Protein AF-A0A8J3H0A3-F1 (afdb_monomer_lite)

Secondary structure (DSSP, 8-state):
---PPPPP--HHHHHHHHHHHHHHHHHHHHHHHHHHHHHHHHHHTTHHHHGGG-SS---HHHHHHHHHHHHHHHHHHHHHTT---SEEEEEEETTS-EEEEEEESS----BTTB-EEESSS--GGGGGGGSPTT-EEE-TTS-EEEEEEEEEEEEEEETTEEEEEEEEEEESSSSPEEEEEHHHHHHTTTTGGGS-TT-TT--SSS--SEESS-------SSSPPP-SS--HHHHHHHHS-TT--------TTS-HHHHHHHHHHHHTS--TT-HHHHHHHHT----S-GGG---EEESSHHHHHHHHHHHHHTT----TTTEEEHHHHHHHIIIIIS--B--SS--SSBPP-TTS--S-HHHHHTHHHHHHHHHHHHHHHHHHHHHHHHHHHHT-S-HHHHHHHHHHHHHHHHSPPPPHHHHHHHHTSPPP---S----------SSTTS----

pLDDT: mean 77.2, std 18.73, range [24.86, 97.56]

Foldseek 3Di:
DDPDDFFDCPLVVVLVVLLVVLVVVQVQLLQQLVLLVVLVVVVVVVVVVVVVPPPDDPDPVVVVVVVVVVVVSNVQSVQCNAFVFFKKWWKAFPVRDIDIETEDAADDDDGPPHNYDYLLQLQQVSLRQQDAAQDWDQHPVRTIIGTFKMKGFGWDQDPNGIWTAQMWIDGPRHAIKTFGISVVSNVCRPVLSVDPLPDPPSDDPDDRRIHNDRDDDDPPDPADDDDRHDHNVLSVQLSPAPPDDDDDDDDPPNCPLVSVLSSLLNLLHQDVVSVRSNVCVVPPLLPDRSNLLAADADQDPVVLVRSCVSNVSSVRRDDDRRYYHPVVVVVCLCCPQVVQDADPVRNDHDHDDPPDDPDDPVCVVPVVVVVVVVFVVSQVVVVVLLVVVLVVLCPDPDVVSNVVSVVVVVVVVVRDGDGSSSSVSVVVDPPDPDDDDDDPSDDDPPPDPPPDPPD

InterPro domains:
  IPR027417 P-loop containing nucleoside triphosphate hydrolase [G3DSA:3.40.50.300] (227-392)
  IPR027417 P-loop containing nucleoside triphosphate hydrolase [SSF52540] (231-388)

Sequence (455 aa):
MNEHSPRTIDGDNIAPFIEALADECIDAMTKVADAANQQVGIRLAGQDVVMGQVNNWTDGAARRKLAQAQEEQREAARQLSREPLIARVRTRSENGSEKTYYFTRNFTILVPGITLTSYNSGAPVGRLASLDVGDEFELPNGQWTEVIEKGTYRPVLSGAQWDGVDNQIDTENFDVLFIESLRRAVEQRGRLGGYDLSDPFAVFDDQPVVTLTPKRKYLSGLGLRDQSVMNKVQDEIFRLPIDRQVMLEGPPGTGKTTTLIKRLSQKRIENSDREEDYRVIVNTPLGGDHRTSWIMFSPTELLEHYLREAFARDNVPASQQRIQTWSNFRNDLAARVLGLLRTGKRTQGFLRDDGARHLSDHALANQPDLHSAFDDFQFNVFYAELDRALQTLVDSEVPDLRSLSQSLRNRMGEVGRPTLLSIHSLEATPPMMSTGTGFHGNRCRRKFLNGGLKF

Organism: NCBI:txid1569283

Radius of gyration: 28.91 Å; chains: 1; bounding box: 63×62×79 Å

Structure (mmCIF, N/CA/C/O backbone):
data_AF-A0A8J3H0A3-F1
#
_entry.id   AF-A0A8J3H0A3-F1
#
loop_
_atom_site.group_PDB
_atom_site.id
_atom_site.type_symbol
_atom_site.label_atom_id
_atom_site.label_alt_id
_atom_site.label_comp_id
_atom_site.label_asym_id
_atom_site.label_entity_id
_atom_site.label_seq_id
_atom_site.pdbx_PDB_ins_code
_atom_site.Cartn_x
_atom_site.Cartn_y
_atom_site.Cartn_z
_atom_site.occupancy
_atom_site.B_iso_or_equiv
_atom_site.auth_seq_id
_atom_site.auth_comp_id
_atom_site.auth_asym_id
_atom_site.auth_atom_id
_atom_site.pdbx_PDB_model_num
ATOM 1 N N . MET A 1 1 ? 4.454 -19.739 17.977 1.00 29.86 1 MET A N 1
ATOM 2 C CA . MET A 1 1 ? 3.406 -19.929 18.998 1.00 29.86 1 MET A CA 1
ATOM 3 C C . MET A 1 1 ? 3.951 -19.311 20.266 1.00 29.86 1 MET A C 1
ATOM 5 O O . MET A 1 1 ? 4.745 -19.955 20.930 1.00 29.86 1 MET A O 1
ATOM 9 N N . ASN A 1 2 ? 3.638 -18.040 20.513 1.00 31.08 2 ASN A N 1
ATOM 10 C CA . ASN A 1 2 ? 3.863 -17.440 21.823 1.00 31.08 2 ASN A CA 1
ATOM 11 C C . ASN A 1 2 ? 2.582 -17.697 22.611 1.00 31.08 2 ASN A C 1
ATOM 13 O O . ASN A 1 2 ? 1.537 -17.165 22.244 1.00 31.08 2 ASN A O 1
ATOM 17 N N . GLU A 1 3 ? 2.647 -18.556 23.625 1.00 33.47 3 GLU A N 1
ATOM 18 C CA . GLU A 1 3 ? 1.599 -18.646 24.640 1.00 33.47 3 GLU A CA 1
ATOM 19 C C . GLU A 1 3 ? 1.585 -17.311 25.390 1.00 33.47 3 GLU A C 1
ATOM 21 O O . GLU A 1 3 ? 2.460 -17.029 26.204 1.00 33.47 3 GLU A O 1
ATOM 26 N N . HIS A 1 4 ? 0.643 -16.438 25.038 1.00 38.75 4 HIS A N 1
ATOM 27 C CA . HIS A 1 4 ? 0.247 -15.347 25.915 1.00 38.75 4 HIS A CA 1
ATOM 28 C C . HIS A 1 4 ? -0.666 -15.954 26.978 1.00 38.75 4 HIS A C 1
ATOM 30 O O . HIS A 1 4 ? -1.681 -16.563 26.638 1.00 38.75 4 HIS A O 1
ATOM 36 N N . SER A 1 5 ? -0.291 -15.822 28.253 1.00 38.97 5 SER A N 1
ATOM 37 C CA . SER A 1 5 ? -1.223 -16.033 29.362 1.00 38.97 5 SER A CA 1
ATOM 38 C C . SER A 1 5 ? -2.504 -15.230 29.090 1.00 38.97 5 SER A C 1
ATOM 40 O O . SER A 1 5 ? -2.379 -14.084 28.648 1.00 38.97 5 SER A O 1
ATOM 42 N N . PRO A 1 6 ? -3.705 -15.793 29.320 1.00 45.44 6 PRO A N 1
ATOM 43 C CA . PRO A 1 6 ? -4.957 -15.090 29.050 1.00 45.44 6 PRO A CA 1
ATOM 44 C C . PRO A 1 6 ? -4.978 -13.768 29.822 1.00 45.44 6 PRO A C 1
ATOM 46 O O . PRO A 1 6 ? -4.746 -13.757 31.038 1.00 45.44 6 PRO A O 1
ATOM 49 N N . ARG A 1 7 ? -5.183 -12.653 29.109 1.00 59.12 7 ARG A N 1
ATOM 50 C CA . ARG A 1 7 ? -5.272 -11.326 29.728 1.00 59.12 7 ARG A CA 1
ATOM 51 C C . ARG A 1 7 ? -6.585 -11.299 30.515 1.00 59.12 7 ARG A C 1
ATOM 53 O O . ARG A 1 7 ? -7.617 -11.751 30.028 1.00 59.12 7 ARG A O 1
ATOM 60 N N . THR A 1 8 ? -6.531 -10.864 31.772 1.00 48.09 8 THR A N 1
ATOM 61 C CA . THR A 1 8 ? -7.660 -10.889 32.718 1.00 48.09 8 THR A CA 1
ATOM 62 C C . THR A 1 8 ? -8.934 -10.316 32.093 1.00 48.09 8 THR A C 1
ATOM 64 O O . THR A 1 8 ? -8.956 -9.163 31.675 1.00 48.09 8 THR A O 1
ATOM 67 N N . ILE A 1 9 ? -10.006 -11.113 32.053 1.00 51.53 9 ILE A N 1
ATOM 68 C CA . ILE A 1 9 ? -11.320 -10.675 31.572 1.00 51.53 9 ILE A CA 1
ATOM 69 C C . ILE A 1 9 ? -11.970 -9.857 32.687 1.00 51.53 9 ILE A C 1
ATOM 71 O O . ILE A 1 9 ? -12.670 -10.399 33.539 1.00 51.53 9 ILE A O 1
ATOM 75 N N . ASP A 1 10 ? -11.729 -8.551 32.699 1.00 54.62 10 ASP A N 1
ATOM 76 C CA . ASP A 1 10 ? -12.534 -7.632 33.499 1.00 54.62 10 ASP A CA 1
ATOM 77 C C . ASP A 1 10 ? -13.775 -7.234 32.685 1.00 54.62 10 ASP A C 1
ATOM 79 O O . ASP A 1 10 ? -13.802 -6.213 31.992 1.00 54.62 10 ASP A O 1
ATOM 83 N N . GLY A 1 11 ? -14.772 -8.128 32.674 1.00 55.62 11 GLY A N 1
ATOM 84 C CA . GLY A 1 11 ? -15.971 -8.028 31.830 1.00 55.62 11 GLY A CA 1
ATOM 85 C C . GLY A 1 11 ? -16.750 -6.720 32.002 1.00 55.62 11 GLY A C 1
ATOM 86 O O . GLY A 1 11 ? -17.336 -6.230 31.034 1.00 55.62 11 GLY A O 1
ATOM 87 N N . ASP A 1 12 ? -16.668 -6.103 33.183 1.00 61.41 12 ASP A N 1
ATOM 88 C CA . ASP A 1 12 ? -17.330 -4.836 33.507 1.00 61.41 12 ASP A CA 1
ATOM 89 C C . ASP A 1 12 ? -16.767 -3.649 32.701 1.00 61.41 12 ASP A C 1
ATOM 91 O O . ASP A 1 12 ? -17.483 -2.683 32.426 1.00 61.41 12 ASP A O 1
ATOM 95 N N . ASN A 1 13 ? -15.511 -3.735 32.247 1.00 77.19 13 ASN A N 1
ATOM 96 C CA . ASN A 1 13 ? -14.833 -2.669 31.505 1.00 77.19 13 ASN A CA 1
ATOM 97 C C . ASN A 1 13 ? -14.885 -2.842 29.976 1.00 77.19 13 ASN A C 1
ATOM 99 O O . ASN A 1 13 ? -14.636 -1.883 29.241 1.00 77.19 13 ASN A O 1
ATOM 103 N N . ILE A 1 14 ? -15.257 -4.026 29.474 1.00 79.88 14 ILE A N 1
ATOM 104 C CA . ILE A 1 14 ? -15.297 -4.316 28.030 1.00 79.88 14 ILE A CA 1
ATOM 105 C C . ILE A 1 14 ? -16.426 -3.543 27.338 1.00 79.88 14 ILE A C 1
ATOM 107 O O . ILE A 1 14 ? -16.208 -2.934 26.290 1.00 79.88 14 ILE A O 1
ATOM 111 N N . ALA A 1 15 ? -17.635 -3.541 27.907 1.00 81.62 15 ALA A N 1
ATOM 112 C CA . ALA A 1 15 ? -18.785 -2.885 27.284 1.00 81.62 15 ALA A CA 1
ATOM 113 C C . ALA A 1 15 ? -18.597 -1.357 27.136 1.00 81.62 15 ALA A C 1
ATOM 115 O O . ALA A 1 15 ? -18.703 -0.871 26.005 1.00 81.62 15 ALA A O 1
ATOM 116 N N . PRO A 1 16 ? -18.231 -0.595 28.191 1.00 85.06 16 PRO A N 1
ATOM 117 C CA . PRO A 1 16 ? -17.944 0.836 28.059 1.00 85.06 16 PRO A CA 1
ATOM 118 C C . PRO A 1 16 ? -16.818 1.136 27.061 1.00 85.06 16 PRO A C 1
ATOM 120 O O . PRO A 1 16 ? -16.906 2.096 26.294 1.00 85.06 16 PRO A O 1
ATOM 123 N N . PHE A 1 17 ? -15.777 0.296 27.037 1.00 88.81 17 PHE A N 1
ATOM 124 C CA . PHE A 1 17 ? -14.671 0.420 26.090 1.00 88.81 17 PHE A CA 1
ATOM 125 C C . PHE A 1 17 ? -15.143 0.283 24.636 1.00 88.81 17 PHE A C 1
ATOM 127 O O . PHE A 1 17 ? -14.835 1.136 23.803 1.00 88.81 17 PHE A O 1
ATOM 134 N N . ILE A 1 18 ? -15.922 -0.758 24.329 1.00 88.69 18 ILE A N 1
ATOM 135 C CA . ILE A 1 18 ? -16.428 -1.015 22.974 1.00 88.69 18 ILE A CA 1
ATOM 136 C C . ILE A 1 18 ? -17.345 0.110 22.504 1.00 88.69 18 ILE A C 1
ATOM 138 O O . ILE A 1 18 ? -17.249 0.534 21.355 1.00 88.69 18 ILE A O 1
ATOM 142 N N . GLU A 1 19 ? -18.221 0.603 23.377 1.00 88.75 19 GLU A N 1
ATOM 143 C CA . GLU A 1 19 ? -19.132 1.694 23.041 1.00 88.75 19 GLU A CA 1
ATOM 144 C C . GLU A 1 19 ? -18.382 2.983 22.689 1.00 88.75 19 GLU A C 1
ATOM 146 O O . GLU A 1 19 ? -18.706 3.622 21.687 1.00 88.75 19 GLU A O 1
ATOM 151 N N . ALA A 1 20 ? -17.368 3.351 23.479 1.00 91.75 20 ALA A N 1
ATOM 152 C CA . ALA A 1 20 ? -16.535 4.519 23.204 1.00 91.75 20 ALA A CA 1
ATOM 153 C C . ALA A 1 20 ? -15.725 4.342 21.910 1.00 91.75 20 ALA A C 1
ATOM 155 O O . ALA A 1 20 ? -15.681 5.240 21.069 1.00 91.75 20 ALA A O 1
ATOM 156 N N . LEU A 1 21 ? -15.133 3.160 21.713 1.00 94.06 21 LEU A N 1
ATOM 157 C CA . LEU A 1 21 ? -14.375 2.824 20.510 1.00 94.06 21 LEU A CA 1
ATOM 158 C C . LEU A 1 21 ? -15.243 2.890 19.247 1.00 94.06 21 LEU A C 1
ATOM 160 O O . LEU A 1 21 ? -14.794 3.389 18.213 1.00 94.06 21 LEU A O 1
ATOM 164 N N . ALA A 1 22 ? -16.469 2.368 19.317 1.00 94.12 22 ALA A N 1
ATOM 165 C CA . ALA A 1 22 ? -17.399 2.367 18.199 1.00 94.12 22 ALA A CA 1
ATOM 166 C C . ALA A 1 22 ? -17.791 3.796 17.803 1.00 94.12 22 ALA A C 1
ATOM 168 O O . ALA A 1 22 ? -17.722 4.122 16.616 1.00 94.12 22 ALA A O 1
ATOM 169 N N . ASP A 1 23 ? -18.103 4.658 18.777 1.00 94.06 23 ASP A N 1
ATOM 170 C CA . ASP A 1 23 ? -18.386 6.077 18.535 1.00 94.06 23 ASP A CA 1
ATOM 171 C C . ASP A 1 23 ? -17.182 6.792 17.902 1.00 94.06 23 ASP A C 1
ATOM 173 O O . ASP A 1 23 ? -17.332 7.433 16.860 1.00 94.06 23 ASP A O 1
ATOM 177 N N . GLU A 1 24 ? -15.979 6.635 18.472 1.00 95.31 24 GLU A N 1
ATOM 178 C CA . GLU A 1 24 ? -14.740 7.218 17.933 1.00 95.31 24 GLU A CA 1
ATOM 179 C C . GLU A 1 24 ? -14.501 6.802 16.474 1.00 95.31 24 GLU A C 1
ATOM 181 O O . GLU A 1 24 ? -14.181 7.629 15.617 1.00 95.31 24 GLU A O 1
ATOM 186 N N . CYS A 1 25 ? -14.655 5.510 16.171 1.00 96.56 25 CYS A N 1
ATOM 187 C CA . CYS A 1 25 ? -14.378 4.976 14.842 1.00 96.56 25 CYS A CA 1
ATOM 188 C C . CYS A 1 25 ? -15.433 5.399 13.814 1.00 96.56 25 CYS A C 1
ATOM 190 O O . CYS A 1 25 ? -15.067 5.758 12.695 1.00 96.56 25 CYS A O 1
ATOM 192 N N . ILE A 1 26 ? -16.722 5.386 14.171 1.00 96.25 26 ILE A N 1
ATOM 193 C CA . ILE A 1 26 ? -17.805 5.832 13.281 1.00 96.25 26 ILE A CA 1
ATOM 194 C C . ILE A 1 26 ? -17.683 7.335 13.002 1.00 96.25 26 ILE A C 1
ATOM 196 O O . ILE A 1 26 ? -17.829 7.759 11.850 1.00 96.25 26 ILE A O 1
ATOM 200 N N . ASP A 1 27 ? -17.371 8.142 14.019 1.00 96.06 27 ASP A N 1
ATOM 201 C CA . ASP A 1 27 ? -17.113 9.576 13.862 1.00 96.06 27 ASP A CA 1
ATOM 202 C C . ASP A 1 27 ? -15.901 9.824 12.951 1.00 96.06 27 ASP A C 1
ATOM 204 O O . ASP A 1 27 ? -15.987 10.609 12.004 1.00 96.06 27 ASP A O 1
ATOM 208 N N . ALA A 1 28 ? -14.803 9.087 13.150 1.00 96.56 28 ALA A N 1
ATOM 209 C CA . ALA A 1 28 ? -13.626 9.184 12.292 1.00 96.56 28 ALA A CA 1
ATOM 210 C C . ALA A 1 28 ? -13.930 8.806 10.832 1.00 96.56 28 ALA A C 1
ATOM 212 O O . ALA A 1 28 ? -13.563 9.553 9.922 1.00 96.56 28 ALA A O 1
ATOM 213 N N . MET A 1 29 ? -14.639 7.695 10.593 1.00 97.00 29 MET A N 1
ATOM 214 C CA . MET A 1 29 ? -15.071 7.288 9.248 1.00 97.00 29 MET A CA 1
ATOM 215 C C . MET A 1 29 ? -15.907 8.380 8.574 1.00 97.00 29 MET A C 1
ATOM 217 O O . MET A 1 29 ? -15.670 8.714 7.412 1.00 97.00 29 MET A O 1
ATOM 221 N N . THR A 1 30 ? -16.846 8.967 9.319 1.00 96.06 30 THR A N 1
ATOM 222 C CA . THR A 1 30 ? -17.741 10.021 8.830 1.00 96.06 30 THR A CA 1
ATOM 223 C C . THR A 1 30 ? -16.963 11.286 8.482 1.00 96.06 30 THR A C 1
ATOM 225 O O . THR A 1 30 ? -17.020 11.742 7.343 1.00 96.06 30 THR A O 1
ATOM 228 N N . LYS A 1 31 ? -16.143 11.800 9.405 1.00 96.06 31 LYS A N 1
ATOM 229 C CA . LYS A 1 31 ? -15.332 13.009 9.192 1.00 96.06 31 LYS A CA 1
ATOM 230 C C . LYS A 1 31 ? -14.362 12.873 8.020 1.00 96.06 31 LYS A C 1
ATOM 232 O O . LYS A 1 31 ? -14.209 13.816 7.245 1.00 96.06 31 LYS A O 1
ATOM 237 N N . VAL A 1 32 ? -13.711 11.717 7.874 1.00 95.94 32 VAL A N 1
ATOM 238 C CA . VAL A 1 32 ? -12.791 11.460 6.755 1.00 95.94 32 VAL A CA 1
ATOM 239 C C . VAL A 1 32 ? -13.551 11.398 5.429 1.00 95.94 32 VAL A C 1
ATOM 241 O O . VAL A 1 32 ? -13.139 12.045 4.463 1.00 95.94 32 VAL A O 1
ATOM 244 N N . ALA A 1 33 ? -14.674 10.677 5.373 1.00 95.12 33 ALA A N 1
ATOM 245 C CA . ALA A 1 33 ? -15.491 10.592 4.165 1.00 95.12 33 ALA A CA 1
ATOM 246 C C . ALA A 1 33 ? -16.082 11.956 3.766 1.00 95.12 33 ALA A C 1
ATOM 248 O O . ALA A 1 33 ? -16.069 12.313 2.586 1.00 95.12 33 ALA A O 1
ATOM 249 N N . ASP A 1 34 ? -16.544 12.749 4.732 1.00 93.62 34 ASP A N 1
ATOM 250 C CA . ASP A 1 34 ? -17.100 14.082 4.496 1.00 93.62 34 ASP A CA 1
ATOM 251 C C . ASP A 1 34 ? -16.037 15.061 4.003 1.00 93.62 34 ASP A C 1
ATOM 253 O O . ASP A 1 34 ? -16.260 15.764 3.015 1.00 93.62 34 ASP A O 1
ATOM 257 N N . ALA A 1 35 ? -14.851 15.070 4.620 1.00 92.75 35 ALA A N 1
ATOM 258 C CA . ALA A 1 35 ? -13.729 15.883 4.157 1.00 92.75 35 ALA A CA 1
ATOM 259 C C . ALA A 1 35 ? -13.317 15.512 2.719 1.00 92.75 35 ALA A C 1
ATOM 261 O O . ALA A 1 35 ? -13.060 16.395 1.893 1.00 92.75 35 ALA A O 1
ATOM 262 N N . ALA A 1 36 ? -13.321 14.216 2.387 1.00 91.69 36 ALA A N 1
ATOM 263 C CA . ALA A 1 36 ? -13.072 13.738 1.030 1.00 91.69 36 ALA A CA 1
ATOM 264 C C . ALA A 1 36 ? -14.155 14.221 0.046 1.00 91.69 36 ALA A C 1
ATOM 266 O O . ALA A 1 36 ? -13.837 14.756 -1.018 1.00 91.69 36 ALA A O 1
ATOM 267 N N . ASN A 1 37 ? -15.435 14.107 0.409 1.00 89.50 37 ASN A N 1
ATOM 268 C CA . ASN A 1 37 ? -16.554 14.558 -0.423 1.00 89.50 37 ASN A CA 1
ATOM 269 C C . ASN A 1 37 ? -16.556 16.083 -0.635 1.00 89.50 37 ASN A C 1
ATOM 271 O O . ASN A 1 37 ? -16.827 16.556 -1.742 1.00 89.50 37 ASN A O 1
ATOM 275 N N . GLN A 1 38 ? -16.193 16.868 0.383 1.00 86.38 38 GLN A N 1
ATOM 276 C CA . GLN A 1 38 ? -16.079 18.326 0.277 1.00 86.38 38 GLN A CA 1
ATOM 277 C C . GLN A 1 38 ? -14.971 18.752 -0.694 1.00 86.38 38 GLN A C 1
ATOM 279 O O . GLN A 1 38 ? -15.179 19.677 -1.481 1.00 86.38 38 GLN A O 1
ATOM 284 N N . GLN A 1 39 ? -13.826 18.057 -0.718 1.00 78.50 39 GLN A N 1
ATOM 285 C CA . GLN A 1 39 ? -12.771 18.324 -1.706 1.00 78.50 39 GLN A CA 1
ATOM 286 C C . GLN A 1 39 ? -13.249 18.126 -3.153 1.00 78.50 39 GLN A C 1
ATOM 288 O O . GLN A 1 39 ? -12.811 18.857 -4.047 1.00 78.50 39 GLN A O 1
ATOM 293 N N . VAL A 1 40 ? -14.170 17.185 -3.392 1.00 69.69 40 VAL A N 1
ATOM 294 C CA . VAL A 1 40 ? -14.814 17.006 -4.705 1.00 69.69 40 VAL A CA 1
ATOM 295 C C . VAL A 1 40 ? -15.777 18.161 -5.004 1.00 69.69 40 VAL A C 1
ATOM 297 O O . VAL A 1 40 ? -15.752 18.709 -6.108 1.00 69.69 40 VAL A O 1
ATOM 300 N N . GLY A 1 41 ? -16.591 18.565 -4.021 1.00 58.59 41 GLY A N 1
ATOM 301 C CA . GLY A 1 41 ? -17.628 19.596 -4.168 1.00 58.59 41 GLY A CA 1
ATOM 302 C C . GLY A 1 41 ? -17.099 21.020 -4.390 1.00 58.59 41 GLY A C 1
ATOM 303 O O . GLY A 1 41 ? -17.577 21.714 -5.287 1.00 58.59 41 GLY A O 1
ATOM 304 N N . ILE A 1 42 ? -16.071 21.446 -3.642 1.00 57.38 42 ILE A N 1
ATOM 305 C CA . ILE A 1 42 ? -15.487 22.804 -3.715 1.00 57.38 42 ILE A CA 1
ATOM 306 C C . ILE A 1 42 ? -14.965 23.136 -5.126 1.00 57.38 42 ILE A C 1
ATOM 308 O O . ILE A 1 42 ? -14.950 24.295 -5.539 1.00 57.38 42 ILE A O 1
ATOM 312 N N . ARG A 1 43 ? -14.553 22.130 -5.907 1.00 50.84 43 ARG A N 1
ATOM 313 C CA . ARG A 1 43 ? -13.954 22.347 -7.232 1.00 50.84 43 ARG A CA 1
ATOM 314 C C . ARG A 1 43 ? -14.924 22.323 -8.400 1.00 50.84 43 ARG A C 1
ATOM 316 O O . ARG A 1 43 ? -14.610 22.965 -9.397 1.00 50.84 43 ARG A O 1
ATOM 323 N N . LEU A 1 44 ? -16.084 21.676 -8.291 1.00 47.78 44 LEU A N 1
ATOM 324 C CA . LEU A 1 44 ? -17.129 21.806 -9.317 1.00 47.78 44 LEU A CA 1
ATOM 325 C C . LEU A 1 44 ? -17.557 23.277 -9.476 1.00 47.78 44 LEU A C 1
ATOM 327 O O . LEU A 1 44 ? -17.760 23.729 -10.594 1.00 47.78 44 LEU A O 1
ATOM 331 N N . ALA A 1 45 ? -17.566 24.051 -8.385 1.00 47.38 45 ALA A N 1
ATOM 332 C CA . ALA A 1 45 ? -17.820 25.494 -8.414 1.00 47.38 45 ALA A CA 1
ATOM 333 C C . ALA A 1 45 ? -16.628 26.339 -8.927 1.00 47.38 45 ALA A C 1
ATOM 335 O O . ALA A 1 45 ? -16.820 27.442 -9.430 1.00 47.38 45 ALA A O 1
ATOM 336 N N . GLY A 1 46 ? -15.388 25.844 -8.804 1.00 43.03 46 GLY A N 1
ATOM 337 C CA . GLY A 1 46 ? -14.165 26.556 -9.210 1.00 43.03 46 GLY A CA 1
ATOM 338 C C . GLY A 1 46 ? -13.680 26.268 -10.639 1.00 43.03 46 GLY A C 1
ATOM 339 O O . GLY A 1 46 ? -12.819 26.989 -11.146 1.00 43.03 46 GLY A O 1
ATOM 340 N N . GLN A 1 47 ? -14.209 25.232 -11.301 1.00 44.53 47 GLN A N 1
ATOM 341 C CA . GLN A 1 47 ? -13.839 24.867 -12.676 1.00 44.53 47 GLN A CA 1
ATOM 342 C C . GLN A 1 47 ? -14.212 25.945 -13.706 1.00 44.53 47 GLN A C 1
ATOM 344 O O . GLN A 1 47 ? -13.451 26.145 -14.655 1.00 44.53 47 GLN A O 1
ATOM 349 N N . ASP A 1 48 ? -15.294 26.692 -13.475 1.00 45.00 48 ASP A N 1
ATOM 350 C CA . ASP A 1 48 ? -15.721 27.787 -14.358 1.00 45.00 48 ASP A CA 1
ATOM 351 C C . ASP A 1 48 ? -14.816 29.027 -14.256 1.00 45.00 48 ASP A C 1
ATOM 353 O O . ASP A 1 48 ? -14.655 29.769 -15.223 1.00 45.00 48 ASP A O 1
ATOM 357 N N . VAL A 1 49 ? -14.155 29.236 -13.111 1.00 45.91 49 VAL A N 1
ATOM 358 C CA . VAL A 1 49 ? -13.324 30.429 -12.868 1.00 45.91 49 VAL A CA 1
ATOM 359 C C . VAL A 1 49 ? -11.883 30.229 -13.354 1.00 45.91 49 VAL A C 1
ATOM 361 O O . VAL A 1 49 ? -11.267 31.152 -13.885 1.00 45.91 49 VAL A O 1
ATOM 364 N N . VAL A 1 50 ? -11.337 29.014 -13.229 1.00 45.84 50 VAL A N 1
ATOM 365 C CA . VAL A 1 50 ? -9.928 28.734 -13.573 1.00 45.84 50 VAL A CA 1
ATOM 366 C C . VAL A 1 50 ? -9.707 28.609 -15.085 1.00 45.84 50 VAL A C 1
ATOM 368 O O . VAL A 1 50 ? -8.635 28.969 -15.567 1.00 45.84 50 VAL A O 1
ATOM 371 N N . MET A 1 51 ? -10.714 28.190 -15.862 1.00 44.44 51 MET A N 1
ATOM 372 C CA . MET A 1 51 ? -10.613 28.145 -17.331 1.00 44.44 51 MET A CA 1
ATOM 373 C C . MET A 1 51 ? -10.545 29.542 -17.979 1.00 44.44 51 MET A C 1
ATOM 375 O O . MET A 1 51 ? -10.036 29.670 -19.090 1.00 44.44 51 MET A O 1
ATOM 379 N N . GLY A 1 52 ? -10.989 30.596 -17.281 1.00 46.75 52 GLY A N 1
ATOM 380 C CA . GLY A 1 52 ? -10.959 31.981 -17.767 1.00 46.75 52 GLY A CA 1
ATOM 381 C C . GLY A 1 52 ? -9.607 32.700 -17.637 1.00 46.75 52 GLY A C 1
ATOM 382 O O . GLY A 1 52 ? -9.429 33.757 -18.236 1.00 46.75 52 GLY A O 1
ATOM 383 N N . GLN A 1 53 ? -8.639 32.149 -16.890 1.00 44.41 53 GLN A N 1
ATOM 384 C CA . GLN A 1 53 ? -7.338 32.795 -16.619 1.00 44.41 53 GLN A CA 1
ATOM 385 C C . GLN A 1 53 ? -6.121 32.052 -17.213 1.00 44.41 53 GLN A C 1
ATOM 387 O O . GLN A 1 53 ? -4.978 32.316 -16.845 1.00 44.41 53 GLN A O 1
ATOM 392 N N . VAL A 1 54 ? -6.330 31.148 -18.178 1.00 48.34 54 VAL A N 1
ATOM 393 C CA . VAL A 1 54 ? -5.281 30.278 -18.767 1.00 48.34 54 VAL A CA 1
ATOM 394 C C . VAL A 1 54 ? -4.538 30.932 -19.951 1.00 48.34 54 VAL A C 1
ATOM 396 O O . VAL A 1 54 ? -3.999 30.243 -20.810 1.00 48.34 54 VAL A O 1
ATOM 399 N N . ASN A 1 55 ? -4.474 32.264 -20.030 1.00 44.69 55 ASN A N 1
ATOM 400 C CA . ASN A 1 55 ? -3.899 32.944 -21.203 1.00 44.69 55 ASN A CA 1
ATOM 401 C C . ASN A 1 55 ? -2.384 33.217 -21.146 1.00 44.69 55 ASN A C 1
ATOM 403 O O . ASN A 1 55 ? -1.863 33.752 -22.114 1.00 44.69 55 ASN A O 1
ATOM 407 N N . ASN A 1 56 ? -1.651 32.835 -20.087 1.00 48.78 56 ASN A N 1
ATOM 408 C CA . ASN A 1 56 ? -0.229 33.215 -19.960 1.00 48.78 56 ASN A CA 1
ATOM 409 C C . ASN A 1 56 ? 0.754 32.124 -19.482 1.00 48.78 56 ASN A C 1
ATOM 411 O O . ASN A 1 56 ? 1.863 32.451 -19.069 1.00 48.78 56 ASN A O 1
ATOM 415 N N . TRP A 1 57 ? 0.405 30.832 -19.530 1.00 47.44 57 TRP A N 1
ATOM 416 C CA . TRP A 1 57 ? 1.334 29.745 -19.162 1.00 47.44 57 TRP A CA 1
ATOM 417 C C . TRP A 1 57 ? 1.762 28.933 -20.393 1.00 47.44 57 TRP A C 1
ATOM 419 O O . TRP A 1 57 ? 1.018 28.086 -20.888 1.00 47.44 57 TRP A O 1
ATOM 429 N N . THR A 1 58 ? 2.977 29.188 -20.882 1.00 51.69 58 THR A N 1
ATOM 430 C CA . THR A 1 58 ? 3.584 28.549 -22.066 1.00 51.69 58 THR A CA 1
ATOM 431 C C . THR A 1 58 ? 4.308 27.226 -21.778 1.00 51.69 58 THR A C 1
ATOM 433 O O . THR A 1 58 ? 4.761 26.578 -22.718 1.00 51.69 58 THR A O 1
ATOM 436 N N . ASP A 1 59 ? 4.397 26.773 -20.522 1.00 58.72 59 ASP A N 1
ATOM 437 C CA . ASP A 1 59 ? 5.136 25.551 -20.179 1.00 58.72 59 ASP A CA 1
ATOM 438 C C . ASP A 1 59 ? 4.237 24.297 -20.099 1.00 58.72 59 ASP A C 1
ATOM 440 O O . ASP A 1 59 ? 3.398 24.126 -19.205 1.00 58.72 59 ASP A O 1
ATOM 444 N N . GLY A 1 60 ? 4.429 23.376 -21.047 1.00 62.03 60 GLY A N 1
ATOM 445 C CA . GLY A 1 60 ? 3.718 22.097 -21.118 1.00 62.03 60 GLY A CA 1
ATOM 446 C C . GLY A 1 60 ? 4.075 21.113 -19.995 1.00 62.03 60 GLY A C 1
ATOM 447 O O . GLY A 1 60 ? 3.322 20.167 -19.752 1.00 62.03 60 GLY A O 1
ATOM 448 N N . ALA A 1 61 ? 5.195 21.294 -19.287 1.00 60.94 61 ALA A N 1
ATOM 449 C CA . ALA A 1 61 ? 5.537 20.477 -18.119 1.00 60.94 61 ALA A CA 1
ATOM 450 C C . ALA A 1 61 ? 4.709 20.873 -16.884 1.00 60.94 61 ALA A C 1
ATOM 452 O O . ALA A 1 61 ? 4.146 20.002 -16.216 1.00 60.94 61 ALA A O 1
ATOM 453 N N . ALA A 1 62 ? 4.552 22.175 -16.629 1.00 61.94 62 ALA A N 1
ATOM 454 C CA . ALA A 1 62 ? 3.743 22.696 -15.527 1.00 61.94 62 ALA A CA 1
ATOM 455 C C . ALA A 1 62 ? 2.260 22.301 -15.652 1.00 61.94 62 ALA A C 1
ATOM 457 O O . ALA A 1 62 ? 1.652 21.846 -14.682 1.00 61.94 62 ALA A O 1
ATOM 458 N N . ARG A 1 63 ? 1.691 22.377 -16.866 1.00 67.38 63 ARG A N 1
ATOM 459 C CA . ARG A 1 63 ? 0.306 21.936 -17.134 1.00 67.38 63 ARG A CA 1
ATOM 460 C C . ARG A 1 63 ? 0.104 20.443 -16.858 1.00 67.38 63 ARG A C 1
ATOM 462 O O . ARG A 1 63 ? -0.926 20.067 -16.305 1.00 67.38 63 ARG A O 1
ATOM 469 N N . ARG A 1 64 ? 1.085 19.599 -17.203 1.00 66.69 64 ARG A N 1
ATOM 470 C CA . ARG A 1 64 ? 1.043 18.150 -16.933 1.00 66.69 64 ARG A CA 1
ATOM 471 C C . ARG A 1 64 ? 1.120 17.840 -15.441 1.00 66.69 64 ARG A C 1
ATOM 473 O O . ARG A 1 64 ? 0.295 17.073 -14.960 1.00 66.69 64 ARG A O 1
ATOM 480 N N . LYS A 1 65 ? 2.038 18.480 -14.707 1.00 67.62 65 LYS A N 1
ATOM 481 C CA . LYS A 1 65 ? 2.139 18.325 -13.245 1.00 67.62 65 LYS A CA 1
ATOM 482 C C . LYS A 1 65 ? 0.851 18.745 -12.539 1.00 67.62 65 LYS A C 1
ATOM 484 O O . LYS A 1 65 ? 0.391 18.041 -11.648 1.00 67.62 65 LYS A O 1
ATOM 489 N N . LEU A 1 66 ? 0.236 19.849 -12.972 1.00 72.69 66 LEU A N 1
ATOM 490 C CA . LEU A 1 66 ? -1.045 20.296 -12.426 1.00 72.69 66 LEU A CA 1
ATOM 491 C C . LEU A 1 66 ? -2.168 19.290 -12.708 1.00 72.69 66 LEU A C 1
ATOM 493 O O . LEU A 1 66 ? -2.906 18.939 -11.793 1.00 72.69 66 LEU A O 1
ATOM 497 N N . ALA A 1 67 ? -2.289 18.810 -13.949 1.00 70.69 67 ALA A N 1
ATOM 498 C CA . ALA A 1 67 ? -3.297 17.815 -14.311 1.00 70.69 67 ALA A CA 1
ATOM 499 C C . ALA A 1 67 ? -3.115 16.500 -13.531 1.00 70.69 67 ALA A C 1
ATOM 501 O O . ALA A 1 67 ? -4.091 15.937 -13.043 1.00 70.69 67 ALA A O 1
ATOM 502 N N . GLN A 1 68 ? -1.871 16.047 -13.356 1.00 71.00 68 GLN A N 1
ATOM 503 C CA . GLN A 1 68 ? -1.544 14.853 -12.578 1.00 71.00 68 GLN A CA 1
ATOM 504 C C . GLN A 1 68 ? -1.899 15.022 -11.096 1.00 71.00 68 GLN A C 1
ATOM 506 O O . GLN A 1 68 ? -2.589 14.174 -10.539 1.00 71.00 68 GLN A O 1
ATOM 511 N N . ALA A 1 69 ? -1.512 16.142 -10.478 1.00 73.44 69 ALA A N 1
ATOM 512 C CA . ALA A 1 69 ? -1.860 16.439 -9.089 1.00 73.44 69 ALA A CA 1
ATOM 513 C C . ALA A 1 69 ? -3.383 16.543 -8.883 1.00 73.44 69 ALA A C 1
ATOM 515 O O . ALA A 1 69 ? -3.911 16.142 -7.846 1.00 73.44 69 ALA A O 1
ATOM 516 N N . GLN A 1 70 ? -4.110 17.071 -9.873 1.00 76.31 70 GLN A N 1
ATOM 517 C CA . GLN A 1 70 ? -5.570 17.124 -9.836 1.00 76.31 70 GLN A CA 1
ATOM 518 C C . GLN A 1 70 ? -6.206 15.736 -9.912 1.00 76.31 70 GLN A C 1
ATOM 520 O O . GLN A 1 70 ? -7.179 15.489 -9.200 1.00 76.31 70 GLN A O 1
ATOM 525 N N . GLU A 1 71 ? -5.683 14.848 -10.756 1.00 79.44 71 GLU A N 1
ATOM 526 C CA . GLU A 1 71 ? -6.209 13.489 -10.867 1.00 79.44 71 GLU A CA 1
ATOM 527 C C . GLU A 1 71 ? -5.925 12.674 -9.601 1.00 79.44 71 GLU A C 1
ATOM 529 O O . GLU A 1 71 ? -6.850 12.077 -9.059 1.00 79.44 71 GLU A O 1
ATOM 534 N N . GLU A 1 72 ? -4.715 12.759 -9.039 1.00 78.56 72 GLU A N 1
ATOM 535 C CA . GLU A 1 72 ? -4.377 12.103 -7.765 1.00 78.56 72 GLU A CA 1
ATOM 536 C C . GLU A 1 72 ? -5.290 12.561 -6.621 1.00 78.56 72 GLU A C 1
ATOM 538 O O . GLU A 1 72 ? -5.751 11.749 -5.822 1.00 78.56 72 GLU A O 1
ATOM 543 N N . GLN A 1 73 ? -5.623 13.853 -6.562 1.00 80.75 73 GLN A N 1
ATOM 544 C CA . GLN A 1 73 ? -6.565 14.367 -5.565 1.00 80.75 73 GLN A CA 1
ATOM 545 C C . GLN A 1 73 ? -7.993 13.845 -5.772 1.00 80.75 73 GLN A C 1
ATOM 547 O O . GLN A 1 73 ? -8.695 13.574 -4.798 1.00 80.75 73 GLN A O 1
ATOM 552 N N . ARG A 1 74 ? -8.444 13.676 -7.022 1.00 82.44 74 ARG A N 1
ATOM 553 C CA . ARG A 1 74 ? -9.760 13.080 -7.312 1.00 82.44 74 ARG A CA 1
ATOM 554 C C . ARG A 1 74 ? -9.802 11.603 -6.951 1.00 82.44 74 ARG A C 1
ATOM 556 O O . ARG A 1 74 ? -10.804 11.147 -6.406 1.00 82.44 74 ARG A O 1
ATOM 563 N N . GLU A 1 75 ? -8.744 10.866 -7.264 1.00 84.50 75 GLU A N 1
ATOM 564 C CA . GLU A 1 75 ? -8.598 9.462 -6.884 1.00 84.50 75 GLU A CA 1
ATOM 565 C C . GLU A 1 75 ? -8.606 9.309 -5.362 1.00 84.50 75 GLU A C 1
ATOM 567 O O . GLU A 1 75 ? -9.398 8.521 -4.841 1.00 84.50 75 GLU A O 1
ATOM 572 N N . ALA A 1 76 ? -7.828 10.131 -4.651 1.00 86.19 76 ALA A N 1
ATOM 573 C CA . ALA A 1 76 ? -7.808 10.165 -3.193 1.00 86.19 76 ALA A CA 1
ATOM 574 C C . ALA A 1 76 ? -9.206 10.397 -2.613 1.00 86.19 76 ALA A C 1
ATOM 576 O O . ALA A 1 76 ? -9.677 9.607 -1.795 1.00 86.19 76 ALA A O 1
ATOM 577 N N . ALA A 1 77 ? -9.910 11.428 -3.084 1.00 88.75 77 ALA A N 1
ATOM 578 C CA . ALA A 1 77 ? -11.246 11.741 -2.597 1.00 88.75 77 ALA A CA 1
ATOM 579 C C . ALA A 1 77 ? -12.266 10.625 -2.896 1.00 88.75 77 ALA A C 1
ATOM 581 O O . ALA A 1 77 ? -13.079 10.281 -2.040 1.00 88.75 77 ALA A O 1
ATOM 582 N N . ARG A 1 78 ? -12.209 10.013 -4.088 1.00 88.94 78 ARG A N 1
ATOM 583 C CA . ARG A 1 78 ? -13.071 8.874 -4.459 1.00 88.94 78 ARG A CA 1
ATOM 584 C C . ARG A 1 78 ? -12.803 7.629 -3.620 1.00 88.94 78 ARG A C 1
ATOM 586 O O . ARG A 1 78 ? -13.738 6.881 -3.347 1.00 88.94 78 ARG A O 1
ATOM 593 N N . GLN A 1 79 ? -11.545 7.364 -3.272 1.00 89.50 79 GLN A N 1
ATOM 594 C CA . GLN A 1 79 ? -11.204 6.204 -2.457 1.00 89.50 79 GLN A CA 1
ATOM 595 C C . GLN A 1 79 ? -11.615 6.431 -1.001 1.00 89.50 79 GLN A C 1
ATOM 597 O O . GLN A 1 79 ? -12.278 5.578 -0.418 1.00 89.50 79 GLN A O 1
ATOM 602 N N . LEU A 1 80 ? -11.289 7.594 -0.437 1.00 93.19 80 LEU A N 1
ATOM 603 C CA . LEU A 1 80 ? -11.583 7.923 0.959 1.00 93.19 80 LEU A CA 1
ATOM 604 C C . LEU A 1 80 ? -13.079 8.088 1.240 1.00 93.19 80 LEU A C 1
ATOM 606 O O . LEU A 1 80 ? -13.517 7.793 2.345 1.00 93.19 80 LEU A O 1
ATOM 610 N N . SER A 1 81 ? -13.887 8.475 0.248 1.00 92.19 81 SER A N 1
ATOM 611 C CA . SER A 1 81 ? -15.349 8.494 0.395 1.00 92.19 81 SER A CA 1
ATOM 612 C C . SER A 1 81 ? -15.992 7.104 0.414 1.00 92.19 81 SER A C 1
ATOM 614 O O . SER A 1 81 ? -17.166 6.984 0.756 1.00 92.19 81 SER A O 1
ATOM 616 N N . ARG A 1 82 ? -15.252 6.049 0.045 1.00 91.88 82 ARG A N 1
ATOM 617 C CA . ARG A 1 82 ? -15.727 4.654 0.021 1.00 91.88 82 ARG A CA 1
ATOM 618 C C . ARG A 1 82 ? -15.074 3.778 1.088 1.00 91.88 82 ARG A C 1
ATOM 620 O O . ARG A 1 82 ? -15.725 2.880 1.605 1.00 91.88 82 ARG A O 1
ATOM 627 N N . GLU A 1 83 ? -13.806 4.027 1.397 1.00 93.38 83 GLU A N 1
ATOM 628 C CA . GLU A 1 83 ? -13.015 3.306 2.397 1.00 93.38 83 GLU A CA 1
ATOM 629 C C . GLU A 1 83 ? -12.245 4.320 3.272 1.00 93.38 83 GLU A C 1
ATOM 631 O O . GLU A 1 83 ? -11.037 4.505 3.098 1.00 93.38 83 GLU A O 1
ATOM 636 N N . PRO A 1 84 ? -12.937 5.032 4.184 1.00 95.31 84 PRO A N 1
ATOM 637 C CA . PRO A 1 84 ? -12.341 6.118 4.967 1.00 95.31 84 PRO A CA 1
ATOM 638 C C . PRO A 1 84 ? -11.377 5.647 6.064 1.00 95.31 84 PRO A C 1
ATOM 640 O O . PRO A 1 84 ? -10.537 6.424 6.509 1.00 95.31 84 PRO A O 1
ATOM 643 N N . LEU A 1 85 ? -11.487 4.396 6.522 1.00 96.06 85 LEU A N 1
ATOM 644 C CA . LEU A 1 85 ? -10.692 3.868 7.630 1.00 96.06 85 LEU A CA 1
ATOM 645 C C . LEU A 1 85 ? -10.469 2.366 7.470 1.00 96.06 85 LEU A C 1
ATOM 647 O O . LEU A 1 85 ? -11.430 1.629 7.287 1.00 96.06 85 LEU A O 1
ATOM 651 N N . ILE A 1 86 ? -9.222 1.909 7.588 1.00 95.81 86 ILE A N 1
ATOM 652 C CA . ILE A 1 86 ? -8.877 0.477 7.572 1.00 95.81 86 ILE A CA 1
ATOM 653 C C . ILE A 1 86 ? -8.275 -0.013 8.889 1.00 95.81 86 ILE A C 1
ATOM 655 O O . ILE A 1 86 ? -8.367 -1.201 9.200 1.00 95.81 86 ILE A O 1
ATOM 659 N N . ALA A 1 87 ? -7.656 0.881 9.662 1.00 96.94 87 ALA A N 1
ATOM 660 C CA . ALA A 1 87 ? -7.094 0.560 10.965 1.00 96.94 87 ALA A CA 1
ATOM 661 C C . ALA A 1 87 ? -7.010 1.790 11.870 1.00 96.94 87 ALA A C 1
ATOM 663 O O . ALA A 1 87 ? -6.952 2.926 11.397 1.00 96.94 87 ALA A O 1
ATOM 664 N N . ARG A 1 88 ? -6.958 1.541 13.175 1.00 96.94 88 ARG A N 1
ATOM 665 C CA . ARG A 1 88 ? -6.741 2.530 14.234 1.00 96.94 88 ARG A CA 1
ATOM 666 C C . ARG A 1 88 ? -5.688 1.968 15.174 1.00 96.94 88 ARG A C 1
ATOM 668 O O . ARG A 1 88 ? -5.783 0.807 15.557 1.00 96.94 88 ARG A O 1
ATOM 675 N N . VAL A 1 89 ? -4.705 2.777 15.540 1.00 97.56 89 VAL A N 1
ATOM 676 C CA . VAL A 1 89 ? -3.657 2.384 16.486 1.00 97.56 89 VAL A CA 1
ATOM 677 C C . VAL A 1 89 ? -3.530 3.462 17.543 1.00 97.56 89 VAL A C 1
ATOM 679 O O . VAL A 1 89 ? -3.362 4.636 17.207 1.00 97.56 89 VAL A O 1
ATOM 682 N N . ARG A 1 90 ? -3.604 3.070 18.811 1.00 97.25 90 ARG A N 1
ATOM 683 C CA . ARG A 1 90 ? -3.298 3.941 19.942 1.00 97.25 90 ARG A CA 1
ATOM 684 C C . ARG A 1 90 ? -1.917 3.578 20.460 1.00 97.25 90 ARG A C 1
ATOM 686 O O . ARG A 1 90 ? -1.610 2.401 20.652 1.00 97.25 90 ARG A O 1
ATOM 693 N N . THR A 1 91 ? -1.085 4.591 20.646 1.00 97.19 91 THR A N 1
ATOM 694 C CA . THR A 1 91 ? 0.277 4.422 21.136 1.00 97.19 91 THR A CA 1
ATOM 695 C C . THR A 1 91 ? 0.491 5.240 22.397 1.00 97.19 91 THR A C 1
ATOM 697 O O . THR A 1 91 ? -0.107 6.307 22.556 1.00 97.19 91 THR A O 1
ATOM 700 N N . ARG A 1 92 ? 1.351 4.746 23.283 1.00 97.44 92 ARG A N 1
ATOM 701 C CA . ARG A 1 92 ? 1.799 5.428 24.498 1.00 97.44 92 ARG A CA 1
ATOM 702 C C . ARG A 1 92 ? 3.262 5.799 24.327 1.00 97.44 92 ARG A C 1
ATOM 704 O O . ARG A 1 92 ? 4.060 4.985 23.876 1.00 97.44 92 ARG A O 1
ATOM 711 N N . SER A 1 93 ? 3.613 7.048 24.583 1.00 94.94 93 SER A N 1
ATOM 712 C CA . SER A 1 93 ? 5.012 7.498 24.549 1.00 94.94 93 SER A CA 1
ATOM 713 C C . SER A 1 93 ? 5.668 7.348 25.921 1.00 94.94 93 SER A C 1
ATOM 715 O O . SER A 1 93 ? 4.977 7.158 26.921 1.00 94.94 93 SER A O 1
ATOM 717 N N . GLU A 1 94 ? 6.995 7.473 25.989 1.00 90.50 94 GLU A N 1
ATOM 718 C CA . GLU A 1 94 ? 7.761 7.319 27.241 1.00 90.50 94 GLU A CA 1
ATOM 719 C C . GLU A 1 94 ? 7.304 8.253 28.373 1.00 90.50 94 GLU A C 1
ATOM 721 O O . GLU A 1 94 ? 7.410 7.919 29.549 1.00 90.50 94 GLU A O 1
ATOM 726 N N . ASN A 1 95 ? 6.769 9.429 28.036 1.00 89.88 95 ASN A N 1
ATOM 727 C CA . ASN A 1 95 ? 6.251 10.384 29.019 1.00 89.88 95 ASN A CA 1
ATOM 728 C C . ASN A 1 95 ? 4.822 10.051 29.505 1.00 89.88 95 ASN A C 1
ATOM 730 O O . ASN A 1 95 ? 4.222 10.849 30.226 1.00 89.88 95 ASN A O 1
ATOM 734 N N . GLY A 1 96 ? 4.262 8.914 29.083 1.00 90.00 96 GLY A N 1
ATOM 735 C CA . GLY A 1 96 ? 2.901 8.475 29.385 1.00 90.00 96 GLY A CA 1
ATOM 736 C C . GLY A 1 96 ? 1.813 9.117 28.521 1.00 90.00 96 GLY A C 1
ATOM 737 O O . GLY A 1 96 ? 0.641 8.804 28.709 1.00 90.00 96 GLY A O 1
ATOM 738 N N . SER A 1 97 ? 2.151 10.004 27.575 1.00 94.06 97 SER A N 1
ATOM 739 C CA . SER A 1 97 ? 1.149 10.621 26.701 1.00 94.06 97 SER A CA 1
ATOM 740 C C . SER A 1 97 ? 0.690 9.644 25.625 1.00 94.06 97 SER A C 1
ATOM 742 O O . SER A 1 97 ? 1.506 9.027 24.929 1.00 94.06 97 SER A O 1
ATOM 744 N N . GLU A 1 98 ? -0.627 9.514 25.495 1.00 95.38 98 GLU A N 1
ATOM 745 C CA . GLU A 1 98 ? -1.258 8.634 24.524 1.00 95.38 98 GLU A CA 1
ATOM 746 C C . GLU A 1 98 ? -1.672 9.404 23.272 1.00 95.38 98 GLU A C 1
ATOM 748 O O . GLU A 1 98 ? -2.143 10.545 23.330 1.00 95.38 98 GLU A O 1
ATOM 753 N N . LYS A 1 99 ? -1.515 8.769 22.113 1.00 95.38 99 LYS A N 1
ATOM 754 C CA . LYS A 1 99 ? -1.897 9.341 20.826 1.00 95.38 99 LYS A CA 1
ATOM 755 C C . LYS A 1 99 ? -2.556 8.289 19.952 1.00 95.38 99 LYS A C 1
ATOM 757 O O . LYS A 1 99 ? -2.108 7.152 19.876 1.00 95.38 99 LYS A O 1
ATOM 762 N N . THR A 1 100 ? -3.621 8.688 19.262 1.00 96.81 100 THR A N 1
ATOM 763 C CA . THR A 1 100 ? -4.362 7.805 18.354 1.00 96.81 100 THR A CA 1
ATOM 764 C C . THR A 1 100 ? -4.077 8.176 16.902 1.00 96.81 100 THR A C 1
ATOM 766 O O . THR A 1 100 ? -4.204 9.338 16.509 1.00 96.81 100 THR A O 1
ATOM 769 N N . TYR A 1 101 ? -3.708 7.175 16.109 1.00 96.69 101 TYR A N 1
ATOM 770 C CA . TYR A 1 101 ? -3.464 7.252 14.676 1.00 96.69 101 TYR A CA 1
ATOM 771 C C . TYR A 1 101 ? -4.549 6.485 13.922 1.00 96.69 101 TYR A C 1
ATOM 773 O O . TYR A 1 101 ? -4.869 5.343 14.253 1.00 96.69 101 TYR A O 1
ATOM 781 N N . TYR A 1 102 ? -5.084 7.106 12.876 1.00 97.31 102 TYR A N 1
ATOM 782 C CA . TYR A 1 102 ? -6.065 6.509 11.977 1.00 97.31 102 TYR A CA 1
ATOM 783 C C . TYR A 1 102 ? -5.405 6.236 10.631 1.00 97.31 102 TYR A C 1
ATOM 785 O O . TYR A 1 102 ? -4.648 7.065 10.122 1.00 97.31 102 TYR A O 1
ATOM 793 N N . PHE A 1 103 ? -5.689 5.074 10.054 1.00 96.81 103 PHE A N 1
ATOM 794 C CA . PHE A 1 103 ? -5.028 4.598 8.847 1.00 96.81 103 PHE A CA 1
ATOM 795 C C . PHE A 1 103 ? -6.031 4.417 7.725 1.00 96.81 103 PHE A C 1
ATOM 797 O O . PHE A 1 103 ? -7.026 3.702 7.857 1.00 96.81 103 PHE A O 1
ATOM 804 N N . THR A 1 104 ? -5.714 5.019 6.592 1.00 95.00 104 THR A N 1
ATOM 805 C CA . THR A 1 104 ? -6.342 4.759 5.300 1.00 95.00 104 THR A CA 1
ATOM 806 C C . THR A 1 104 ? -5.463 3.809 4.491 1.00 95.00 104 THR A C 1
ATOM 808 O O . THR A 1 104 ? -4.302 3.556 4.830 1.00 95.00 104 THR A O 1
ATOM 811 N N . ARG A 1 105 ? -5.988 3.286 3.380 1.00 91.19 105 ARG A N 1
ATOM 812 C CA . ARG A 1 105 ? -5.221 2.371 2.530 1.00 91.19 105 ARG A CA 1
ATOM 813 C C . ARG A 1 105 ? -4.068 3.071 1.802 1.00 91.19 105 ARG A C 1
ATOM 815 O O . ARG A 1 105 ? -2.917 2.711 2.027 1.00 91.19 105 ARG A O 1
ATOM 822 N N . ASN A 1 106 ? -4.368 4.061 0.957 1.00 87.12 106 ASN A N 1
ATOM 823 C CA . ASN A 1 106 ? -3.393 4.636 0.011 1.00 87.12 106 ASN A CA 1
ATOM 824 C C . ASN A 1 106 ? -3.148 6.142 0.161 1.00 87.12 106 ASN A C 1
ATOM 826 O O . ASN A 1 106 ? -2.066 6.619 -0.171 1.00 87.12 106 ASN A O 1
ATOM 830 N N . PHE A 1 107 ? -4.149 6.895 0.615 1.00 88.12 107 PHE A N 1
ATOM 831 C CA . PHE A 1 107 ? -4.152 8.355 0.532 1.00 88.12 107 PHE A CA 1
ATOM 832 C C . PHE A 1 107 ? -4.472 8.988 1.871 1.00 88.12 107 PHE A C 1
ATOM 834 O O . PHE A 1 107 ? -5.289 8.466 2.617 1.00 88.12 107 PHE A O 1
ATOM 841 N N . THR A 1 108 ? -3.895 10.147 2.152 1.00 89.31 108 THR A N 1
ATOM 842 C CA . THR A 1 108 ? -4.254 10.941 3.328 1.00 89.31 108 THR A CA 1
ATOM 843 C C . THR A 1 108 ? -4.819 12.290 2.899 1.00 89.31 108 THR A C 1
ATOM 845 O O . THR A 1 108 ? -4.466 12.817 1.843 1.00 89.31 108 THR A O 1
ATOM 848 N N . ILE A 1 109 ? -5.702 12.837 3.725 1.00 90.12 109 ILE A N 1
ATOM 849 C CA . ILE A 1 109 ? -6.216 14.200 3.633 1.00 90.12 109 ILE A CA 1
ATOM 850 C C . ILE A 1 109 ? -6.159 14.819 5.027 1.00 90.12 109 ILE A C 1
ATOM 852 O O . ILE A 1 109 ? -6.203 14.116 6.036 1.00 90.12 109 ILE A O 1
ATOM 856 N N . LEU A 1 110 ? -6.072 16.144 5.088 1.00 90.38 110 LEU A N 1
ATOM 857 C CA . LEU A 1 110 ? -6.129 16.845 6.361 1.00 90.38 110 LEU A CA 1
ATOM 858 C C . LEU A 1 110 ? -7.564 16.818 6.895 1.00 90.38 110 LEU A C 1
ATOM 860 O O . LEU A 1 110 ? -8.464 17.373 6.266 1.00 90.38 110 LEU A O 1
ATOM 864 N N . VAL A 1 111 ? -7.752 16.219 8.069 1.00 92.12 111 VAL A N 1
ATOM 865 C CA . VAL A 1 111 ? -9.032 16.211 8.782 1.00 92.12 111 VAL A CA 1
ATOM 866 C C . VAL A 1 111 ? -8.803 16.773 10.186 1.00 92.12 111 VAL A C 1
ATOM 868 O O . VAL A 1 111 ? -8.045 16.183 10.958 1.00 92.12 111 VAL A O 1
ATOM 871 N N . PRO A 1 112 ? -9.401 17.927 10.535 1.00 89.31 112 PRO A N 1
ATOM 872 C CA . PRO A 1 112 ? -9.218 18.531 11.849 1.00 89.31 112 PRO A CA 1
ATOM 873 C C . PRO A 1 112 ? -9.546 17.556 12.987 1.00 89.31 112 PRO A C 1
ATOM 875 O O . PRO A 1 112 ? -10.592 16.912 12.984 1.00 89.31 112 PRO A O 1
ATOM 878 N N . GLY A 1 113 ? -8.643 17.455 13.965 1.00 89.50 113 GLY A N 1
ATOM 879 C CA . GLY A 1 113 ? -8.803 16.577 15.129 1.00 89.50 113 GLY A CA 1
ATOM 880 C C . GLY A 1 113 ? -8.513 15.092 14.880 1.00 89.50 113 GLY A C 1
ATOM 881 O O . GLY A 1 113 ? -8.556 14.316 15.829 1.00 89.50 113 GLY A O 1
ATOM 882 N N . ILE A 1 114 ? -8.178 14.685 13.651 1.00 93.00 114 ILE A N 1
ATOM 883 C CA . ILE A 1 114 ? -7.851 13.295 13.314 1.00 93.00 114 ILE A CA 1
ATOM 884 C C . ILE A 1 114 ? -6.409 13.222 12.815 1.00 93.00 114 ILE A C 1
ATOM 886 O O . ILE A 1 114 ? -6.048 13.822 11.803 1.00 93.00 114 ILE A O 1
ATOM 890 N N . THR A 1 115 ? -5.577 12.437 13.503 1.00 94.62 115 THR A N 1
ATOM 891 C CA . THR A 1 115 ? -4.223 12.130 13.020 1.00 94.62 115 THR A CA 1
ATOM 892 C C . THR A 1 115 ? -4.311 11.020 11.973 1.00 94.62 115 THR A C 1
ATOM 894 O O . THR A 1 115 ? -4.214 9.837 12.300 1.00 94.62 115 THR A O 1
ATOM 897 N N . LEU A 1 116 ? -4.542 11.407 10.717 1.00 93.81 116 LEU A N 1
ATOM 898 C CA . LEU A 1 116 ? -4.720 10.488 9.595 1.00 93.81 116 LEU A CA 1
ATOM 899 C C . LEU A 1 116 ? -3.399 10.226 8.863 1.00 93.81 116 LEU A C 1
ATOM 901 O O . LEU A 1 116 ? -2.705 11.151 8.438 1.00 93.81 116 LEU A O 1
ATOM 905 N N . THR A 1 117 ? -3.078 8.958 8.649 1.00 93.12 117 THR A N 1
ATOM 906 C CA . THR A 1 117 ? -1.958 8.524 7.811 1.00 93.12 117 THR A CA 1
ATOM 907 C C . THR A 1 117 ? -2.419 7.442 6.844 1.00 93.12 117 THR A C 1
ATOM 909 O O . THR A 1 117 ? -3.519 6.908 6.974 1.00 93.12 117 THR A O 1
ATOM 912 N N . SER A 1 118 ? -1.587 7.112 5.862 1.00 91.56 118 SER A N 1
ATOM 913 C CA . SER A 1 118 ? -1.872 6.007 4.955 1.00 91.56 118 SER A CA 1
ATOM 914 C C . SER A 1 118 ? -0.916 4.845 5.198 1.00 91.56 118 SER A C 1
ATOM 916 O O . SER A 1 118 ? 0.274 5.035 5.462 1.00 91.56 118 SER A O 1
ATOM 918 N N . TYR A 1 119 ? -1.441 3.633 5.072 1.00 92.56 119 TYR A N 1
ATOM 919 C CA . TYR A 1 119 ? -0.673 2.412 5.248 1.00 92.56 119 TYR A CA 1
ATOM 920 C C . TYR A 1 119 ? 0.323 2.179 4.098 1.00 92.56 119 TYR A C 1
ATOM 922 O O . TYR A 1 119 ? 1.494 1.861 4.337 1.00 92.56 119 TYR A O 1
ATOM 930 N N . ASN A 1 120 ? -0.119 2.395 2.851 1.00 87.94 120 ASN A N 1
ATOM 931 C CA . ASN A 1 120 ? 0.655 2.092 1.646 1.00 87.94 120 ASN A CA 1
ATOM 932 C C . ASN A 1 120 ? 1.544 3.256 1.142 1.00 87.94 120 ASN A C 1
ATOM 934 O O . ASN A 1 120 ? 2.439 2.991 0.341 1.00 87.94 120 ASN A O 1
ATOM 938 N N . SER A 1 121 ? 1.371 4.513 1.591 1.00 77.50 121 SER A N 1
ATOM 939 C CA . SER A 1 121 ? 2.108 5.701 1.067 1.00 77.50 121 SER A CA 1
ATOM 940 C C . SER A 1 121 ? 3.620 5.697 1.305 1.00 77.50 121 SER A C 1
ATOM 942 O O . SER A 1 121 ? 4.327 6.610 0.883 1.00 77.50 121 SER A O 1
ATOM 944 N N . GLY A 1 122 ? 4.140 4.700 2.020 1.00 73.25 122 GLY A N 1
ATOM 945 C CA . GLY A 1 122 ? 5.564 4.600 2.324 1.00 73.25 122 GLY A CA 1
ATOM 946 C C . GLY A 1 122 ? 6.026 5.469 3.490 1.00 73.25 122 GLY A C 1
ATOM 947 O O . GLY A 1 122 ? 7.187 5.343 3.865 1.00 73.25 122 GLY A O 1
ATOM 948 N N . ALA A 1 123 ? 5.143 6.270 4.099 1.00 82.94 123 ALA A N 1
ATOM 949 C CA . ALA A 1 123 ? 5.452 7.017 5.315 1.00 82.94 123 ALA A CA 1
ATOM 950 C C . ALA A 1 123 ? 5.855 6.056 6.458 1.00 82.94 123 ALA A C 1
ATOM 952 O O . ALA A 1 123 ? 5.172 5.038 6.647 1.00 82.94 123 ALA A O 1
ATOM 953 N N . PRO A 1 124 ? 6.904 6.359 7.252 1.00 85.94 124 PRO A N 1
ATOM 954 C CA . PRO A 1 124 ? 7.364 5.461 8.317 1.00 85.94 124 PRO A CA 1
ATOM 955 C C . PRO A 1 124 ? 6.276 5.150 9.351 1.00 85.94 124 PRO A C 1
ATOM 957 O O . PRO A 1 124 ? 6.088 3.993 9.719 1.00 85.94 124 PRO A O 1
ATOM 960 N N . VAL A 1 125 ? 5.476 6.159 9.722 1.00 91.38 125 VAL A N 1
ATOM 961 C CA . VAL A 1 125 ? 4.341 6.032 10.659 1.00 91.38 125 VAL A CA 1
ATOM 962 C C . VAL A 1 125 ? 3.301 5.017 10.167 1.00 91.38 125 VAL A C 1
ATOM 964 O O . VAL A 1 125 ? 2.619 4.400 10.976 1.00 91.38 125 VAL A O 1
ATOM 967 N N . GLY A 1 126 ? 3.214 4.770 8.854 1.00 91.81 126 GLY A N 1
ATOM 968 C CA . GLY A 1 126 ? 2.353 3.734 8.281 1.00 91.81 126 GLY A CA 1
ATOM 969 C C . GLY A 1 126 ? 2.643 2.325 8.820 1.00 91.81 126 GLY A C 1
ATOM 970 O O . GLY A 1 126 ? 1.743 1.491 8.824 1.00 91.81 126 GLY A O 1
ATOM 971 N N . ARG A 1 127 ? 3.869 2.052 9.302 1.00 92.88 127 ARG A N 1
ATOM 972 C CA . ARG A 1 127 ? 4.259 0.748 9.871 1.00 92.88 127 ARG A CA 1
ATOM 973 C C . ARG A 1 127 ? 3.487 0.400 11.141 1.00 92.88 127 ARG A C 1
ATOM 975 O O . ARG A 1 127 ? 3.195 -0.779 11.337 1.00 92.88 127 ARG A O 1
ATOM 982 N N . LEU A 1 128 ? 3.099 1.399 11.938 1.00 95.06 128 LEU A N 1
ATOM 983 C CA . LEU A 1 128 ? 2.355 1.213 13.189 1.00 95.06 128 LEU A CA 1
ATOM 984 C C . LEU A 1 128 ? 1.113 0.327 13.017 1.00 95.06 128 LEU A C 1
ATOM 986 O O . LEU A 1 128 ? 0.838 -0.495 13.879 1.00 95.06 128 LEU A O 1
ATOM 990 N N . ALA A 1 129 ? 0.401 0.423 11.887 1.00 95.00 129 ALA A N 1
ATOM 991 C CA . ALA A 1 129 ? -0.779 -0.408 11.626 1.00 95.00 129 ALA A CA 1
ATOM 992 C C . ALA A 1 129 ? -0.487 -1.920 11.622 1.00 95.00 129 ALA A C 1
ATOM 994 O O . ALA A 1 129 ? -1.374 -2.716 11.917 1.00 95.00 129 ALA A O 1
ATOM 995 N N . SER A 1 130 ? 0.737 -2.325 11.275 1.00 94.31 130 SER A N 1
ATOM 996 C CA . SER A 1 130 ? 1.128 -3.738 11.186 1.00 94.31 130 SER A CA 1
ATOM 997 C C . SER A 1 130 ? 1.675 -4.316 12.490 1.00 94.31 130 SER A C 1
ATOM 999 O O . SER A 1 130 ? 1.647 -5.536 12.643 1.00 94.31 130 SER A O 1
ATOM 1001 N N . LEU A 1 131 ? 2.138 -3.460 13.408 1.00 95.38 131 LEU A N 1
ATOM 1002 C CA . LEU A 1 131 ? 2.743 -3.857 14.681 1.00 95.38 131 LEU A CA 1
ATOM 1003 C C . LEU A 1 131 ? 1.704 -4.467 15.619 1.00 95.38 131 LEU A C 1
ATOM 1005 O O . LEU A 1 131 ? 0.517 -4.168 15.493 1.00 95.38 131 LEU A O 1
ATOM 1009 N N . ASP A 1 132 ? 2.136 -5.337 16.521 1.00 95.00 132 ASP A N 1
ATOM 1010 C CA . ASP A 1 132 ? 1.253 -5.972 17.501 1.00 95.00 132 ASP A CA 1
ATOM 1011 C C . ASP A 1 132 ? 1.229 -5.167 18.811 1.00 95.00 132 ASP A C 1
ATOM 1013 O O . ASP A 1 132 ? 2.093 -4.323 19.045 1.00 95.00 132 ASP A O 1
ATOM 1017 N N . VAL A 1 133 ? 0.215 -5.374 19.655 1.00 95.12 133 VAL A N 1
ATOM 1018 C CA . VAL A 1 133 ? 0.153 -4.699 20.964 1.00 95.12 133 VAL A CA 1
ATOM 1019 C C . VAL A 1 133 ? 1.349 -5.128 21.820 1.00 95.12 133 VAL A C 1
ATOM 1021 O O . VAL A 1 133 ? 1.635 -6.321 21.930 1.00 95.12 133 VAL A O 1
ATOM 1024 N N . GLY A 1 134 ? 2.036 -4.152 22.414 1.00 95.12 134 GLY A N 1
ATOM 1025 C CA . GLY A 1 134 ? 3.304 -4.303 23.132 1.00 95.12 134 GLY A CA 1
ATOM 1026 C C . GLY A 1 134 ? 4.553 -4.081 22.270 1.00 95.12 134 GLY A C 1
ATOM 1027 O O . GLY A 1 134 ? 5.661 -4.066 22.797 1.00 95.12 134 GLY A O 1
ATOM 1028 N N . ASP A 1 135 ? 4.420 -3.908 20.949 1.00 96.06 135 ASP A N 1
ATOM 1029 C CA . ASP A 1 135 ? 5.562 -3.543 20.107 1.00 96.06 135 ASP A CA 1
ATOM 1030 C C . ASP A 1 135 ? 5.942 -2.066 20.297 1.00 96.06 135 ASP A C 1
ATOM 1032 O O . ASP A 1 135 ? 5.094 -1.169 20.256 1.00 96.06 135 ASP A O 1
ATOM 1036 N N . GLU A 1 136 ? 7.244 -1.809 20.393 1.00 95.88 136 GLU A N 1
ATOM 1037 C CA . GLU A 1 136 ? 7.817 -0.465 20.383 1.00 95.88 136 GLU A CA 1
ATOM 1038 C C . GLU A 1 136 ? 8.152 0.005 18.958 1.00 95.88 136 GLU A C 1
ATOM 1040 O O . GLU A 1 136 ? 8.522 -0.774 18.071 1.00 95.88 136 GLU A O 1
ATOM 1045 N N . PHE A 1 137 ? 8.049 1.314 18.733 1.00 94.81 137 PHE A N 1
ATOM 1046 C CA . PHE A 1 137 ? 8.352 1.960 17.465 1.00 94.81 137 PHE A CA 1
ATOM 1047 C C . PHE A 1 137 ? 8.970 3.342 17.672 1.00 94.81 137 PHE A C 1
ATOM 1049 O O . PHE A 1 137 ? 8.431 4.179 18.396 1.00 94.81 137 PHE A O 1
ATOM 1056 N N . GLU A 1 138 ? 10.064 3.608 16.963 1.00 94.38 138 GLU A N 1
ATOM 1057 C CA . GLU A 1 138 ? 10.660 4.938 16.882 1.00 94.38 138 GLU A CA 1
ATOM 1058 C C . GLU A 1 138 ? 9.931 5.771 15.817 1.00 94.38 138 GLU A C 1
ATOM 1060 O O . GLU A 1 138 ? 9.938 5.464 14.620 1.00 94.38 138 GLU A O 1
ATOM 1065 N N . LEU A 1 139 ? 9.267 6.838 16.255 1.00 91.94 139 LEU A N 1
ATOM 1066 C CA . LEU A 1 139 ? 8.617 7.796 15.370 1.00 91.94 139 LEU A CA 1
ATOM 1067 C C . LEU A 1 139 ? 9.664 8.599 14.571 1.00 91.94 139 LEU A C 1
ATOM 1069 O O . LEU A 1 139 ? 10.787 8.784 15.031 1.00 91.94 139 LEU A O 1
ATOM 1073 N N . PRO A 1 140 ? 9.301 9.192 13.414 1.00 87.62 140 PRO A N 1
ATOM 1074 C CA . PRO A 1 140 ? 10.229 10.002 12.611 1.00 87.62 140 PRO A CA 1
ATOM 1075 C C . PRO A 1 140 ? 10.869 11.195 13.337 1.00 87.62 140 PRO A C 1
ATOM 1077 O O . PRO A 1 140 ? 11.841 11.762 12.852 1.00 87.62 140 PRO A O 1
ATOM 1080 N N . ASN A 1 141 ? 10.306 11.612 14.471 1.00 88.12 141 ASN A N 1
ATOM 1081 C CA . ASN A 1 141 ? 10.849 12.667 15.323 1.00 88.12 141 ASN A CA 1
ATOM 1082 C C . ASN A 1 141 ? 11.865 12.147 16.366 1.00 88.12 141 ASN A C 1
ATOM 1084 O O . ASN A 1 141 ? 12.272 12.922 17.227 1.00 88.12 141 ASN A O 1
ATOM 1088 N N . GLY A 1 142 ? 12.238 10.863 16.312 1.00 90.06 142 GLY A N 1
ATOM 1089 C CA . GLY A 1 142 ? 13.165 10.20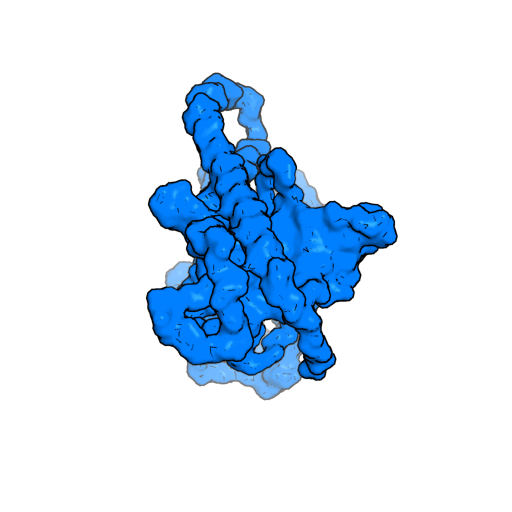0 17.235 1.00 90.06 142 GLY A CA 1
ATOM 1090 C C . GLY A 1 142 ? 12.548 9.792 18.577 1.00 90.06 142 GLY A C 1
ATOM 1091 O O . GLY A 1 142 ? 13.268 9.369 19.475 1.00 90.06 142 GLY A O 1
ATOM 1092 N N . GLN A 1 143 ? 11.233 9.954 18.760 1.00 92.12 143 GLN A N 1
ATOM 1093 C CA . GLN A 1 143 ? 10.557 9.563 19.999 1.00 92.12 143 GLN A CA 1
ATOM 1094 C C . GLN A 1 143 ? 10.078 8.116 19.931 1.00 92.12 143 GLN A C 1
ATOM 1096 O O . GLN A 1 143 ? 9.434 7.718 18.958 1.00 92.12 143 GLN A O 1
ATOM 1101 N N . TRP A 1 144 ? 10.316 7.361 21.000 1.00 95.25 144 TRP A N 1
ATOM 1102 C CA . TRP A 1 144 ? 9.804 6.004 21.145 1.00 95.25 144 TRP A CA 1
ATOM 1103 C C . TRP A 1 144 ? 8.354 5.994 21.620 1.00 95.25 144 TRP A C 1
ATOM 1105 O O . TRP A 1 144 ? 7.918 6.819 22.432 1.00 95.25 144 TRP A O 1
ATOM 1115 N N . THR A 1 145 ? 7.590 5.052 21.079 1.00 96.56 145 THR A N 1
ATOM 1116 C CA . THR A 1 145 ? 6.211 4.803 21.479 1.00 96.56 145 THR A CA 1
ATOM 1117 C C . THR A 1 145 ? 5.902 3.312 21.441 1.00 96.56 145 THR A C 1
ATOM 1119 O O . THR A 1 145 ? 6.382 2.602 20.565 1.00 96.56 145 THR A O 1
ATOM 1122 N N . GLU A 1 146 ? 5.078 2.852 22.371 1.00 97.31 146 GLU A N 1
ATOM 1123 C CA . GLU A 1 146 ? 4.572 1.485 22.453 1.00 97.31 146 GLU A CA 1
ATOM 1124 C C . GLU A 1 146 ? 3.140 1.421 21.911 1.00 97.31 146 GLU A C 1
ATOM 1126 O O . GLU A 1 146 ? 2.331 2.323 22.154 1.00 97.31 146 GLU A O 1
ATOM 1131 N N . VAL A 1 147 ? 2.809 0.365 21.170 1.00 97.44 147 VAL A N 1
ATOM 1132 C CA . VAL A 1 147 ? 1.441 0.098 20.710 1.00 97.44 147 VAL A CA 1
ATOM 1133 C C . VAL A 1 147 ? 0.623 -0.499 21.852 1.00 97.44 147 VAL A C 1
ATOM 1135 O O . VAL A 1 147 ? 0.877 -1.622 22.266 1.00 97.44 147 VAL A O 1
ATOM 1138 N N . ILE A 1 148 ? -0.406 0.211 22.314 1.00 96.75 148 ILE A N 1
ATOM 1139 C CA . ILE A 1 148 ? -1.265 -0.243 23.428 1.00 96.75 148 ILE A CA 1
ATOM 1140 C C . ILE A 1 148 ? -2.642 -0.732 22.962 1.00 96.75 148 ILE A C 1
ATOM 1142 O O . ILE A 1 148 ? -3.322 -1.483 23.661 1.00 96.75 148 ILE A O 1
ATOM 1146 N N . GLU A 1 149 ? -3.063 -0.315 21.766 1.00 96.25 149 GLU A N 1
ATOM 1147 C CA . GLU A 1 149 ? -4.354 -0.676 21.187 1.00 96.25 149 GLU A CA 1
ATOM 1148 C C . GLU A 1 149 ? -4.266 -0.711 19.659 1.00 96.25 149 GLU A C 1
ATOM 1150 O O . GLU A 1 149 ? -3.716 0.205 19.038 1.00 96.25 149 GLU A O 1
ATOM 1155 N N . LYS A 1 150 ? -4.864 -1.726 19.038 1.00 96.12 150 LYS A N 1
ATOM 1156 C CA . LYS A 1 150 ? -4.920 -1.892 17.585 1.00 96.12 150 LYS A CA 1
ATOM 1157 C C . LYS A 1 150 ? -6.283 -2.403 17.154 1.00 96.12 150 LYS A C 1
ATOM 1159 O O . LYS A 1 150 ? -6.733 -3.454 17.586 1.00 96.12 150 LYS A O 1
ATOM 1164 N N . GLY A 1 151 ? -6.905 -1.690 16.225 1.00 95.31 151 GLY A N 1
ATOM 1165 C CA . GLY A 1 151 ? -8.140 -2.095 15.571 1.00 95.31 151 GLY A CA 1
ATOM 1166 C C . GLY A 1 151 ? -7.963 -2.208 14.064 1.00 95.31 151 GLY A C 1
ATOM 1167 O O . GLY A 1 151 ? -7.328 -1.352 13.445 1.00 95.31 151 GLY A O 1
ATOM 1168 N N . THR A 1 152 ? -8.558 -3.236 13.463 1.00 95.12 152 THR A N 1
ATOM 1169 C CA . THR A 1 152 ? -8.723 -3.354 12.006 1.00 95.12 152 THR A CA 1
ATOM 1170 C C . THR A 1 152 ? -10.202 -3.345 11.652 1.00 95.12 152 THR A C 1
ATOM 1172 O O . THR A 1 152 ? -11.005 -3.992 12.325 1.00 95.12 152 THR A O 1
ATOM 1175 N N . TYR A 1 153 ? -10.555 -2.597 10.607 1.00 93.81 153 TYR A N 1
ATOM 1176 C CA . TYR A 1 153 ? -11.942 -2.277 10.278 1.00 93.81 153 TYR A CA 1
ATOM 1177 C C . TYR A 1 153 ? -12.208 -2.477 8.790 1.00 93.81 153 TYR A C 1
ATOM 1179 O O . TYR A 1 153 ? -11.340 -2.227 7.947 1.00 93.81 153 TYR A O 1
ATOM 1187 N N . ARG A 1 154 ? -13.436 -2.883 8.460 1.00 93.06 154 ARG A N 1
ATOM 1188 C CA . ARG A 1 154 ? -13.966 -2.826 7.096 1.00 93.06 154 ARG A CA 1
ATOM 1189 C C . ARG A 1 154 ? -15.138 -1.844 7.069 1.00 93.06 154 ARG A C 1
ATOM 1191 O O . ARG A 1 154 ? -16.216 -2.194 7.543 1.00 93.06 154 ARG A O 1
ATOM 1198 N N . PRO A 1 155 ? -14.956 -0.637 6.520 1.00 94.44 155 PRO A N 1
ATOM 1199 C CA . PRO A 1 155 ? -16.012 0.357 6.486 1.00 94.44 155 PRO A CA 1
ATOM 1200 C C . PRO A 1 155 ? -17.050 -0.013 5.419 1.00 94.44 155 PRO A C 1
ATOM 1202 O O . PRO A 1 155 ? -16.707 -0.397 4.299 1.00 94.44 155 PRO A O 1
ATOM 1205 N N . VAL A 1 156 ? -18.326 0.116 5.764 1.00 94.31 156 VAL A N 1
ATOM 1206 C CA . VAL A 1 156 ? -19.471 -0.070 4.871 1.00 94.31 156 VAL A CA 1
ATOM 1207 C C . VAL A 1 156 ? -20.435 1.086 5.088 1.00 94.31 156 VAL A C 1
ATOM 1209 O O . VAL A 1 156 ? -20.809 1.393 6.216 1.00 94.31 156 VAL A O 1
ATOM 1212 N N . LEU A 1 157 ? -20.851 1.733 4.001 1.00 93.50 157 LEU A N 1
ATOM 1213 C CA . LEU A 1 157 ? -21.868 2.778 4.043 1.00 93.50 157 LEU A CA 1
ATOM 1214 C C . LEU A 1 157 ? -23.241 2.156 3.765 1.00 93.50 157 LEU A C 1
ATOM 1216 O O . LEU A 1 157 ? -23.470 1.637 2.671 1.00 93.50 157 LEU A O 1
ATOM 1220 N N . SER A 1 158 ? -24.159 2.230 4.729 1.00 89.38 158 SER A N 1
ATOM 1221 C CA . SER A 1 158 ? -25.544 1.767 4.588 1.00 89.38 158 SER A CA 1
ATOM 1222 C C . SER A 1 158 ? -26.505 2.853 5.055 1.00 89.38 158 SER A C 1
ATOM 1224 O O . SER A 1 158 ? -26.318 3.432 6.119 1.00 89.38 158 SER A O 1
ATOM 1226 N N . GLY A 1 159 ? -27.517 3.183 4.247 1.00 83.12 159 GLY A N 1
ATOM 1227 C CA . GLY A 1 159 ? -28.523 4.184 4.629 1.00 83.12 159 GLY A CA 1
ATOM 1228 C C . GLY A 1 159 ? -27.945 5.560 4.995 1.00 83.12 159 GLY A C 1
ATOM 1229 O O . GLY A 1 159 ? -28.467 6.212 5.890 1.00 83.12 159 GLY A O 1
ATOM 1230 N N . ALA A 1 160 ? -26.861 5.982 4.327 1.00 86.19 160 ALA A N 1
ATOM 1231 C CA . ALA A 1 160 ? -26.090 7.202 4.620 1.00 86.19 160 ALA A CA 1
ATOM 1232 C C . ALA A 1 160 ? -25.351 7.216 5.973 1.00 86.19 160 ALA A C 1
ATOM 1234 O O . ALA A 1 160 ? -24.878 8.264 6.404 1.00 86.19 160 ALA A O 1
ATOM 1235 N N . GLN A 1 161 ? -25.205 6.063 6.623 1.00 92.38 161 GLN A N 1
ATOM 1236 C CA . GLN A 1 161 ? -24.472 5.934 7.873 1.00 92.38 161 GLN A CA 1
ATOM 1237 C C . GLN A 1 161 ? -23.332 4.918 7.743 1.00 92.38 161 GLN A C 1
ATOM 1239 O O . GLN A 1 161 ? -23.490 3.856 7.136 1.00 92.38 161 GLN A O 1
ATOM 1244 N N . TRP A 1 162 ? -22.169 5.249 8.303 1.00 95.81 162 TRP A N 1
ATOM 1245 C CA . TRP A 1 162 ? -21.001 4.368 8.283 1.00 95.81 162 TRP A CA 1
ATOM 1246 C C . TRP A 1 162 ? -21.098 3.271 9.332 1.00 95.81 162 TRP A C 1
ATOM 1248 O O . TRP A 1 162 ? -21.454 3.528 10.476 1.00 95.81 162 TRP A O 1
ATOM 1258 N N . ASP A 1 163 ? -20.733 2.055 8.966 1.00 95.19 163 ASP A N 1
ATOM 1259 C CA . ASP A 1 163 ? -20.520 0.959 9.899 1.00 95.19 163 ASP A CA 1
ATOM 1260 C C . ASP A 1 163 ? -19.139 0.344 9.665 1.00 95.19 163 ASP A C 1
ATOM 1262 O O . ASP A 1 163 ? -18.675 0.253 8.528 1.00 95.19 163 ASP A O 1
ATOM 1266 N N . GLY A 1 164 ? -18.480 -0.073 10.740 1.00 93.00 164 GLY A N 1
ATOM 1267 C CA . GLY A 1 164 ? -17.319 -0.948 10.663 1.00 93.00 164 GLY A CA 1
ATOM 1268 C C . GLY A 1 164 ? -17.802 -2.374 10.845 1.00 93.00 164 GLY A C 1
ATOM 1269 O O . GLY A 1 164 ? -18.363 -2.685 11.895 1.00 93.00 164 GLY A O 1
ATOM 1270 N N . VAL A 1 165 ? -17.590 -3.235 9.854 1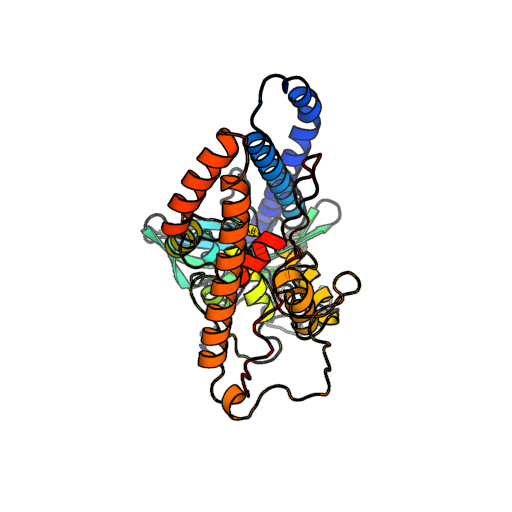.00 90.88 165 VAL A N 1
ATOM 1271 C CA . VAL A 1 165 ? -17.981 -4.647 9.929 1.00 90.88 165 VAL A CA 1
ATOM 1272 C C . VAL A 1 165 ? -16.771 -5.566 10.037 1.00 90.88 165 VAL A C 1
ATOM 1274 O O . VAL A 1 165 ? -15.689 -5.241 9.548 1.00 90.88 165 VAL A O 1
ATOM 1277 N N . ASP A 1 166 ? -16.967 -6.746 10.627 1.00 87.38 166 ASP A N 1
ATOM 1278 C CA . ASP A 1 166 ? -15.925 -7.771 10.791 1.00 87.38 166 ASP A CA 1
ATOM 1279 C C . ASP A 1 166 ? -14.629 -7.237 11.437 1.00 87.38 166 ASP A C 1
ATOM 1281 O O . ASP A 1 166 ? -13.522 -7.487 10.943 1.00 87.38 166 ASP A O 1
ATOM 1285 N N . ASN A 1 167 ? -14.765 -6.466 12.511 1.00 91.81 167 ASN A N 1
ATOM 1286 C CA . ASN A 1 167 ? -13.648 -5.769 13.133 1.00 91.81 167 ASN A CA 1
ATOM 1287 C C . ASN A 1 167 ? -12.895 -6.692 14.092 1.00 91.81 167 ASN A C 1
ATOM 1289 O O . ASN A 1 167 ? -13.495 -7.539 14.758 1.00 91.81 167 ASN A O 1
ATOM 1293 N N . GLN A 1 168 ? -11.587 -6.481 14.200 1.00 93.00 168 GLN A N 1
ATOM 1294 C CA . GLN A 1 168 ? -10.730 -7.149 15.179 1.00 93.00 168 GLN A CA 1
ATOM 1295 C C . GLN A 1 168 ? -9.992 -6.089 15.988 1.00 93.00 168 GLN A C 1
ATOM 1297 O O . GLN A 1 168 ? -9.298 -5.259 15.394 1.00 93.00 168 GLN A O 1
ATOM 1302 N N . ILE A 1 169 ? -10.137 -6.144 17.311 1.00 93.75 169 ILE A N 1
ATOM 1303 C CA . ILE A 1 169 ? -9.564 -5.201 18.270 1.00 93.75 169 ILE A CA 1
ATOM 1304 C C . ILE A 1 169 ? -8.654 -5.958 19.239 1.00 93.75 169 ILE A C 1
ATOM 1306 O O . ILE A 1 169 ? -9.074 -6.928 19.861 1.00 93.75 169 ILE A O 1
ATOM 1310 N N . ASP A 1 170 ? -7.415 -5.507 19.359 1.00 93.69 170 ASP A N 1
ATOM 1311 C CA . ASP A 1 170 ? -6.406 -5.996 20.296 1.00 93.69 170 ASP A CA 1
ATOM 1312 C C . ASP A 1 170 ? -6.022 -4.847 21.235 1.00 93.69 170 ASP A C 1
ATOM 1314 O O . ASP A 1 170 ? -5.855 -3.707 20.791 1.00 93.69 170 ASP A O 1
ATOM 1318 N N . THR A 1 171 ? -5.931 -5.127 22.532 1.00 92.12 171 THR A N 1
ATOM 1319 C CA . THR A 1 171 ? -5.666 -4.133 23.580 1.00 92.12 171 THR A CA 1
ATOM 1320 C C . THR A 1 171 ? -4.785 -4.740 24.665 1.00 92.12 171 THR A C 1
ATOM 1322 O O . THR A 1 171 ? -4.796 -5.951 24.871 1.00 92.12 171 THR A O 1
ATOM 1325 N N . GLU A 1 172 ? -4.058 -3.913 25.416 1.00 89.06 172 GLU A N 1
ATOM 1326 C CA . GLU A 1 172 ? -3.267 -4.385 26.566 1.00 89.06 172 GLU A CA 1
ATOM 1327 C C . GLU A 1 172 ? -4.127 -5.003 27.690 1.00 89.06 172 GLU A C 1
ATOM 1329 O O . GLU A 1 172 ? -3.634 -5.819 28.468 1.00 89.06 172 GLU A O 1
ATOM 1334 N N . ASN A 1 173 ? -5.415 -4.650 27.751 1.00 85.44 173 ASN A N 1
ATOM 1335 C CA . ASN A 1 173 ? -6.293 -4.947 28.884 1.00 85.44 173 ASN A CA 1
ATOM 1336 C C . ASN A 1 173 ? -7.118 -6.227 28.714 1.00 85.44 173 ASN A C 1
ATOM 1338 O O . ASN A 1 173 ? -7.485 -6.844 29.709 1.00 85.44 173 ASN A O 1
ATOM 1342 N N . PHE A 1 174 ? -7.427 -6.618 27.476 1.00 83.56 174 PHE A N 1
ATOM 1343 C CA . PHE A 1 174 ? -8.357 -7.711 27.185 1.00 83.56 174 PHE A CA 1
ATOM 1344 C C . PHE A 1 174 ? -7.783 -8.670 26.142 1.00 83.56 174 PHE A C 1
ATOM 1346 O O . PHE A 1 174 ? -6.865 -8.329 25.393 1.00 83.56 174 PHE A O 1
ATOM 1353 N N . ASP A 1 175 ? -8.363 -9.867 26.063 1.00 85.12 175 ASP A N 1
ATOM 1354 C CA . ASP A 1 175 ? -8.160 -10.748 24.915 1.00 85.12 175 ASP A CA 1
ATOM 1355 C C . ASP A 1 175 ? -8.736 -10.117 23.634 1.00 85.12 175 ASP A C 1
ATOM 1357 O O . ASP A 1 175 ? -9.576 -9.214 23.673 1.00 85.12 175 ASP A O 1
ATOM 1361 N N . VAL A 1 176 ? -8.288 -10.611 22.477 1.00 87.38 176 VAL A N 1
ATOM 1362 C CA . VAL A 1 176 ? -8.690 -10.081 21.168 1.00 87.38 176 VAL A CA 1
ATOM 1363 C C . VAL A 1 176 ? -10.210 -10.137 21.003 1.00 87.38 176 VAL A C 1
ATOM 1365 O O . VAL A 1 176 ? -10.824 -11.205 21.022 1.00 87.38 176 VAL A O 1
ATOM 1368 N N . LEU A 1 177 ? -10.807 -8.972 20.768 1.00 89.31 177 LEU A N 1
ATOM 1369 C CA . LEU A 1 177 ? -12.240 -8.804 20.587 1.00 89.31 177 LEU A CA 1
ATOM 1370 C C . LEU A 1 177 ? -12.575 -8.798 19.095 1.00 89.31 177 LEU A C 1
ATOM 1372 O O . LEU A 1 177 ? -12.009 -8.031 18.312 1.00 89.31 177 LEU A O 1
ATOM 1376 N N . PHE A 1 178 ? -13.549 -9.610 18.698 1.00 89.31 178 PHE A N 1
ATOM 1377 C CA . PHE A 1 178 ? -14.134 -9.577 17.362 1.00 89.31 178 PHE A CA 1
ATOM 1378 C C . PHE A 1 178 ? -15.506 -8.919 17.433 1.00 89.31 178 PHE A C 1
ATOM 1380 O O . PHE A 1 178 ? -16.393 -9.418 18.124 1.00 89.31 178 PHE A O 1
ATOM 1387 N N . ILE A 1 179 ? -15.679 -7.808 16.717 1.00 89.12 179 ILE A N 1
ATOM 1388 C CA . ILE A 1 179 ? -16.913 -7.015 16.722 1.00 89.12 179 ILE A CA 1
ATOM 1389 C C . ILE A 1 179 ? -17.540 -7.086 15.335 1.00 89.12 179 ILE A C 1
ATOM 1391 O O . ILE A 1 179 ? -16.947 -6.628 14.358 1.00 89.12 179 ILE A O 1
ATOM 1395 N N . GLU A 1 180 ? -18.745 -7.642 15.237 1.00 87.75 180 GLU A N 1
ATOM 1396 C CA . GLU A 1 180 ? -19.408 -7.861 13.946 1.00 87.75 180 GLU A CA 1
ATOM 1397 C C . GLU A 1 180 ? -19.822 -6.553 13.264 1.00 87.75 180 GLU A C 1
ATOM 1399 O O . GLU A 1 180 ? -19.627 -6.415 12.059 1.00 87.75 180 GLU A O 1
ATOM 1404 N N . SER A 1 181 ? -20.362 -5.608 14.036 1.00 90.62 181 SER A N 1
ATOM 1405 C CA . SER A 1 181 ? -20.841 -4.300 13.580 1.00 90.62 181 SER A CA 1
ATOM 1406 C C . SER A 1 181 ? -20.635 -3.272 14.690 1.00 90.62 181 SER A C 1
ATOM 1408 O O . SER A 1 181 ? -21.133 -3.449 15.805 1.00 90.62 181 SER A O 1
ATOM 1410 N N . LEU A 1 182 ? -19.905 -2.194 14.390 1.00 93.19 182 LEU A N 1
ATOM 1411 C CA . LEU A 1 182 ? -19.731 -1.075 15.319 1.00 93.19 182 LEU A CA 1
ATOM 1412 C C . LEU A 1 182 ? -21.060 -0.356 15.552 1.00 93.19 182 LEU A C 1
ATOM 1414 O O . LEU A 1 182 ? -21.369 0.034 16.674 1.00 93.19 182 LEU A O 1
ATOM 1418 N N . ARG A 1 183 ? -21.881 -0.221 14.509 1.00 90.56 183 ARG A N 1
ATOM 1419 C CA . ARG A 1 183 ? -23.203 0.399 14.605 1.00 90.56 183 ARG A CA 1
ATOM 1420 C C . ARG A 1 183 ? -24.122 -0.388 15.529 1.00 90.56 183 ARG A C 1
ATOM 1422 O O . ARG A 1 183 ? -24.724 0.208 16.417 1.00 90.56 183 ARG A O 1
ATOM 1429 N N . ARG A 1 184 ? -24.163 -1.719 15.391 1.00 88.25 184 ARG A N 1
ATOM 1430 C CA . ARG A 1 184 ? -24.946 -2.571 16.298 1.00 88.25 184 ARG A CA 1
ATOM 1431 C C . ARG A 1 184 ? -24.431 -2.486 17.736 1.00 88.25 184 ARG A C 1
ATOM 1433 O O . ARG A 1 184 ? -25.236 -2.533 18.659 1.00 88.25 184 ARG A O 1
ATOM 1440 N N . ALA A 1 185 ? -23.121 -2.312 17.938 1.00 87.19 185 ALA A N 1
ATOM 1441 C CA . ALA A 1 185 ? -22.555 -2.077 19.268 1.00 87.19 185 ALA A CA 1
ATOM 1442 C C . ALA A 1 185 ? -23.078 -0.777 19.900 1.00 87.19 185 ALA A C 1
ATOM 1444 O O . ALA A 1 185 ? -23.479 -0.787 21.060 1.00 87.19 185 ALA A O 1
ATOM 1445 N N . VAL A 1 186 ? -23.155 0.312 19.128 1.00 87.44 186 VAL A N 1
ATOM 1446 C CA . VAL A 1 186 ? -23.736 1.585 19.592 1.00 87.44 186 VAL A CA 1
ATOM 1447 C C . VAL A 1 186 ? -25.243 1.457 19.851 1.00 87.44 186 VAL A C 1
ATOM 1449 O O . VAL A 1 186 ? -25.739 1.952 20.860 1.00 87.44 186 VAL A O 1
ATOM 1452 N N . GLU A 1 187 ? -25.985 0.768 18.981 1.00 85.69 187 GLU A N 1
ATOM 1453 C CA . GLU A 1 187 ? -27.435 0.553 19.134 1.00 85.69 187 GLU A CA 1
ATOM 1454 C C . GLU A 1 187 ? -27.789 -0.304 20.359 1.00 85.69 187 GLU A C 1
ATOM 1456 O O . GLU A 1 187 ? -28.835 -0.105 20.978 1.00 85.69 187 GLU A O 1
ATOM 1461 N N . GLN A 1 188 ? -26.915 -1.243 20.729 1.00 80.25 188 GLN A N 1
ATOM 1462 C CA . GLN A 1 188 ? -27.068 -2.110 21.899 1.00 80.25 188 GLN A CA 1
ATOM 1463 C C . GLN A 1 188 ? -26.407 -1.545 23.168 1.00 80.25 188 GLN A C 1
ATOM 1465 O O . GLN A 1 188 ? -26.236 -2.279 24.148 1.00 80.25 188 GLN A O 1
ATOM 1470 N N . ARG A 1 189 ? -26.059 -0.251 23.181 1.00 79.06 189 ARG A N 1
ATOM 1471 C CA . ARG A 1 189 ? -25.470 0.440 24.335 1.00 79.06 189 ARG A CA 1
ATOM 1472 C C . ARG A 1 189 ? -26.232 0.148 25.634 1.00 79.06 189 ARG A C 1
ATOM 1474 O O . ARG A 1 189 ? -27.463 0.177 25.677 1.00 79.06 189 ARG A O 1
ATOM 1481 N N . GLY A 1 190 ? -25.493 -0.169 26.696 1.00 70.62 190 GLY A N 1
ATOM 1482 C CA . GLY A 1 190 ? -26.040 -0.555 28.002 1.00 70.62 190 GLY A CA 1
ATOM 1483 C C . GLY A 1 190 ? -26.627 -1.973 28.081 1.00 70.62 190 GLY A C 1
ATOM 1484 O O . GLY A 1 190 ? -27.019 -2.398 29.164 1.00 70.62 190 GLY A O 1
ATOM 1485 N N . ARG A 1 191 ? -26.674 -2.727 26.971 1.00 66.81 191 ARG A N 1
ATOM 1486 C CA . ARG A 1 191 ? -27.069 -4.152 26.936 1.00 66.81 191 ARG A CA 1
ATOM 1487 C C . ARG A 1 191 ? -25.891 -5.096 26.693 1.00 66.81 191 ARG A C 1
ATOM 1489 O O . ARG A 1 191 ? -26.034 -6.297 26.883 1.00 66.81 191 ARG A O 1
ATOM 1496 N N . LEU A 1 192 ? -24.729 -4.564 26.309 1.00 63.12 192 LEU A N 1
ATOM 1497 C CA . LEU A 1 192 ? -23.525 -5.344 25.999 1.00 63.12 192 LEU A CA 1
ATOM 1498 C C . LEU A 1 192 ? -22.967 -6.121 27.209 1.00 63.12 192 LEU A C 1
ATOM 1500 O O . LEU A 1 192 ? -22.399 -7.189 27.017 1.00 63.12 192 LEU A O 1
ATOM 1504 N N . GLY A 1 193 ? -23.163 -5.630 28.439 1.00 54.44 193 GLY A N 1
ATOM 1505 C CA . GLY A 1 193 ? -22.672 -6.264 29.676 1.00 54.44 193 GLY A CA 1
ATOM 1506 C C . GLY A 1 193 ? -23.532 -7.414 30.222 1.00 54.44 193 GLY A C 1
ATOM 1507 O O . GLY A 1 193 ? -23.199 -7.976 31.258 1.00 54.44 193 GLY A O 1
ATOM 1508 N N . GLY A 1 194 ? -24.647 -7.758 29.564 1.00 51.56 194 GLY A N 1
ATOM 1509 C CA . GLY A 1 194 ? -25.533 -8.851 29.990 1.00 51.56 194 GLY A CA 1
ATOM 1510 C C . GLY A 1 194 ? -25.163 -10.231 29.437 1.00 51.56 194 GLY A C 1
ATOM 1511 O O . GLY A 1 194 ? -25.833 -11.208 29.763 1.00 51.56 194 GLY A O 1
ATOM 1512 N N . TYR A 1 195 ? -24.140 -10.315 28.583 1.00 54.12 195 TYR A N 1
ATOM 1513 C CA . TYR A 1 195 ? -23.764 -11.540 27.884 1.00 54.12 195 TYR A CA 1
ATOM 1514 C C . TYR A 1 195 ? -22.502 -12.142 28.498 1.00 54.12 195 TYR A C 1
ATOM 1516 O O . TYR A 1 195 ? -21.471 -11.477 28.583 1.00 54.12 195 TYR A O 1
ATOM 1524 N N . ASP A 1 196 ? -22.564 -13.419 28.873 1.00 57.41 196 ASP A N 1
ATOM 1525 C CA . ASP A 1 196 ? -21.359 -14.195 29.151 1.00 57.41 196 ASP A CA 1
ATOM 1526 C C . ASP A 1 196 ? -20.597 -14.402 27.831 1.00 57.41 196 ASP A C 1
ATOM 1528 O O . ASP A 1 196 ? -20.938 -15.260 27.018 1.00 57.41 196 ASP A O 1
ATOM 1532 N N . LEU A 1 197 ? -19.572 -13.575 27.595 1.00 56.97 197 LEU A N 1
ATOM 1533 C CA . LEU A 1 197 ? -18.724 -13.619 26.396 1.00 56.97 197 LEU A CA 1
ATOM 1534 C C . LEU A 1 197 ? -17.935 -14.937 26.268 1.00 56.97 197 LEU A C 1
ATOM 1536 O O . LEU A 1 197 ? -17.355 -15.192 25.207 1.00 56.97 197 LEU A O 1
ATOM 1540 N N . SER A 1 198 ? -17.894 -15.749 27.332 1.00 53.44 198 SER A N 1
ATOM 1541 C CA . SER A 1 198 ? -17.220 -17.046 27.370 1.00 53.44 198 SER A CA 1
ATOM 1542 C C . SER A 1 198 ? -18.139 -18.234 27.064 1.00 53.44 198 SER A C 1
ATOM 1544 O O . SER A 1 198 ? -17.619 -19.299 26.7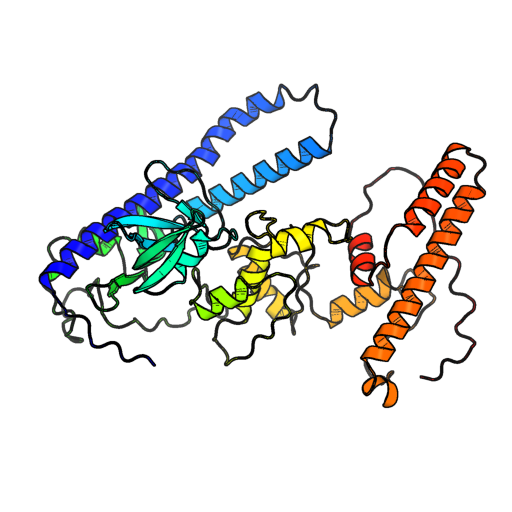26 1.00 53.44 198 SER A O 1
ATOM 1546 N N . ASP A 1 199 ? -19.469 -18.064 27.106 1.00 52.53 199 ASP A N 1
ATOM 1547 C CA . ASP A 1 199 ? -20.444 -19.127 26.832 1.00 52.53 199 ASP A CA 1
ATOM 1548 C C . ASP A 1 199 ? -20.762 -19.233 25.321 1.00 52.53 199 ASP A C 1
ATOM 1550 O O . ASP A 1 199 ? -21.455 -18.379 24.757 1.00 52.53 199 ASP A O 1
ATOM 1554 N N . PRO A 1 200 ? -20.326 -20.308 24.629 1.00 48.88 200 PRO A N 1
ATOM 1555 C CA . PRO A 1 200 ? -20.626 -20.528 23.214 1.00 48.88 200 PRO A CA 1
ATOM 1556 C C . PRO A 1 200 ? -22.116 -20.794 22.932 1.00 48.88 200 PRO A C 1
ATOM 1558 O O . PRO A 1 200 ? -22.508 -20.834 21.763 1.00 48.88 200 PRO A O 1
ATOM 1561 N N . PHE A 1 201 ? -22.929 -21.023 23.972 1.00 46.88 201 PHE A N 1
ATOM 1562 C CA . PHE A 1 201 ? -24.332 -21.430 23.898 1.00 46.88 201 PHE A CA 1
ATOM 1563 C C . PHE A 1 201 ? -25.327 -20.369 24.391 1.00 46.88 201 PHE A C 1
ATOM 1565 O O . PHE A 1 201 ? -26.530 -20.624 24.327 1.00 46.88 201 PHE A O 1
ATOM 1572 N N . ALA A 1 202 ? -24.882 -19.162 24.766 1.00 54.50 202 ALA A N 1
ATOM 1573 C CA . ALA A 1 202 ? -25.740 -18.045 25.198 1.00 54.50 202 ALA A CA 1
ATOM 1574 C C . ALA A 1 202 ? -26.690 -17.489 24.100 1.00 54.50 202 ALA A C 1
ATOM 1576 O O . ALA A 1 202 ? -27.304 -16.434 24.252 1.00 54.50 202 ALA A O 1
ATOM 1577 N N . VAL A 1 203 ? -26.830 -18.190 22.972 1.00 47.47 203 VAL A N 1
ATOM 1578 C CA . VAL A 1 203 ? -27.584 -17.774 21.787 1.00 47.47 203 VAL A CA 1
ATOM 1579 C C . VAL A 1 203 ? -29.003 -18.339 21.829 1.00 47.47 203 VAL A C 1
ATOM 1581 O O . VAL A 1 203 ? -29.318 -19.301 21.135 1.00 47.47 203 VAL A O 1
ATOM 1584 N N . PHE A 1 204 ? -29.876 -17.706 22.608 1.00 41.69 204 PHE A N 1
ATOM 1585 C CA . PHE A 1 204 ? -31.328 -17.816 22.433 1.00 41.69 204 PHE A CA 1
ATOM 1586 C C . PHE A 1 204 ? -32.006 -16.460 22.698 1.00 41.69 204 PHE A C 1
ATOM 1588 O O . PHE A 1 204 ? -32.772 -16.334 23.642 1.00 41.69 204 PHE A O 1
ATOM 1595 N N . ASP A 1 205 ? -31.648 -15.431 21.914 1.00 44.22 205 ASP A N 1
ATOM 1596 C CA . ASP A 1 205 ? -32.621 -14.544 21.227 1.00 44.22 205 ASP A CA 1
ATOM 1597 C C . ASP A 1 205 ? -31.961 -13.410 20.411 1.00 44.22 205 ASP A C 1
ATOM 1599 O O . ASP A 1 205 ? -32.563 -12.921 19.463 1.00 44.22 205 ASP A O 1
ATOM 1603 N N . ASP A 1 206 ? -30.695 -13.062 20.663 1.00 55.34 206 ASP A N 1
ATOM 1604 C CA . ASP A 1 206 ? -29.938 -12.079 19.872 1.00 55.34 206 ASP A CA 1
ATOM 1605 C C . ASP A 1 206 ? -28.522 -12.612 19.596 1.00 55.34 206 ASP A C 1
ATOM 1607 O O . ASP A 1 206 ? -27.869 -13.158 20.485 1.00 55.34 206 ASP A O 1
ATOM 1611 N N . GLN A 1 207 ? -28.009 -12.496 18.362 1.00 58.41 207 GLN A N 1
ATOM 1612 C CA . GLN A 1 207 ? -26.602 -12.846 18.119 1.00 58.41 207 GLN A CA 1
ATOM 1613 C C . GLN A 1 207 ? -25.693 -11.906 18.935 1.00 58.41 207 GLN A C 1
ATOM 1615 O O . GLN A 1 207 ? -25.951 -10.698 18.965 1.00 58.41 207 GLN A O 1
ATOM 1620 N N . PRO A 1 208 ? -24.601 -12.398 19.546 1.00 62.06 208 PRO A N 1
ATOM 1621 C CA . PRO A 1 208 ? -23.677 -11.536 20.273 1.00 62.06 208 PRO A CA 1
ATOM 1622 C C . PRO A 1 208 ? -22.983 -10.569 19.303 1.00 62.06 208 PRO A C 1
ATOM 1624 O O . PRO A 1 208 ? -22.548 -10.962 18.218 1.00 62.06 208 PRO A O 1
ATOM 1627 N N . VAL A 1 209 ? -22.927 -9.279 19.657 1.00 74.12 209 VAL A N 1
ATOM 1628 C CA . VAL A 1 209 ? -22.206 -8.240 18.880 1.00 74.12 209 VAL A CA 1
ATOM 1629 C C . VAL A 1 209 ? -20.695 -8.452 18.934 1.00 74.12 209 VAL A C 1
ATOM 1631 O O . VAL A 1 209 ? -19.984 -8.118 17.984 1.00 74.12 209 VAL A O 1
ATOM 1634 N N . VAL A 1 210 ? -20.229 -9.007 20.052 1.00 75.31 210 VAL A N 1
ATOM 1635 C CA . VAL A 1 210 ? -18.825 -9.147 20.425 1.00 75.31 210 VAL A CA 1
ATOM 1636 C C . VAL A 1 210 ? -18.552 -10.615 20.711 1.00 75.31 210 VAL A C 1
ATOM 1638 O O . VAL A 1 210 ? -19.321 -11.265 21.413 1.00 75.31 210 VAL A O 1
ATOM 1641 N N . THR A 1 211 ? -17.457 -11.143 20.180 1.00 76.31 211 THR A N 1
ATOM 1642 C CA . THR A 1 211 ? -17.024 -12.524 20.419 1.00 76.31 211 THR A CA 1
ATOM 1643 C C . THR A 1 211 ? -15.518 -12.575 20.647 1.00 76.31 211 THR A C 1
ATOM 1645 O O . THR A 1 211 ? -14.788 -11.821 20.011 1.00 76.31 211 THR A O 1
ATOM 1648 N N . LEU A 1 212 ? -15.045 -13.496 21.490 1.00 75.19 212 LEU A N 1
ATOM 1649 C CA . LEU A 1 212 ? -13.608 -13.729 21.724 1.00 75.19 212 LEU A CA 1
ATOM 1650 C C . LEU A 1 212 ? -12.976 -14.680 20.695 1.00 75.19 212 LEU A C 1
ATOM 1652 O O . LEU A 1 212 ? -11.761 -14.763 20.551 1.00 75.19 212 LEU A O 1
ATOM 1656 N N . THR A 1 213 ? -13.804 -15.421 19.955 1.00 70.75 213 THR A N 1
ATOM 1657 C CA . THR A 1 213 ? -13.341 -16.378 18.944 1.00 70.75 213 THR A CA 1
ATOM 1658 C C . THR A 1 213 ? -13.548 -15.815 17.539 1.00 70.75 213 THR A C 1
ATOM 1660 O O . THR A 1 213 ? -14.640 -15.326 17.238 1.00 70.75 213 THR A O 1
ATOM 1663 N N . PRO A 1 214 ? -12.563 -15.934 16.629 1.00 66.25 214 PRO A N 1
ATOM 1664 C CA . PRO A 1 214 ? -12.745 -15.501 15.252 1.00 66.25 214 PRO A CA 1
ATOM 1665 C C . PRO A 1 214 ? -13.854 -16.308 14.562 1.00 66.25 214 PRO A C 1
ATOM 1667 O O . PRO A 1 214 ? -13.761 -17.534 14.434 1.00 66.25 214 PRO A O 1
ATOM 1670 N N . LYS A 1 215 ? -14.874 -15.628 14.020 1.00 64.44 215 LYS A N 1
ATOM 1671 C CA . LYS A 1 215 ? -15.824 -16.258 13.086 1.00 64.44 215 LYS A CA 1
ATOM 1672 C C . LYS A 1 215 ? -15.052 -16.738 11.847 1.00 64.44 215 LYS A C 1
ATOM 1674 O O . LYS A 1 215 ? -14.398 -15.952 11.155 1.00 64.44 215 LYS A O 1
ATOM 1679 N N . ARG A 1 216 ? -15.127 -18.040 11.530 1.00 55.72 216 ARG A N 1
ATOM 1680 C CA . ARG A 1 216 ? -14.571 -18.581 10.276 1.00 55.72 216 ARG A CA 1
ATOM 1681 C C . ARG A 1 216 ? -15.306 -17.951 9.095 1.00 55.72 216 ARG A C 1
ATOM 1683 O O . ARG A 1 216 ? -16.461 -18.272 8.834 1.00 55.72 216 ARG A O 1
ATOM 1690 N N . LYS A 1 217 ? -14.623 -17.078 8.354 1.00 55.09 217 LYS A N 1
ATOM 1691 C CA . LYS A 1 217 ? -15.138 -16.556 7.085 1.00 55.09 217 LYS A CA 1
ATOM 1692 C C . LYS A 1 217 ? -15.127 -17.664 6.036 1.00 55.09 217 LYS A C 1
ATOM 1694 O O . LYS A 1 217 ? -14.068 -18.190 5.694 1.00 55.09 217 LYS A O 1
ATOM 1699 N N . TYR A 1 218 ? -16.301 -17.990 5.506 1.00 51.47 218 TYR A N 1
ATOM 1700 C CA . TYR A 1 218 ? -16.415 -18.784 4.289 1.00 51.47 218 TYR A CA 1
ATOM 1701 C C . TYR A 1 218 ? -15.903 -17.951 3.107 1.00 51.47 218 TYR A C 1
ATOM 1703 O O . TYR A 1 218 ? -16.230 -16.771 2.979 1.00 51.47 218 TYR A O 1
ATOM 1711 N N . LEU A 1 219 ? -15.063 -18.551 2.262 1.00 50.75 219 LEU A N 1
ATOM 1712 C CA . LEU A 1 219 ? -14.559 -17.926 1.038 1.00 50.75 219 LEU A CA 1
ATOM 1713 C C . LEU A 1 219 ? -15.724 -17.719 0.060 1.00 50.75 219 LEU A C 1
ATOM 1715 O O . LEU A 1 219 ? -16.105 -18.635 -0.663 1.00 50.75 219 LEU A O 1
ATOM 1719 N N . SER A 1 220 ? -16.298 -16.517 0.031 1.00 43.66 220 SER A N 1
ATOM 1720 C CA . SER A 1 220 ? -17.288 -16.120 -0.971 1.00 43.66 220 SER A CA 1
ATOM 1721 C C . SER A 1 220 ? -16.588 -15.578 -2.223 1.00 43.66 220 SER A C 1
ATOM 1723 O O . SER A 1 220 ? -16.548 -14.378 -2.477 1.00 43.66 220 SER A O 1
ATOM 1725 N N . GLY A 1 221 ? -15.991 -16.474 -3.014 1.00 53.56 221 GLY A N 1
ATOM 1726 C CA . GLY A 1 221 ? -15.509 -16.154 -4.364 1.00 53.56 221 GLY A CA 1
ATOM 1727 C C . GLY A 1 221 ? -14.140 -16.729 -4.734 1.00 53.56 221 GLY A C 1
ATOM 1728 O O . GLY A 1 221 ? -13.360 -17.145 -3.884 1.00 53.56 221 GLY A O 1
ATOM 1729 N N . LEU A 1 222 ? -13.853 -16.720 -6.041 1.00 56.75 222 LEU A N 1
ATOM 1730 C CA . LEU A 1 222 ? -12.603 -17.196 -6.661 1.00 56.75 222 LEU A CA 1
ATOM 1731 C C . LEU A 1 222 ? -11.476 -16.135 -6.682 1.00 56.75 222 LEU A C 1
ATOM 1733 O O . LEU A 1 222 ? -10.453 -16.339 -7.328 1.00 56.75 222 LEU A O 1
ATOM 1737 N N . GLY A 1 223 ? -11.666 -14.982 -6.031 1.00 59.88 223 GLY A N 1
ATOM 1738 C CA . GLY A 1 223 ? -10.725 -13.856 -6.062 1.00 59.88 223 GLY A CA 1
ATOM 1739 C C . GLY A 1 223 ? -9.634 -13.910 -4.984 1.00 59.88 223 GLY A C 1
ATOM 1740 O O . GLY A 1 223 ? -9.758 -14.609 -3.979 1.00 59.88 223 GLY A O 1
ATOM 1741 N N . LEU A 1 224 ? -8.572 -13.114 -5.169 1.00 67.12 224 LEU A N 1
ATOM 1742 C CA . LEU A 1 224 ? -7.568 -12.875 -4.125 1.00 67.12 224 LEU A CA 1
ATOM 1743 C C . LEU A 1 224 ? -8.224 -12.252 -2.883 1.00 67.12 224 LEU A C 1
ATOM 1745 O O . LEU A 1 224 ? -9.023 -11.316 -2.991 1.00 67.12 224 LEU A O 1
ATOM 1749 N N . ARG A 1 225 ? -7.851 -12.761 -1.702 1.00 70.88 225 ARG A N 1
ATOM 1750 C CA . ARG A 1 225 ? -8.301 -12.229 -0.411 1.00 70.88 225 ARG A CA 1
ATOM 1751 C C . ARG A 1 225 ? -7.842 -10.779 -0.274 1.00 70.88 225 ARG A C 1
ATOM 1753 O O . ARG A 1 225 ? -6.650 -10.499 -0.372 1.00 70.88 225 ARG A O 1
ATOM 1760 N N . ASP A 1 226 ? -8.789 -9.883 -0.012 1.00 72.25 226 ASP A N 1
ATOM 1761 C CA . ASP A 1 226 ? -8.469 -8.507 0.354 1.00 72.25 226 ASP A CA 1
ATOM 1762 C C . ASP A 1 226 ? -8.003 -8.462 1.812 1.00 72.25 226 ASP A C 1
ATOM 1764 O O . ASP A 1 226 ? -8.730 -8.864 2.726 1.00 72.25 226 ASP A O 1
ATOM 1768 N N . GLN A 1 227 ? -6.768 -8.010 2.001 1.00 76.94 227 GLN A N 1
ATOM 1769 C CA . GLN A 1 227 ? -6.137 -7.800 3.293 1.00 76.94 227 GLN A CA 1
ATOM 1770 C C . GLN A 1 227 ? -5.633 -6.354 3.317 1.00 76.94 227 GLN A C 1
ATOM 1772 O O . GLN A 1 227 ? -4.662 -6.008 2.643 1.00 76.94 227 GLN A O 1
ATOM 1777 N N . SER A 1 228 ? -6.345 -5.495 4.051 1.00 82.00 228 SER A N 1
ATOM 1778 C CA . SER A 1 228 ? -6.065 -4.058 4.108 1.00 82.00 228 SER A CA 1
ATOM 1779 C C . SER A 1 228 ? -4.727 -3.772 4.791 1.00 82.00 228 SER A C 1
ATOM 1781 O O . SER A 1 228 ? -3.925 -3.012 4.244 1.00 82.00 228 SER A O 1
ATOM 1783 N N . VAL A 1 229 ? -4.475 -4.451 5.915 1.00 89.00 229 VAL A N 1
ATOM 1784 C CA . VAL A 1 229 ? -3.253 -4.381 6.724 1.00 89.00 229 VAL A CA 1
ATOM 1785 C C . VAL A 1 229 ? -2.596 -5.761 6.814 1.00 89.00 229 VAL A C 1
ATOM 1787 O O . VAL A 1 229 ? -3.253 -6.763 7.112 1.00 89.00 229 VAL A O 1
ATOM 1790 N N . MET A 1 230 ? -1.295 -5.821 6.528 1.00 88.94 230 MET A N 1
ATOM 1791 C CA . MET A 1 230 ? -0.510 -7.057 6.575 1.00 88.94 230 MET A CA 1
ATOM 1792 C C . MET A 1 230 ? -0.010 -7.329 7.998 1.00 88.94 230 MET A C 1
ATOM 1794 O O . MET A 1 230 ? 0.045 -6.424 8.829 1.00 88.94 230 MET A O 1
ATOM 1798 N N . ASN A 1 231 ? 0.380 -8.575 8.279 1.00 89.38 231 ASN A N 1
ATOM 1799 C CA . ASN A 1 231 ? 1.078 -8.865 9.534 1.00 89.38 231 ASN A CA 1
ATOM 1800 C C . ASN A 1 231 ? 2.499 -8.273 9.527 1.00 89.38 231 ASN A C 1
ATOM 1802 O O . ASN A 1 231 ? 3.040 -7.971 8.462 1.00 89.38 231 ASN A O 1
ATOM 1806 N N . LYS A 1 232 ? 3.111 -8.168 10.710 1.00 91.38 232 LYS A N 1
ATOM 1807 C CA . LYS A 1 232 ? 4.452 -7.603 10.917 1.00 91.38 232 LYS A CA 1
ATOM 1808 C C . LYS A 1 232 ? 5.522 -8.162 9.970 1.00 91.38 232 LYS A C 1
ATOM 1810 O O . LYS A 1 232 ? 6.248 -7.395 9.348 1.00 91.38 232 LYS A O 1
ATOM 1815 N N . VAL A 1 233 ? 5.579 -9.484 9.786 1.00 90.56 233 VAL A N 1
ATOM 1816 C CA . VAL A 1 233 ? 6.588 -10.136 8.923 1.00 90.56 233 VAL A CA 1
ATOM 1817 C C . VAL A 1 233 ? 6.387 -9.770 7.452 1.00 90.56 233 VAL A C 1
ATOM 1819 O O . VAL A 1 233 ? 7.328 -9.417 6.745 1.00 90.56 233 VAL A O 1
ATOM 1822 N N . GLN A 1 234 ? 5.150 -9.847 6.965 1.00 90.81 234 GLN A N 1
ATOM 1823 C CA . GLN A 1 234 ? 4.824 -9.448 5.598 1.00 90.81 234 GLN A CA 1
ATOM 1824 C C . GLN A 1 234 ? 5.073 -7.949 5.381 1.00 90.81 234 GLN A C 1
ATOM 1826 O O . GLN A 1 234 ? 5.495 -7.562 4.290 1.00 90.81 234 GLN A O 1
ATOM 1831 N N . ASP A 1 235 ? 4.815 -7.131 6.403 1.00 92.25 235 ASP A N 1
ATOM 1832 C CA . ASP A 1 235 ? 5.043 -5.690 6.395 1.00 92.25 235 ASP A CA 1
ATOM 1833 C C . ASP A 1 235 ? 6.525 -5.336 6.261 1.00 92.25 235 ASP A C 1
ATOM 1835 O O . ASP A 1 235 ? 6.907 -4.597 5.351 1.00 92.25 235 ASP A O 1
ATOM 1839 N N . GLU A 1 236 ? 7.379 -5.979 7.053 1.00 91.56 236 GLU A N 1
ATOM 1840 C CA . GLU A 1 236 ? 8.833 -5.858 6.944 1.00 91.56 236 GLU A CA 1
ATOM 1841 C C . GLU A 1 236 ? 9.329 -6.200 5.539 1.00 91.56 236 GLU A C 1
ATOM 1843 O O . GLU A 1 236 ? 10.060 -5.420 4.922 1.00 91.56 236 GLU A O 1
ATOM 1848 N N . ILE A 1 237 ? 8.861 -7.324 4.991 1.00 91.44 237 ILE A N 1
ATOM 1849 C CA . ILE A 1 237 ? 9.216 -7.776 3.645 1.00 91.44 237 ILE A CA 1
ATOM 1850 C C . ILE A 1 237 ? 8.839 -6.736 2.589 1.00 91.44 237 ILE A C 1
ATOM 1852 O O . ILE A 1 237 ? 9.648 -6.428 1.706 1.00 91.44 237 ILE A O 1
ATOM 1856 N N . PHE A 1 238 ? 7.618 -6.192 2.615 1.00 90.31 238 PHE A N 1
ATOM 1857 C CA . PHE A 1 238 ? 7.236 -5.232 1.580 1.00 90.31 238 PHE A CA 1
ATOM 1858 C C . PHE A 1 238 ? 7.911 -3.869 1.771 1.00 90.31 238 PHE A C 1
ATOM 1860 O O . PHE A 1 238 ? 8.121 -3.174 0.777 1.00 90.31 238 PHE A O 1
ATOM 1867 N N . ARG A 1 239 ? 8.329 -3.516 2.996 1.00 90.50 239 ARG A N 1
ATOM 1868 C CA . ARG A 1 239 ? 9.068 -2.277 3.276 1.00 90.50 239 ARG A CA 1
ATOM 1869 C C . ARG A 1 239 ? 10.550 -2.332 2.932 1.00 90.50 239 ARG A C 1
ATOM 1871 O O . ARG A 1 239 ? 11.117 -1.250 2.754 1.00 90.50 239 ARG A O 1
ATOM 1878 N N . LEU A 1 240 ? 11.150 -3.521 2.766 1.00 92.31 240 LEU A N 1
ATOM 1879 C CA . LEU A 1 240 ? 12.562 -3.669 2.375 1.00 92.31 240 LEU A CA 1
ATOM 1880 C C . LEU A 1 240 ? 12.921 -2.742 1.198 1.00 92.31 240 LEU A C 1
ATOM 1882 O O . LEU A 1 240 ? 12.087 -2.584 0.301 1.00 92.31 240 LEU A O 1
ATOM 1886 N N . PRO A 1 241 ? 14.131 -2.170 1.145 1.00 91.00 241 PRO A N 1
ATOM 1887 C CA . PRO A 1 241 ? 14.587 -1.292 0.061 1.00 91.00 241 PRO A CA 1
ATOM 1888 C C . PRO A 1 241 ? 14.394 -1.889 -1.345 1.00 91.00 241 PRO A C 1
ATOM 1890 O O . PRO A 1 241 ? 14.308 -3.107 -1.505 1.00 91.00 241 PRO A O 1
ATOM 1893 N N . ILE A 1 242 ? 14.225 -1.041 -2.361 1.00 89.44 242 ILE A N 1
ATOM 1894 C CA . ILE A 1 242 ? 13.855 -1.421 -3.735 1.00 89.44 242 ILE A CA 1
ATOM 1895 C C . ILE A 1 242 ? 14.977 -2.179 -4.450 1.00 89.44 242 ILE A C 1
ATOM 1897 O O . ILE A 1 242 ? 14.697 -3.024 -5.295 1.00 89.44 242 ILE A O 1
ATOM 1901 N N . ASP A 1 243 ? 16.225 -1.929 -4.066 1.00 88.62 243 ASP A N 1
ATOM 1902 C CA . ASP A 1 243 ? 17.425 -2.611 -4.553 1.00 88.62 243 ASP A CA 1
ATOM 1903 C C . ASP A 1 243 ? 17.616 -4.018 -3.954 1.00 88.62 243 ASP A C 1
ATOM 1905 O O . ASP A 1 243 ? 18.499 -4.766 -4.375 1.00 88.62 243 ASP A O 1
ATOM 1909 N N . ARG A 1 244 ? 16.763 -4.429 -3.005 1.00 91.06 244 ARG A N 1
ATOM 1910 C CA . ARG A 1 244 ? 16.771 -5.786 -2.452 1.00 91.06 244 ARG A CA 1
ATOM 1911 C C . ARG A 1 244 ? 16.015 -6.759 -3.348 1.00 91.06 244 ARG A C 1
ATOM 1913 O O . ARG A 1 244 ? 14.816 -6.606 -3.596 1.00 91.06 244 ARG A O 1
ATOM 1920 N N . GLN A 1 245 ? 16.704 -7.830 -3.732 1.00 90.94 245 GLN A N 1
ATOM 1921 C CA . GLN A 1 245 ? 16.091 -9.021 -4.313 1.00 90.94 245 GLN A CA 1
ATOM 1922 C C . GLN A 1 245 ? 15.400 -9.833 -3.212 1.00 90.94 245 GLN A C 1
ATOM 1924 O O . GLN A 1 245 ? 15.992 -10.109 -2.170 1.00 90.94 245 GLN A O 1
ATOM 1929 N N . VAL A 1 246 ? 14.137 -10.200 -3.437 1.00 90.81 246 VAL A N 1
ATOM 1930 C CA . VAL A 1 246 ? 13.302 -10.891 -2.446 1.00 90.81 246 VAL A CA 1
ATOM 1931 C C . VAL A 1 246 ? 12.676 -12.126 -3.080 1.00 90.81 246 VAL A C 1
ATOM 1933 O O . VAL A 1 246 ? 12.004 -12.024 -4.106 1.00 90.81 246 VAL A O 1
ATOM 1936 N N . MET A 1 247 ? 12.854 -13.279 -2.436 1.00 92.00 247 MET A N 1
ATOM 1937 C CA . MET A 1 247 ? 12.176 -14.527 -2.778 1.00 92.00 247 MET A CA 1
ATOM 1938 C C . MET A 1 247 ? 11.134 -14.845 -1.702 1.00 92.00 247 MET A C 1
ATOM 1940 O O . MET A 1 247 ? 11.460 -14.907 -0.520 1.00 92.00 247 MET A O 1
ATOM 1944 N N . LEU A 1 248 ? 9.873 -15.022 -2.109 1.00 90.56 248 LEU A N 1
ATOM 1945 C CA . LEU A 1 248 ? 8.766 -15.323 -1.198 1.00 90.56 248 LEU A CA 1
ATOM 1946 C C . LEU A 1 248 ? 8.363 -16.786 -1.324 1.00 90.56 248 LEU A C 1
ATOM 1948 O O . LEU A 1 248 ? 7.562 -17.151 -2.186 1.00 90.56 248 LEU A O 1
ATOM 1952 N N . GLU A 1 249 ? 8.889 -17.610 -0.428 1.00 90.50 249 GLU A N 1
ATOM 1953 C CA . GLU A 1 249 ? 8.488 -19.004 -0.288 1.00 90.50 249 GLU A CA 1
ATOM 1954 C C . GLU A 1 249 ? 7.448 -19.159 0.819 1.00 90.50 249 GLU A C 1
ATOM 1956 O O . GLU A 1 249 ? 7.485 -18.492 1.851 1.00 90.50 249 GLU A O 1
ATOM 1961 N N . GLY A 1 250 ? 6.474 -20.038 0.600 1.00 86.69 250 GLY A N 1
ATOM 1962 C CA . GLY A 1 250 ? 5.517 -20.380 1.642 1.00 86.69 250 GLY A CA 1
ATOM 1963 C C . GLY A 1 250 ? 4.298 -21.135 1.121 1.00 86.69 250 GLY A C 1
ATOM 1964 O O . GLY A 1 250 ? 4.022 -21.100 -0.086 1.00 86.69 250 GLY A O 1
ATOM 1965 N N . PRO A 1 251 ? 3.530 -21.775 2.020 1.00 86.25 251 PRO A N 1
ATOM 1966 C CA . PRO A 1 251 ? 2.321 -22.514 1.670 1.00 86.25 251 PRO A CA 1
ATOM 1967 C C . PRO A 1 251 ? 1.298 -21.701 0.853 1.00 86.25 251 PRO A C 1
ATOM 1969 O O . PRO A 1 251 ? 1.302 -20.462 0.870 1.00 86.25 251 PRO A O 1
ATOM 1972 N N . PRO A 1 252 ? 0.391 -22.358 0.112 1.00 80.62 252 PRO A N 1
ATOM 1973 C CA . PRO A 1 252 ? -0.762 -21.691 -0.484 1.00 80.62 252 PRO A CA 1
ATOM 1974 C C . PRO A 1 252 ? -1.547 -20.889 0.567 1.00 80.62 252 PRO A C 1
ATOM 1976 O O . PRO A 1 252 ? -1.709 -21.328 1.700 1.00 80.62 252 PRO A O 1
ATOM 1979 N N . GLY A 1 253 ? -2.018 -19.696 0.199 1.00 76.69 253 GLY A N 1
ATOM 1980 C CA . GLY A 1 253 ? -2.827 -18.855 1.091 1.00 76.69 253 GLY A CA 1
ATOM 1981 C C . GLY A 1 253 ? -2.058 -17.957 2.070 1.00 76.69 253 GLY A C 1
ATOM 1982 O O . GLY A 1 253 ? -2.688 -17.125 2.712 1.00 76.69 253 GLY A O 1
ATOM 1983 N N . THR A 1 254 ? -0.721 -18.010 2.137 1.00 81.50 254 THR A N 1
ATOM 1984 C CA . THR A 1 254 ? 0.091 -17.131 3.018 1.00 81.50 254 THR A CA 1
ATOM 1985 C C . THR A 1 254 ? 0.234 -15.677 2.542 1.00 81.50 254 THR A C 1
ATOM 1987 O O . THR A 1 254 ? 1.091 -14.943 3.023 1.00 81.50 254 THR A O 1
ATOM 1990 N N . GLY A 1 255 ? -0.566 -15.243 1.563 1.00 85.06 255 GLY A N 1
ATOM 1991 C CA . GLY A 1 255 ? -0.583 -13.849 1.108 1.00 85.06 255 GLY A CA 1
ATOM 1992 C C . GLY A 1 255 ? 0.620 -13.398 0.271 1.00 85.06 255 GLY A C 1
ATOM 1993 O O . GLY A 1 255 ? 0.778 -12.202 0.084 1.00 85.06 255 GLY A O 1
ATOM 1994 N N . LYS A 1 256 ? 1.440 -14.306 -0.283 1.00 89.94 256 LYS A N 1
ATOM 1995 C CA . LYS A 1 256 ? 2.625 -13.963 -1.111 1.00 89.94 256 LYS A CA 1
ATOM 1996 C C . LYS A 1 256 ? 2.334 -12.927 -2.202 1.00 89.94 256 LYS A C 1
ATOM 1998 O O . LYS A 1 256 ? 3.017 -11.913 -2.308 1.00 89.94 256 LYS A O 1
ATOM 2003 N N . THR A 1 257 ? 1.302 -13.183 -3.007 1.00 87.25 257 THR A N 1
ATOM 2004 C CA . THR A 1 257 ? 0.878 -12.281 -4.084 1.00 87.25 257 THR A CA 1
ATOM 2005 C C . THR A 1 257 ? 0.421 -10.936 -3.528 1.00 87.25 257 THR A C 1
ATOM 2007 O O . THR A 1 257 ? 0.782 -9.902 -4.075 1.00 87.25 257 THR A O 1
ATOM 2010 N N . THR A 1 258 ? -0.304 -10.937 -2.408 1.00 86.44 258 THR A N 1
ATOM 2011 C CA . THR A 1 258 ? -0.728 -9.714 -1.717 1.00 86.44 258 THR A CA 1
ATOM 2012 C C . THR A 1 258 ? 0.478 -8.906 -1.232 1.00 86.44 258 THR A C 1
ATOM 2014 O O . THR A 1 258 ? 0.543 -7.710 -1.494 1.00 86.44 258 THR A O 1
ATOM 2017 N N . THR A 1 259 ? 1.485 -9.545 -0.623 1.00 90.69 259 THR A N 1
ATOM 2018 C CA . THR A 1 259 ? 2.741 -8.891 -0.216 1.00 90.69 259 THR A CA 1
ATOM 2019 C C . THR A 1 259 ? 3.463 -8.262 -1.405 1.00 90.69 259 THR A C 1
ATOM 2021 O O . THR A 1 259 ? 3.930 -7.130 -1.305 1.00 90.69 259 THR A O 1
ATOM 2024 N N . LEU A 1 260 ? 3.525 -8.956 -2.546 1.00 90.31 260 LEU A N 1
ATOM 2025 C CA . LEU A 1 260 ? 4.140 -8.431 -3.767 1.00 90.31 260 LEU A CA 1
ATOM 2026 C C . LEU A 1 260 ? 3.391 -7.200 -4.306 1.00 90.31 260 LEU A C 1
ATOM 2028 O O . LEU A 1 260 ? 4.025 -6.208 -4.658 1.00 90.31 260 LEU A O 1
ATOM 2032 N N . ILE A 1 261 ? 2.056 -7.245 -4.344 1.00 88.06 261 ILE A N 1
ATOM 2033 C CA . ILE A 1 261 ? 1.220 -6.124 -4.801 1.00 88.06 261 ILE A CA 1
ATOM 2034 C C . ILE A 1 261 ? 1.407 -4.912 -3.883 1.00 88.06 261 ILE A C 1
ATOM 2036 O O . ILE A 1 261 ? 1.664 -3.814 -4.375 1.00 88.06 261 ILE A O 1
ATOM 2040 N N . LYS A 1 262 ? 1.368 -5.114 -2.560 1.00 89.12 262 LYS A N 1
ATOM 2041 C CA . LYS A 1 262 ? 1.613 -4.063 -1.558 1.00 89.12 262 LYS A CA 1
ATOM 2042 C C . LYS A 1 262 ? 3.008 -3.457 -1.696 1.00 89.12 262 LYS A C 1
ATOM 2044 O O . LYS A 1 262 ? 3.146 -2.234 -1.722 1.00 89.12 262 LYS A O 1
ATOM 2049 N N . ARG A 1 263 ? 4.032 -4.304 -1.866 1.00 90.94 263 ARG A N 1
ATOM 2050 C CA . ARG A 1 263 ? 5.412 -3.873 -2.130 1.00 90.94 263 ARG A CA 1
ATOM 2051 C C . ARG A 1 263 ? 5.455 -2.985 -3.362 1.00 90.94 263 ARG A C 1
ATOM 2053 O O . ARG A 1 263 ? 5.922 -1.857 -3.283 1.00 90.94 263 ARG A O 1
ATOM 2060 N N . LEU A 1 264 ? 4.919 -3.452 -4.485 1.00 89.94 264 LEU A N 1
ATOM 2061 C CA . LEU A 1 264 ? 4.926 -2.690 -5.728 1.00 89.94 264 LEU A CA 1
ATOM 2062 C C . LEU A 1 264 ? 4.150 -1.370 -5.602 1.00 89.94 264 LEU A C 1
ATOM 2064 O O . LEU A 1 264 ? 4.648 -0.335 -6.034 1.00 89.94 264 LEU A O 1
ATOM 2068 N N . SER A 1 265 ? 2.975 -1.381 -4.969 1.00 87.31 265 SER A N 1
ATOM 2069 C CA . SER A 1 265 ? 2.191 -0.172 -4.694 1.00 87.31 265 SER A CA 1
ATOM 2070 C C . SER A 1 265 ? 3.021 0.887 -3.976 1.00 87.31 265 SER A C 1
ATOM 2072 O O . SER A 1 265 ? 3.036 2.041 -4.396 1.00 87.31 265 SER A O 1
ATOM 2074 N N . GLN A 1 266 ? 3.740 0.488 -2.927 1.00 87.88 266 GLN A N 1
ATOM 2075 C CA . GLN A 1 266 ? 4.592 1.385 -2.158 1.00 87.88 266 GLN A CA 1
ATOM 2076 C C . GLN A 1 266 ? 5.808 1.858 -2.967 1.00 87.88 266 GLN A C 1
ATOM 2078 O O . GLN A 1 266 ? 6.128 3.042 -2.965 1.00 87.88 266 GLN A O 1
ATOM 2083 N N . LYS A 1 267 ? 6.483 0.947 -3.679 1.00 89.38 267 LYS A N 1
ATOM 2084 C CA . LYS A 1 267 ? 7.731 1.245 -4.401 1.00 89.38 267 LYS A CA 1
ATOM 2085 C C . LYS A 1 267 ? 7.555 2.126 -5.625 1.00 89.38 267 LYS A C 1
ATOM 2087 O O . LYS A 1 267 ? 8.528 2.718 -6.073 1.00 89.38 267 LYS A O 1
ATOM 2092 N N . ARG A 1 268 ? 6.339 2.239 -6.154 1.00 86.06 268 ARG A N 1
ATOM 2093 C CA . ARG A 1 268 ? 6.022 3.148 -7.263 1.00 86.06 268 ARG A CA 1
ATOM 2094 C C . ARG A 1 268 ? 5.985 4.618 -6.855 1.00 86.06 268 ARG A C 1
ATOM 2096 O O . ARG A 1 268 ? 6.008 5.475 -7.733 1.00 86.06 268 ARG A O 1
ATOM 2103 N N . ILE A 1 269 ? 5.857 4.909 -5.563 1.00 80.38 269 ILE A N 1
ATOM 2104 C CA . ILE A 1 269 ? 5.756 6.273 -5.053 1.00 80.38 269 ILE A CA 1
ATOM 2105 C C . ILE A 1 269 ? 7.159 6.751 -4.691 1.00 80.38 269 ILE A C 1
ATOM 2107 O O . ILE A 1 269 ? 7.853 6.127 -3.891 1.00 80.38 269 ILE A O 1
ATOM 2111 N N . GLU A 1 270 ? 7.567 7.868 -5.283 1.00 79.25 270 GLU A N 1
ATOM 2112 C CA . GLU A 1 270 ? 8.783 8.572 -4.887 1.00 79.25 270 GLU A CA 1
ATOM 2113 C C . GLU A 1 270 ? 8.565 9.181 -3.502 1.00 79.25 270 GLU A C 1
ATOM 2115 O O . GLU A 1 270 ? 7.623 9.946 -3.293 1.00 79.25 270 GLU A O 1
ATOM 2120 N N . ASN A 1 271 ? 9.412 8.815 -2.544 1.00 79.75 271 ASN A N 1
ATOM 2121 C CA . ASN A 1 271 ? 9.307 9.303 -1.178 1.00 79.75 271 ASN A CA 1
ATOM 2122 C C . ASN A 1 271 ? 10.707 9.574 -0.618 1.00 79.75 271 ASN A C 1
ATOM 2124 O O . ASN A 1 271 ? 11.481 8.640 -0.408 1.00 79.75 271 ASN A O 1
ATOM 2128 N N . SER A 1 272 ? 11.012 10.850 -0.376 1.00 76.81 272 SER A N 1
ATOM 2129 C CA . SER A 1 272 ? 12.298 11.309 0.162 1.00 76.81 272 SER A CA 1
ATOM 2130 C C . SER A 1 272 ? 12.569 10.822 1.582 1.00 76.81 272 SER A C 1
ATOM 2132 O O . SER A 1 272 ? 13.725 10.670 1.952 1.00 76.81 272 SER A O 1
ATOM 2134 N N . ASP A 1 273 ? 11.533 10.506 2.364 1.00 76.75 273 ASP A N 1
ATOM 2135 C CA . ASP A 1 273 ? 11.701 9.963 3.719 1.00 76.75 273 ASP A CA 1
ATOM 2136 C C . ASP A 1 273 ? 12.327 8.554 3.690 1.00 76.75 273 ASP A C 1
ATOM 2138 O O . ASP A 1 273 ? 12.773 8.030 4.709 1.00 76.75 273 ASP A O 1
ATOM 2142 N N . ARG A 1 274 ? 12.367 7.918 2.509 1.00 81.19 274 ARG A N 1
ATOM 2143 C CA . ARG A 1 274 ? 12.970 6.607 2.259 1.00 81.19 274 ARG A CA 1
ATOM 2144 C C . ARG A 1 274 ? 14.282 6.780 1.505 1.00 81.19 274 ARG A C 1
ATOM 2146 O O . ARG A 1 274 ? 14.394 6.397 0.343 1.00 81.19 274 ARG A O 1
ATOM 2153 N N . GLU A 1 275 ? 15.275 7.336 2.186 1.00 83.56 275 GLU A N 1
ATOM 2154 C CA . GLU A 1 275 ? 16.554 7.760 1.603 1.00 83.56 275 GLU A CA 1
ATOM 2155 C C . GLU A 1 275 ? 17.261 6.674 0.766 1.00 83.56 275 GLU A C 1
ATOM 2157 O O . GLU A 1 275 ? 17.883 6.972 -0.249 1.00 83.56 275 GLU A O 1
ATOM 2162 N N . GLU A 1 276 ? 17.176 5.395 1.146 1.00 85.56 276 GLU A N 1
ATOM 2163 C CA . GLU A 1 276 ? 17.735 4.290 0.346 1.00 85.56 276 GLU A CA 1
ATOM 2164 C C . GLU A 1 276 ? 17.003 4.102 -0.991 1.00 85.56 276 GLU A C 1
ATOM 2166 O O . GLU A 1 276 ? 17.646 4.019 -2.036 1.00 85.56 276 GLU A O 1
ATOM 2171 N N . ASP A 1 277 ? 15.666 4.108 -0.985 1.00 87.56 277 ASP A N 1
ATOM 2172 C CA . ASP A 1 277 ? 14.880 3.999 -2.218 1.00 87.56 277 ASP A CA 1
ATOM 2173 C C . ASP A 1 277 ? 15.043 5.247 -3.083 1.00 87.56 277 ASP A C 1
ATOM 2175 O O . ASP A 1 277 ? 15.254 5.142 -4.289 1.00 87.56 277 ASP A O 1
ATOM 2179 N N . TYR A 1 278 ? 14.963 6.427 -2.467 1.00 86.38 278 TYR A N 1
ATOM 2180 C CA . TYR A 1 278 ? 15.052 7.703 -3.165 1.00 86.38 278 TYR A CA 1
ATOM 2181 C C . TYR A 1 278 ? 16.393 7.850 -3.890 1.00 86.38 278 TYR A C 1
ATOM 2183 O O . TYR A 1 278 ? 16.414 8.198 -5.071 1.00 86.38 278 TYR A O 1
ATOM 2191 N N . ARG A 1 279 ? 17.507 7.483 -3.239 1.00 86.12 279 ARG A N 1
ATOM 2192 C CA . ARG A 1 279 ? 18.831 7.457 -3.879 1.00 86.12 279 ARG A CA 1
ATOM 2193 C C . ARG A 1 279 ? 18.876 6.527 -5.082 1.00 86.12 279 ARG A C 1
ATOM 2195 O O . ARG A 1 279 ? 19.429 6.910 -6.109 1.00 86.12 279 ARG A O 1
ATOM 2202 N N . VAL A 1 280 ? 18.302 5.328 -4.987 1.00 85.12 280 VAL A N 1
ATOM 2203 C CA . VAL A 1 280 ? 18.260 4.389 -6.119 1.00 85.12 280 VAL A CA 1
ATOM 2204 C C . VAL A 1 280 ? 17.440 4.970 -7.269 1.00 85.12 280 VAL A C 1
ATOM 2206 O O . VAL A 1 280 ? 17.890 4.930 -8.411 1.00 85.12 280 VAL A O 1
ATOM 2209 N N . ILE A 1 281 ? 16.278 5.559 -6.982 1.00 84.00 281 ILE A N 1
ATOM 2210 C CA . ILE A 1 281 ? 15.384 6.132 -7.996 1.00 84.00 281 ILE A CA 1
ATOM 2211 C C . ILE A 1 281 ? 16.046 7.317 -8.709 1.00 84.00 281 ILE A C 1
ATOM 2213 O O . ILE A 1 281 ? 16.106 7.332 -9.935 1.00 84.00 281 ILE A O 1
ATOM 2217 N N . VAL A 1 282 ? 16.597 8.280 -7.963 1.00 81.38 282 VAL A N 1
ATOM 2218 C CA . VAL A 1 282 ? 17.219 9.490 -8.533 1.00 81.38 282 VAL A CA 1
ATOM 2219 C C . VAL A 1 282 ? 18.488 9.168 -9.322 1.00 81.38 282 VAL A C 1
ATOM 2221 O O . VAL A 1 282 ? 18.743 9.786 -10.353 1.00 81.38 282 VAL A O 1
ATOM 2224 N N . ASN A 1 283 ? 19.274 8.187 -8.872 1.00 77.06 283 ASN A N 1
ATOM 2225 C CA . ASN A 1 283 ? 20.503 7.783 -9.557 1.00 77.06 283 ASN A CA 1
ATOM 2226 C C . ASN A 1 283 ? 20.258 6.798 -10.707 1.00 77.06 283 ASN A C 1
ATOM 2228 O O . ASN A 1 283 ? 21.207 6.410 -11.391 1.00 77.06 283 ASN A O 1
ATOM 2232 N N . THR A 1 284 ? 19.016 6.359 -10.925 1.00 70.94 284 THR A N 1
ATOM 2233 C CA . THR A 1 284 ? 18.704 5.403 -11.983 1.00 70.94 284 THR A CA 1
ATOM 2234 C C . THR A 1 284 ? 18.800 6.094 -13.353 1.00 70.94 284 THR A C 1
ATOM 2236 O O . THR A 1 284 ? 18.050 7.028 -13.628 1.00 70.94 284 THR A O 1
ATOM 2239 N N . PRO A 1 285 ? 19.663 5.613 -14.271 1.00 55.19 285 PRO A N 1
ATOM 2240 C CA . PRO A 1 285 ? 19.846 6.223 -15.592 1.00 55.19 285 PRO A CA 1
ATOM 2241 C C . PRO A 1 285 ? 18.679 5.955 -16.563 1.00 55.19 285 PRO A C 1
ATOM 2243 O O . PRO A 1 285 ? 18.694 6.429 -17.700 1.00 55.19 285 PRO A O 1
ATOM 2246 N N . LEU A 1 286 ? 17.659 5.192 -16.144 1.00 57.19 286 LEU A N 1
ATOM 2247 C CA . LEU A 1 286 ? 16.419 5.005 -16.896 1.00 57.19 286 LEU A CA 1
ATOM 2248 C C . LEU A 1 286 ? 15.647 6.332 -16.900 1.00 57.19 286 LEU A C 1
ATOM 2250 O O . LEU A 1 286 ? 14.932 6.631 -15.954 1.00 57.19 286 LEU A O 1
ATOM 2254 N N . GLY A 1 287 ? 15.743 7.113 -17.977 1.00 53.53 287 GLY A N 1
ATOM 2255 C CA . GLY A 1 287 ? 15.006 8.377 -18.152 1.00 53.53 287 GLY A CA 1
ATOM 2256 C C . GLY A 1 287 ? 13.478 8.242 -18.310 1.00 53.53 287 GLY A C 1
ATOM 2257 O O . GLY A 1 287 ? 12.861 9.080 -18.966 1.00 53.53 287 GLY A O 1
ATOM 2258 N N . GLY A 1 288 ? 12.872 7.173 -17.784 1.00 62.94 288 GLY A N 1
ATOM 2259 C CA . GLY A 1 288 ? 11.430 6.919 -17.802 1.00 62.94 288 GLY A CA 1
ATOM 2260 C C . GLY A 1 288 ? 10.746 7.310 -16.488 1.00 62.94 288 GLY A C 1
ATOM 2261 O O . GLY A 1 288 ? 11.395 7.478 -15.463 1.00 62.94 288 GLY A O 1
ATOM 2262 N N . ASP A 1 289 ? 9.417 7.428 -16.507 1.00 74.25 289 ASP A N 1
ATOM 2263 C CA . ASP A 1 289 ? 8.619 7.684 -15.299 1.00 74.25 289 ASP A CA 1
ATOM 2264 C C . ASP A 1 289 ? 8.701 6.490 -14.328 1.00 74.25 289 ASP A C 1
ATOM 2266 O O . ASP A 1 289 ? 8.169 5.410 -14.626 1.00 74.25 289 ASP A O 1
ATOM 2270 N N . HIS A 1 290 ? 9.329 6.696 -13.161 1.00 81.25 290 HIS A N 1
ATOM 2271 C CA . HIS A 1 290 ? 9.507 5.697 -12.097 1.00 81.25 290 HIS A CA 1
ATOM 2272 C C . HIS A 1 290 ? 8.192 5.023 -11.700 1.00 81.25 290 HIS A C 1
ATOM 2274 O O . HIS A 1 290 ? 8.124 3.800 -11.561 1.00 81.25 290 HIS A O 1
ATOM 2280 N N . ARG A 1 291 ? 7.092 5.787 -11.648 1.00 79.44 291 ARG A N 1
ATOM 2281 C CA . ARG A 1 291 ? 5.756 5.272 -11.296 1.00 79.44 291 ARG A CA 1
ATOM 2282 C C . ARG A 1 291 ? 5.273 4.188 -12.249 1.00 79.44 291 ARG A C 1
ATOM 2284 O O . ARG A 1 291 ? 4.375 3.406 -11.912 1.00 79.44 291 ARG A O 1
ATOM 2291 N N . THR A 1 292 ? 5.825 4.160 -13.456 1.00 77.88 292 THR A N 1
ATOM 2292 C CA . THR A 1 292 ? 5.524 3.164 -14.477 1.00 77.88 292 THR A CA 1
ATOM 2293 C C . THR A 1 292 ? 6.671 2.187 -14.695 1.00 77.88 292 THR A C 1
ATOM 2295 O O . THR A 1 292 ? 6.461 1.206 -15.386 1.00 77.88 292 THR A O 1
ATOM 2298 N N . SER A 1 293 ? 7.847 2.367 -14.093 1.00 80.19 293 SER A N 1
ATOM 2299 C CA . SER A 1 293 ? 9.040 1.545 -14.337 1.00 80.19 293 SER A CA 1
ATOM 2300 C C . SER A 1 293 ? 8.992 0.183 -13.627 1.00 80.19 293 SER A C 1
ATOM 2302 O O . SER A 1 293 ? 9.784 -0.125 -12.742 1.00 80.19 293 SER A O 1
ATOM 2304 N N . TRP A 1 294 ? 8.020 -0.654 -13.990 1.00 85.69 294 TRP A N 1
ATOM 2305 C CA . TRP A 1 294 ? 7.858 -1.997 -13.436 1.00 85.69 294 TRP A CA 1
ATOM 2306 C C . TRP A 1 294 ? 7.231 -2.962 -14.446 1.00 85.69 294 TRP A C 1
ATOM 2308 O O . TRP A 1 294 ? 6.605 -2.550 -15.429 1.00 85.69 294 TRP A O 1
ATOM 2318 N N . ILE A 1 295 ? 7.403 -4.258 -14.197 1.00 87.25 295 ILE A N 1
ATOM 2319 C CA . ILE A 1 295 ? 6.729 -5.346 -14.907 1.00 87.25 295 ILE A CA 1
ATOM 2320 C C . ILE A 1 295 ? 6.498 -6.508 -13.941 1.00 87.25 295 ILE A C 1
ATOM 2322 O O . ILE A 1 295 ? 7.313 -6.760 -13.054 1.00 87.25 295 ILE A O 1
ATOM 2326 N N . MET A 1 296 ? 5.382 -7.208 -14.104 1.00 89.06 296 MET A N 1
ATOM 2327 C CA . MET A 1 296 ? 5.064 -8.428 -13.381 1.00 89.06 296 MET A CA 1
ATOM 2328 C C . MET A 1 296 ? 4.754 -9.541 -14.374 1.00 89.06 296 MET A C 1
ATOM 2330 O O . MET A 1 296 ? 3.910 -9.381 -15.258 1.00 89.06 296 MET A O 1
ATOM 2334 N N . PHE A 1 297 ? 5.401 -10.689 -14.177 1.00 91.38 297 PHE A N 1
ATOM 2335 C CA . PHE A 1 297 ? 5.101 -11.890 -14.939 1.00 91.38 297 PHE A CA 1
ATOM 2336 C C . PHE A 1 297 ? 4.121 -12.788 -14.195 1.00 91.38 297 PHE A C 1
ATOM 2338 O O . PHE A 1 297 ? 4.353 -13.163 -13.046 1.00 91.38 297 PHE A O 1
ATOM 2345 N N . SER A 1 298 ? 3.032 -13.140 -14.872 1.00 89.38 298 SER A N 1
ATOM 2346 C CA . SER A 1 298 ? 2.081 -14.151 -14.417 1.00 89.38 298 SER A CA 1
ATOM 2347 C C . SER A 1 298 ? 2.342 -15.480 -15.139 1.00 89.38 298 SER A C 1
ATOM 2349 O O . SER A 1 298 ? 2.661 -15.468 -16.331 1.00 89.38 298 SER A O 1
ATOM 2351 N N . PRO A 1 299 ? 2.187 -16.639 -14.475 1.00 88.06 299 PRO A N 1
ATOM 2352 C CA . PRO A 1 299 ? 2.268 -17.943 -15.133 1.00 88.06 299 PRO A CA 1
ATOM 2353 C C . PRO A 1 299 ? 1.170 -18.165 -16.184 1.00 88.06 299 PRO A C 1
ATOM 2355 O O . PRO A 1 299 ? 1.395 -18.896 -17.144 1.00 88.06 299 PRO A O 1
ATOM 2358 N N . THR A 1 300 ? -0.013 -17.561 -16.015 1.00 88.06 300 THR A N 1
ATOM 2359 C CA . THR A 1 300 ? -1.157 -17.738 -16.925 1.00 88.06 300 THR A CA 1
ATOM 2360 C C . THR A 1 300 ? -1.880 -16.422 -17.194 1.00 88.06 300 THR A C 1
ATOM 2362 O O . THR A 1 300 ? -1.894 -15.529 -16.342 1.00 88.06 300 THR A O 1
ATOM 2365 N N . GLU A 1 301 ? -2.532 -16.332 -18.357 1.00 84.44 301 GLU A N 1
ATOM 2366 C CA . GLU A 1 301 ? -3.348 -15.174 -18.753 1.00 84.44 301 GLU A CA 1
ATOM 2367 C C . GLU A 1 301 ? -4.576 -15.000 -17.847 1.00 84.44 301 GLU A C 1
ATOM 2369 O O . GLU A 1 301 ? -4.927 -13.883 -17.479 1.00 84.44 301 GLU A O 1
ATOM 2374 N N . LEU A 1 302 ? -5.189 -16.101 -17.396 1.00 82.25 302 LEU A N 1
ATOM 2375 C CA . LEU A 1 302 ? -6.314 -16.052 -16.458 1.00 82.25 302 LEU A CA 1
ATOM 2376 C C . LEU A 1 302 ? -5.928 -15.347 -15.148 1.00 82.25 302 LEU A C 1
ATOM 2378 O O . LEU A 1 302 ? -6.675 -14.510 -14.644 1.00 82.25 302 LEU A O 1
ATOM 2382 N N . LEU A 1 303 ? -4.743 -15.650 -14.611 1.00 82.31 303 LEU A N 1
ATOM 2383 C CA . LEU A 1 303 ? -4.254 -15.012 -13.391 1.00 82.31 303 LEU A CA 1
ATOM 2384 C C . LEU A 1 303 ? -3.921 -13.526 -13.605 1.00 82.31 303 LEU A C 1
ATOM 2386 O O . LEU A 1 303 ? -4.023 -12.754 -12.655 1.00 82.31 303 LEU A O 1
ATOM 2390 N N . GLU A 1 304 ? -3.628 -13.082 -14.833 1.00 83.38 304 GLU A N 1
ATOM 2391 C CA . GLU A 1 304 ? -3.470 -11.648 -15.114 1.00 83.38 304 GLU A CA 1
ATOM 2392 C C . GLU A 1 304 ? -4.744 -10.864 -14.794 1.00 83.38 304 GLU A C 1
ATOM 2394 O O . GLU A 1 304 ? -4.660 -9.775 -14.229 1.00 83.38 304 GLU A O 1
ATOM 2399 N N . HIS A 1 305 ? -5.922 -11.408 -15.117 1.00 78.81 305 HIS A N 1
ATOM 2400 C CA . HIS A 1 305 ? -7.198 -10.743 -14.841 1.00 78.81 305 HIS A CA 1
ATOM 2401 C C . HIS A 1 305 ? -7.424 -10.558 -13.337 1.00 78.81 305 HIS A C 1
ATOM 2403 O O . HIS A 1 305 ? -7.720 -9.448 -12.895 1.00 78.81 305 HIS A O 1
ATOM 2409 N N . TYR A 1 306 ? -7.195 -11.609 -12.545 1.00 77.44 306 TYR A N 1
ATOM 2410 C CA . TYR A 1 306 ? -7.302 -11.540 -11.084 1.00 77.44 306 TYR A CA 1
ATOM 2411 C C . TYR A 1 306 ? -6.293 -10.570 -10.467 1.00 77.44 306 TYR A C 1
ATOM 2413 O O . TYR A 1 306 ? -6.619 -9.840 -9.530 1.00 77.44 306 TYR A O 1
ATOM 2421 N N . LEU A 1 307 ? -5.068 -10.539 -10.998 1.00 82.88 307 LEU A N 1
ATOM 2422 C CA . LEU A 1 307 ? -4.048 -9.605 -10.544 1.00 82.88 307 LEU A CA 1
ATOM 2423 C C . LEU A 1 307 ? -4.475 -8.162 -10.812 1.00 82.88 307 LEU A C 1
ATOM 2425 O O . LEU A 1 307 ? -4.377 -7.341 -9.906 1.00 82.88 307 LEU A O 1
ATOM 2429 N N . ARG A 1 308 ? -5.001 -7.845 -12.002 1.00 82.19 308 ARG A N 1
ATOM 2430 C CA . ARG A 1 308 ? -5.433 -6.477 -12.346 1.00 82.19 308 ARG A CA 1
ATOM 2431 C C . ARG A 1 308 ? -6.461 -5.926 -11.359 1.00 82.19 308 ARG A C 1
ATOM 2433 O O . ARG A 1 308 ? -6.332 -4.778 -10.946 1.00 82.19 308 ARG A O 1
ATOM 2440 N N . GLU A 1 309 ? -7.435 -6.735 -10.942 1.00 79.25 309 GLU A N 1
ATOM 2441 C CA . GLU A 1 309 ? -8.405 -6.318 -9.920 1.00 79.25 309 GLU A CA 1
ATOM 2442 C C . GLU A 1 309 ? -7.739 -6.027 -8.572 1.00 79.25 309 GLU A C 1
ATOM 2444 O O . GLU A 1 309 ? -8.045 -5.019 -7.936 1.00 79.25 309 GLU A O 1
ATOM 2449 N N . ALA A 1 310 ? -6.811 -6.883 -8.138 1.00 80.75 310 ALA A N 1
ATOM 2450 C CA . ALA A 1 310 ? -6.086 -6.689 -6.886 1.00 80.75 310 ALA A CA 1
ATOM 2451 C C . ALA A 1 310 ? -5.182 -5.440 -6.930 1.00 80.75 310 ALA A C 1
ATOM 2453 O O . ALA A 1 310 ? -5.175 -4.655 -5.986 1.00 80.75 310 ALA A O 1
ATOM 2454 N N . PHE A 1 311 ? -4.499 -5.197 -8.051 1.00 84.75 311 PHE A N 1
ATOM 2455 C CA . PHE A 1 311 ? -3.700 -3.990 -8.273 1.00 84.75 311 PHE A CA 1
ATOM 2456 C C . PHE A 1 311 ? -4.549 -2.715 -8.270 1.00 84.75 311 PHE A C 1
ATOM 2458 O O . PHE A 1 311 ? -4.158 -1.728 -7.650 1.00 84.75 311 PHE A O 1
ATOM 2465 N N . ALA A 1 312 ? -5.728 -2.736 -8.897 1.00 82.06 312 ALA A N 1
ATOM 2466 C CA . ALA A 1 312 ? -6.630 -1.587 -8.900 1.00 82.06 312 ALA A CA 1
ATOM 2467 C C . ALA A 1 312 ? -7.070 -1.190 -7.478 1.00 82.06 312 ALA A C 1
ATOM 2469 O O . ALA A 1 312 ? -7.165 -0.001 -7.178 1.00 82.06 312 ALA A O 1
ATOM 2470 N N . ARG A 1 313 ? -7.279 -2.163 -6.578 1.00 78.81 313 ARG A N 1
ATOM 2471 C CA . ARG A 1 313 ? -7.638 -1.900 -5.168 1.00 78.81 313 ARG A CA 1
ATOM 2472 C C . ARG A 1 313 ? -6.518 -1.216 -4.378 1.00 78.81 313 ARG A C 1
ATOM 2474 O O . ARG A 1 313 ? -6.797 -0.365 -3.538 1.00 78.81 313 ARG A O 1
ATOM 2481 N N . ASP A 1 314 ? -5.260 -1.543 -4.658 1.00 80.31 314 ASP A N 1
ATOM 2482 C CA . ASP A 1 314 ? -4.091 -0.882 -4.058 1.00 80.31 314 ASP A CA 1
ATOM 2483 C C . ASP A 1 314 ? -3.611 0.336 -4.885 1.00 80.31 314 ASP A C 1
ATOM 2485 O O . ASP A 1 314 ? -2.481 0.783 -4.749 1.00 80.31 314 ASP A O 1
ATOM 2489 N N . ASN A 1 315 ? -4.472 0.912 -5.734 1.00 77.81 315 ASN A N 1
ATOM 2490 C CA . ASN A 1 315 ? -4.179 2.085 -6.570 1.00 77.81 315 ASN A CA 1
ATOM 2491 C C . ASN A 1 315 ? -2.929 1.937 -7.460 1.00 77.81 315 ASN A C 1
ATOM 2493 O O . ASN A 1 315 ? -2.118 2.853 -7.646 1.00 77.81 315 ASN A O 1
ATOM 2497 N N . VAL A 1 316 ? -2.775 0.751 -8.043 1.00 77.56 316 VAL A N 1
ATOM 2498 C CA . VAL A 1 316 ? -1.750 0.463 -9.039 1.00 77.56 316 VAL A CA 1
ATOM 2499 C C . VAL A 1 316 ? -2.400 0.324 -10.416 1.00 77.56 316 VAL A C 1
ATOM 2501 O O . VAL A 1 316 ? -3.040 -0.692 -10.692 1.00 77.56 316 VAL A O 1
ATOM 2504 N N . PRO A 1 317 ? -2.225 1.310 -11.317 1.00 71.69 317 PRO A N 1
ATOM 2505 C CA . PRO A 1 317 ? -2.670 1.206 -12.700 1.00 71.69 317 PRO A CA 1
ATOM 2506 C C . PRO A 1 317 ? -1.931 0.066 -13.408 1.00 71.69 317 PRO A C 1
ATOM 2508 O O . PRO A 1 317 ? -0.763 0.183 -13.782 1.00 71.69 317 PRO A O 1
ATOM 2511 N N . ALA A 1 318 ? -2.617 -1.057 -13.582 1.00 67.19 318 ALA A N 1
ATOM 2512 C CA . ALA A 1 318 ? -2.089 -2.244 -14.232 1.00 67.19 318 ALA A CA 1
ATOM 2513 C C . ALA A 1 318 ? -2.535 -2.288 -15.699 1.00 67.19 318 ALA A C 1
ATOM 2515 O O . ALA A 1 318 ? -3.523 -2.938 -16.044 1.00 67.19 318 ALA A O 1
ATOM 2516 N N . SER A 1 319 ? -1.819 -1.578 -16.577 1.00 68.12 319 SER A N 1
ATOM 2517 C CA . SER A 1 319 ? -2.042 -1.729 -18.018 1.00 68.12 319 SER A CA 1
ATOM 2518 C C . SER A 1 319 ? -1.631 -3.131 -18.480 1.00 68.12 319 SER A C 1
ATOM 2520 O O . SER A 1 319 ? -0.802 -3.796 -17.853 1.00 68.12 319 SER A O 1
ATOM 2522 N N . GLN A 1 320 ? -2.166 -3.571 -19.620 1.00 64.25 320 GLN A N 1
ATOM 2523 C CA . GLN A 1 320 ? -1.829 -4.871 -20.214 1.00 64.25 320 GLN A CA 1
ATOM 2524 C C . GLN A 1 320 ? -0.333 -5.007 -20.551 1.00 64.25 320 GLN A C 1
ATOM 2526 O O . GLN A 1 320 ? 0.165 -6.108 -20.721 1.00 64.25 320 GLN A O 1
ATOM 2531 N N . GLN A 1 321 ? 0.409 -3.898 -20.608 1.00 73.06 321 GLN A N 1
ATOM 2532 C CA . GLN A 1 321 ? 1.858 -3.904 -20.817 1.00 73.06 321 GLN A CA 1
ATOM 2533 C C . GLN A 1 321 ? 2.653 -4.196 -19.533 1.00 73.06 321 GLN A C 1
ATOM 2535 O O . GLN A 1 321 ? 3.835 -4.521 -19.610 1.00 73.06 321 GLN A O 1
ATOM 2540 N N . ARG A 1 322 ? 2.038 -4.075 -18.351 1.00 83.31 322 ARG A N 1
ATOM 2541 C CA . ARG A 1 322 ? 2.728 -4.191 -17.055 1.00 83.31 322 ARG A CA 1
ATOM 2542 C C . ARG A 1 322 ? 2.521 -5.537 -16.379 1.00 83.31 322 ARG A C 1
ATOM 2544 O O . ARG A 1 322 ? 3.392 -5.967 -15.632 1.00 83.31 322 ARG A O 1
ATOM 2551 N N . ILE A 1 323 ? 1.408 -6.208 -16.661 1.00 87.50 323 ILE A N 1
ATOM 2552 C CA . ILE A 1 323 ? 1.132 -7.570 -16.197 1.00 87.50 323 ILE A CA 1
ATOM 2553 C C . ILE A 1 323 ? 0.955 -8.445 -17.428 1.00 87.50 323 ILE A C 1
ATOM 2555 O O . ILE A 1 323 ? -0.004 -8.250 -18.171 1.00 87.50 323 ILE A O 1
ATOM 2559 N N . GLN A 1 324 ? 1.888 -9.369 -17.641 1.00 88.62 324 GLN A N 1
ATOM 2560 C CA . GLN A 1 324 ? 1.936 -10.215 -18.834 1.00 88.62 324 GLN A CA 1
ATOM 2561 C C . GLN A 1 324 ? 2.427 -11.621 -18.492 1.00 88.62 324 GLN A C 1
ATOM 2563 O O . GLN A 1 324 ? 3.126 -11.822 -17.500 1.00 88.62 324 GLN A O 1
ATOM 2568 N N . THR A 1 325 ? 2.162 -12.599 -19.348 1.00 90.88 325 THR A N 1
ATOM 2569 C CA . THR A 1 325 ? 2.930 -13.847 -19.348 1.00 90.88 325 THR A CA 1
ATOM 2570 C C . THR A 1 325 ? 4.317 -13.642 -19.959 1.00 90.88 325 THR A C 1
ATOM 2572 O O . THR A 1 325 ? 4.510 -12.830 -20.871 1.00 90.88 325 THR A O 1
ATOM 2575 N N . TRP A 1 326 ? 5.298 -14.431 -19.508 1.00 91.12 326 TRP A N 1
ATOM 2576 C CA . TRP A 1 326 ? 6.629 -14.448 -20.130 1.00 91.12 326 TRP A CA 1
ATOM 2577 C C . TRP A 1 326 ? 6.562 -14.789 -21.626 1.00 91.12 326 TRP A C 1
ATOM 2579 O O . TRP A 1 326 ? 7.284 -14.209 -22.433 1.00 91.12 326 TRP A O 1
ATOM 2589 N N . SER A 1 327 ? 5.664 -15.699 -22.014 1.00 87.75 327 SER A N 1
ATOM 2590 C CA . SER A 1 327 ? 5.467 -16.111 -23.408 1.00 87.75 327 SER A CA 1
ATOM 2591 C C . SER A 1 327 ? 5.053 -14.956 -24.320 1.00 87.75 327 SER A C 1
ATOM 2593 O O . SER A 1 327 ? 5.548 -14.871 -25.447 1.00 87.75 327 SER A O 1
ATOM 2595 N N . ASN A 1 328 ? 4.189 -14.062 -23.835 1.00 87.62 328 ASN A N 1
ATOM 2596 C CA . ASN A 1 328 ? 3.751 -12.885 -24.583 1.00 87.62 328 ASN A CA 1
ATOM 2597 C C . ASN A 1 328 ? 4.859 -11.827 -24.618 1.00 87.62 328 ASN A C 1
ATOM 2599 O O . ASN A 1 328 ? 5.235 -11.362 -25.696 1.00 87.62 328 ASN A O 1
ATOM 2603 N N . PHE A 1 329 ? 5.466 -11.541 -23.465 1.00 88.38 329 PHE A N 1
ATOM 2604 C CA . PHE A 1 329 ? 6.539 -10.555 -23.360 1.00 88.38 329 PHE A CA 1
ATOM 2605 C C . PHE A 1 329 ? 7.760 -10.906 -24.217 1.00 88.38 329 PHE A C 1
ATOM 2607 O O . PHE A 1 329 ? 8.237 -10.071 -24.982 1.00 88.38 329 PHE A O 1
ATOM 2614 N N . ARG A 1 330 ? 8.249 -12.154 -24.159 1.00 87.56 330 ARG A N 1
ATOM 2615 C CA . ARG A 1 330 ? 9.427 -12.582 -24.936 1.00 87.56 330 ARG A CA 1
ATOM 2616 C C . ARG A 1 330 ? 9.203 -12.448 -26.445 1.00 87.56 330 ARG A C 1
ATOM 2618 O O . ARG A 1 330 ? 10.146 -12.176 -27.180 1.00 87.56 330 ARG A O 1
ATOM 2625 N N . ASN A 1 331 ? 7.967 -12.647 -26.909 1.00 86.12 331 ASN A N 1
ATOM 2626 C CA . ASN A 1 331 ? 7.612 -12.515 -28.319 1.00 86.12 331 ASN A CA 1
ATOM 2627 C C . ASN A 1 331 ? 7.649 -11.061 -28.768 1.00 86.12 331 ASN A C 1
ATOM 2629 O O . ASN A 1 331 ? 8.236 -10.764 -29.809 1.00 86.12 331 ASN A O 1
ATOM 2633 N N . ASP A 1 332 ? 7.044 -10.172 -27.982 1.00 84.56 332 ASP A N 1
ATOM 2634 C CA . ASP A 1 332 ? 7.048 -8.739 -28.261 1.00 84.56 332 ASP A CA 1
ATOM 2635 C C . ASP A 1 332 ? 8.480 -8.189 -28.248 1.00 84.56 332 ASP A C 1
ATOM 2637 O O . ASP A 1 332 ? 8.925 -7.586 -29.227 1.00 84.56 332 ASP A O 1
ATOM 2641 N N . LEU A 1 333 ? 9.250 -8.538 -27.211 1.00 85.50 333 LEU A N 1
ATOM 2642 C CA . LEU A 1 333 ? 10.663 -8.193 -27.079 1.00 85.50 333 LEU A CA 1
ATOM 2643 C C . LEU A 1 333 ? 11.478 -8.679 -28.288 1.00 85.50 333 LEU A C 1
ATOM 2645 O O . LEU A 1 333 ? 12.204 -7.900 -28.900 1.00 85.50 333 LEU A O 1
ATOM 2649 N N . ALA A 1 334 ? 11.350 -9.948 -28.681 1.00 85.00 334 ALA A N 1
ATOM 2650 C CA . ALA A 1 334 ? 12.142 -10.513 -29.772 1.00 85.00 334 ALA A CA 1
ATOM 2651 C C . ALA A 1 334 ? 11.742 -9.979 -31.161 1.00 85.00 334 ALA A C 1
ATOM 2653 O O . ALA A 1 334 ? 12.594 -9.872 -32.047 1.00 85.00 334 ALA A O 1
ATOM 2654 N N . ALA A 1 335 ? 10.467 -9.652 -31.381 1.00 83.56 335 ALA A N 1
ATOM 2655 C CA . ALA A 1 335 ? 9.963 -9.191 -32.673 1.00 83.56 335 ALA A CA 1
ATOM 2656 C C . ALA A 1 335 ? 10.100 -7.676 -32.870 1.00 83.56 335 ALA A C 1
ATOM 2658 O O . ALA A 1 335 ? 10.571 -7.229 -33.925 1.00 83.56 335 ALA A O 1
ATOM 2659 N N . ARG A 1 336 ? 9.672 -6.887 -31.879 1.00 80.69 336 ARG A N 1
ATOM 2660 C CA . ARG A 1 336 ? 9.638 -5.425 -31.965 1.00 80.69 336 ARG A CA 1
ATOM 2661 C C . ARG A 1 336 ? 10.960 -4.810 -31.550 1.00 80.69 336 ARG A C 1
ATOM 2663 O O . ARG A 1 336 ? 11.562 -4.155 -32.392 1.00 80.69 336 ARG A O 1
ATOM 2670 N N . VAL A 1 337 ? 11.412 -5.113 -30.333 1.00 77.31 337 VAL A N 1
ATOM 2671 C CA . VAL A 1 337 ? 12.554 -4.430 -29.706 1.00 77.31 337 VAL A CA 1
ATOM 2672 C C . VAL A 1 337 ? 13.882 -4.935 -30.248 1.00 77.31 337 VAL A C 1
ATOM 2674 O O . VAL A 1 337 ? 14.638 -4.214 -30.882 1.00 77.31 337 VAL A O 1
ATOM 2677 N N . LEU A 1 338 ? 14.149 -6.230 -30.102 1.00 79.81 338 LEU A N 1
ATOM 2678 C CA . LEU A 1 338 ? 15.412 -6.824 -30.552 1.00 79.81 338 LEU A CA 1
ATOM 2679 C C . LEU A 1 338 ? 15.435 -7.072 -32.064 1.00 79.81 338 LEU A C 1
ATOM 2681 O O . LEU A 1 338 ? 16.482 -7.337 -32.662 1.00 79.81 338 LEU A O 1
ATOM 2685 N N . GLY A 1 339 ? 14.260 -7.070 -32.691 1.00 79.31 339 GLY A N 1
ATOM 2686 C CA . GLY A 1 339 ? 14.070 -7.315 -34.111 1.00 79.31 339 GLY A CA 1
ATOM 2687 C C . GLY A 1 339 ? 14.664 -8.615 -34.657 1.00 79.31 339 GLY A C 1
ATOM 2688 O O . GLY A 1 339 ? 15.069 -8.673 -35.820 1.00 79.31 339 GLY A O 1
ATOM 2689 N N . LEU A 1 340 ? 14.760 -9.639 -33.813 1.00 83.94 340 LEU A N 1
ATOM 2690 C CA . LEU A 1 340 ? 15.316 -10.953 -34.132 1.00 83.94 340 LEU A CA 1
ATOM 2691 C C . LEU A 1 340 ? 14.331 -11.802 -34.931 1.00 83.94 340 LEU A C 1
ATOM 2693 O O . LEU A 1 340 ? 14.741 -12.537 -35.830 1.00 83.94 340 LEU A O 1
ATOM 2697 N N . LEU A 1 341 ? 13.039 -11.693 -34.614 1.00 85.94 341 LEU A N 1
ATOM 2698 C CA . LEU A 1 341 ? 11.998 -12.469 -35.278 1.00 85.94 341 LEU A CA 1
ATOM 2699 C C . LEU A 1 341 ? 11.505 -11.791 -36.555 1.00 85.94 341 LEU A C 1
ATOM 2701 O O . LEU A 1 341 ? 11.391 -10.563 -36.651 1.00 85.94 341 LEU A O 1
ATOM 2705 N N . ARG A 1 342 ? 11.165 -12.630 -37.533 1.00 84.50 342 ARG A N 1
ATOM 2706 C CA . ARG A 1 342 ? 10.460 -12.219 -38.744 1.00 84.50 342 ARG A CA 1
ATOM 2707 C C . ARG A 1 342 ? 9.043 -11.757 -38.380 1.00 84.50 342 ARG A C 1
ATOM 2709 O O . ARG A 1 342 ? 8.357 -12.406 -37.596 1.00 84.50 342 ARG A O 1
ATOM 2716 N N . THR A 1 343 ? 8.581 -10.660 -38.977 1.00 80.25 343 THR A N 1
ATOM 2717 C CA . THR A 1 343 ? 7.213 -10.137 -38.792 1.00 80.25 343 THR A CA 1
ATOM 2718 C C . THR A 1 343 ? 6.554 -9.873 -40.143 1.00 80.25 343 THR A C 1
ATOM 2720 O O . THR A 1 343 ? 7.226 -9.860 -41.172 1.00 80.25 343 THR A O 1
ATOM 2723 N N . GLY A 1 344 ? 5.242 -9.611 -40.178 1.00 76.12 344 GLY A N 1
ATOM 2724 C CA . GLY A 1 344 ? 4.552 -9.269 -41.432 1.00 76.12 344 GLY A CA 1
ATOM 2725 C C . GLY A 1 344 ? 5.165 -8.064 -42.165 1.00 76.12 344 GLY A C 1
ATOM 2726 O O . GLY A 1 344 ? 5.162 -8.020 -43.390 1.00 76.12 344 GLY A O 1
ATOM 2727 N N . LYS A 1 345 ? 5.762 -7.119 -41.422 1.00 70.00 345 LYS A N 1
ATOM 2728 C CA . LYS A 1 345 ? 6.471 -5.949 -41.972 1.00 70.00 345 LYS A CA 1
ATOM 2729 C C . LYS A 1 345 ? 7.967 -6.195 -42.214 1.00 70.00 345 LYS A C 1
ATOM 2731 O O . LYS A 1 345 ? 8.575 -5.480 -43.004 1.00 70.00 345 LYS A O 1
ATOM 2736 N N . ARG A 1 346 ? 8.573 -7.183 -41.545 1.00 72.38 346 ARG A N 1
ATOM 2737 C CA . ARG A 1 346 ? 10.004 -7.507 -41.641 1.00 72.38 346 ARG A CA 1
ATOM 2738 C C . ARG A 1 346 ? 10.179 -8.909 -42.217 1.00 72.38 346 ARG A C 1
ATOM 2740 O O . ARG A 1 346 ? 10.036 -9.898 -41.511 1.00 72.38 346 ARG A O 1
ATOM 2747 N N . THR A 1 347 ? 10.538 -8.994 -43.496 1.00 73.56 347 THR A N 1
ATOM 2748 C CA . THR A 1 347 ? 10.729 -10.268 -44.215 1.00 73.56 347 THR A CA 1
ATOM 2749 C C . THR A 1 347 ? 12.022 -11.008 -43.859 1.00 73.56 347 THR A C 1
ATOM 2751 O O . THR A 1 347 ? 12.157 -12.174 -44.221 1.00 73.56 347 THR A O 1
ATOM 2754 N N . GLN A 1 348 ? 12.947 -10.367 -43.137 1.00 71.94 348 GLN A N 1
ATOM 2755 C CA . GLN A 1 348 ? 14.189 -10.965 -42.634 1.00 71.94 348 GLN A CA 1
ATOM 2756 C C . GLN A 1 348 ? 14.122 -11.210 -41.118 1.00 71.94 348 GLN A C 1
ATOM 2758 O O . GLN A 1 348 ? 13.466 -10.455 -40.403 1.00 71.94 348 GLN A O 1
ATOM 2763 N N . GLY A 1 349 ? 14.814 -12.244 -40.635 1.00 79.00 349 GLY A N 1
ATOM 2764 C CA . GLY A 1 349 ? 14.837 -12.648 -39.225 1.00 79.00 349 GLY A CA 1
ATOM 2765 C C . GLY A 1 349 ? 14.580 -14.144 -39.049 1.00 79.00 349 GLY A C 1
ATOM 2766 O O . GLY A 1 349 ? 14.344 -14.860 -40.024 1.00 79.00 349 GLY A O 1
ATOM 2767 N N . PHE A 1 350 ? 14.622 -14.605 -37.804 1.00 84.75 350 PHE A N 1
ATOM 2768 C CA . PHE A 1 350 ? 14.347 -15.994 -37.452 1.00 84.75 350 PHE A CA 1
ATOM 2769 C C . PHE A 1 350 ? 12.839 -16.265 -37.387 1.00 84.75 350 PHE A C 1
ATOM 2771 O O . PHE A 1 350 ? 12.042 -15.383 -37.052 1.00 84.75 350 PHE A O 1
ATOM 2778 N N . LEU A 1 351 ? 12.448 -17.497 -37.709 1.00 83.88 351 LEU A N 1
ATOM 2779 C CA . LEU A 1 351 ? 11.118 -18.024 -37.415 1.00 83.88 351 LEU A CA 1
ATOM 2780 C C . LEU A 1 351 ? 11.187 -18.766 -36.085 1.00 83.88 351 LEU A C 1
ATOM 2782 O O . LEU A 1 351 ? 12.117 -19.536 -35.853 1.00 83.88 351 LEU A O 1
ATOM 2786 N N . ARG A 1 352 ? 10.212 -18.517 -35.213 1.00 81.00 352 ARG A N 1
ATOM 2787 C CA . ARG A 1 352 ? 10.127 -19.205 -33.930 1.00 81.00 352 ARG A CA 1
ATOM 2788 C C . ARG A 1 352 ? 9.458 -20.559 -34.134 1.00 81.00 352 ARG A C 1
ATOM 2790 O O . ARG A 1 352 ? 8.307 -20.608 -34.557 1.00 81.00 352 ARG A O 1
ATOM 2797 N N . ASP A 1 353 ? 10.177 -21.615 -33.789 1.00 83.75 353 ASP A N 1
ATOM 2798 C CA . ASP A 1 353 ? 9.634 -22.959 -33.629 1.00 83.75 353 ASP A CA 1
ATOM 2799 C C . ASP A 1 353 ? 9.653 -23.306 -32.137 1.00 83.75 353 ASP A C 1
ATOM 2801 O O . ASP A 1 353 ? 10.728 -23.424 -31.543 1.00 83.75 353 ASP A O 1
ATOM 2805 N N . ASP A 1 354 ? 8.464 -23.406 -31.535 1.00 78.06 354 ASP A N 1
ATOM 2806 C CA . ASP A 1 354 ? 8.288 -23.704 -30.109 1.00 78.06 354 ASP A CA 1
ATOM 2807 C C . ASP A 1 354 ? 8.626 -25.172 -29.768 1.00 78.06 354 ASP A C 1
ATOM 2809 O O . ASP A 1 354 ? 8.824 -25.489 -28.596 1.00 78.06 354 ASP A O 1
ATOM 2813 N N . GLY A 1 355 ? 8.712 -26.066 -30.764 1.00 80.38 355 GLY A N 1
ATOM 2814 C CA . GLY A 1 355 ? 9.061 -27.478 -30.572 1.00 80.38 355 GLY A CA 1
ATOM 2815 C C . GLY A 1 355 ? 10.562 -27.774 -30.630 1.00 80.38 355 GLY A C 1
ATOM 2816 O O . GLY A 1 355 ? 10.996 -28.854 -30.224 1.00 80.38 355 GLY A O 1
ATOM 2817 N N . ALA A 1 356 ? 11.368 -26.832 -31.117 1.00 82.12 356 ALA A N 1
ATOM 2818 C CA . ALA A 1 356 ? 12.795 -27.034 -31.328 1.00 82.12 356 ALA A CA 1
ATOM 2819 C C . ALA A 1 356 ? 13.632 -26.661 -30.090 1.00 82.12 356 ALA A C 1
ATOM 2821 O O . ALA A 1 356 ? 13.433 -25.627 -29.449 1.00 82.12 356 ALA A O 1
ATOM 2822 N N . ARG A 1 357 ? 14.620 -27.504 -29.764 1.00 80.62 357 ARG A N 1
ATOM 2823 C CA . ARG A 1 357 ? 15.629 -27.216 -28.734 1.00 80.62 357 ARG A CA 1
ATOM 2824 C C . ARG A 1 357 ? 16.780 -26.437 -29.361 1.00 80.62 357 ARG A C 1
ATOM 2826 O O . ARG A 1 357 ? 17.642 -27.021 -30.006 1.00 80.62 357 ARG A O 1
ATOM 2833 N N . HIS A 1 358 ? 16.770 -25.121 -29.167 1.00 81.62 358 HIS A N 1
ATOM 2834 C CA . HIS A 1 358 ? 17.776 -24.212 -29.738 1.00 81.62 358 HIS A CA 1
ATOM 2835 C C . HIS A 1 358 ? 19.011 -24.009 -28.852 1.00 81.62 358 HIS A C 1
ATOM 2837 O O . HIS A 1 358 ? 19.995 -23.446 -29.315 1.00 81.62 358 HIS A O 1
ATOM 2843 N N . LEU A 1 359 ? 18.962 -24.428 -27.583 1.00 84.44 359 LEU A N 1
ATOM 2844 C CA . LEU A 1 359 ? 20.081 -24.308 -26.646 1.00 84.44 359 LEU A CA 1
ATOM 2845 C C . LEU A 1 359 ? 20.829 -25.639 -26.542 1.00 84.44 359 LEU A C 1
ATOM 2847 O O . LEU A 1 359 ? 20.203 -26.678 -26.327 1.00 84.44 359 LEU A O 1
ATOM 2851 N N . SER A 1 360 ? 22.156 -25.587 -26.660 1.00 88.06 360 SER A N 1
ATOM 2852 C CA . SER A 1 360 ? 23.038 -26.716 -26.364 1.00 88.06 360 SER A CA 1
ATOM 2853 C C . SER A 1 360 ? 23.162 -26.953 -24.857 1.00 88.06 360 SER A C 1
ATOM 2855 O O . SER A 1 360 ? 22.881 -26.067 -24.044 1.00 88.06 360 SER A O 1
ATOM 2857 N N . ASP A 1 361 ? 23.634 -28.138 -24.468 1.00 91.06 361 ASP A N 1
ATOM 2858 C CA . ASP A 1 361 ? 23.842 -28.481 -23.054 1.00 91.06 361 ASP A CA 1
ATOM 2859 C C . ASP A 1 361 ? 24.831 -27.521 -22.373 1.00 91.06 361 ASP A C 1
ATOM 2861 O O . ASP A 1 361 ? 24.632 -27.121 -21.227 1.00 91.06 361 ASP A O 1
ATOM 2865 N N . HIS A 1 362 ? 25.854 -27.069 -23.108 1.00 88.38 362 HIS A N 1
ATOM 2866 C CA . HIS A 1 362 ? 26.792 -26.052 -22.631 1.00 88.38 362 HIS A CA 1
ATOM 2867 C C . HIS A 1 362 ? 26.094 -24.715 -22.346 1.00 88.38 362 HIS A C 1
ATOM 2869 O O . HIS A 1 362 ? 26.353 -24.089 -21.320 1.00 88.38 362 HIS A O 1
ATOM 2875 N N . ALA A 1 363 ? 25.199 -24.274 -23.234 1.00 86.88 363 ALA A N 1
ATOM 2876 C CA . ALA A 1 363 ? 24.437 -23.041 -23.053 1.00 86.88 363 ALA A CA 1
ATOM 2877 C C . ALA A 1 363 ? 23.471 -23.127 -21.857 1.00 86.88 363 ALA A C 1
ATOM 2879 O O . ALA A 1 363 ? 23.292 -22.146 -21.137 1.00 86.88 363 ALA A O 1
ATOM 2880 N N . LEU A 1 364 ? 22.877 -24.301 -21.615 1.00 88.94 364 LEU A N 1
ATOM 2881 C CA . LEU A 1 364 ? 22.017 -24.545 -20.453 1.00 88.94 364 LEU A CA 1
ATOM 2882 C C . LEU A 1 364 ? 22.795 -24.555 -19.132 1.00 88.94 364 LEU A C 1
ATOM 2884 O O . LEU A 1 364 ? 22.275 -24.066 -18.132 1.00 88.94 364 LEU A O 1
ATOM 2888 N N . ALA A 1 365 ? 24.024 -25.075 -19.129 1.00 93.19 365 ALA A N 1
ATOM 2889 C CA . ALA A 1 365 ? 24.890 -25.078 -17.952 1.00 93.19 365 ALA A CA 1
ATOM 2890 C C . ALA A 1 365 ? 25.501 -23.696 -17.645 1.00 93.19 365 ALA A C 1
ATOM 2892 O O . ALA A 1 365 ? 25.767 -23.398 -16.485 1.00 93.19 365 ALA A O 1
ATOM 2893 N N . ASN A 1 366 ? 25.683 -22.843 -18.661 1.00 93.00 366 ASN A N 1
ATOM 2894 C CA . ASN A 1 366 ? 26.384 -21.555 -18.556 1.00 93.00 366 ASN A CA 1
ATOM 2895 C C . ASN A 1 366 ? 25.495 -20.359 -18.948 1.00 93.00 366 ASN A C 1
ATOM 2897 O O . ASN A 1 366 ? 25.899 -19.470 -19.701 1.00 93.00 366 ASN A O 1
ATOM 2901 N N . GLN A 1 367 ? 24.259 -20.326 -18.444 1.00 90.38 367 GLN A N 1
ATOM 2902 C CA . GLN A 1 367 ? 23.296 -19.257 -18.750 1.00 90.38 367 GLN A CA 1
ATOM 2903 C C . GLN A 1 367 ? 23.779 -17.832 -18.402 1.00 90.38 367 GLN A C 1
ATOM 2905 O O . GLN A 1 367 ? 23.493 -16.932 -19.195 1.00 90.38 367 GLN A O 1
ATOM 2910 N N . PRO A 1 368 ? 24.506 -17.578 -17.289 1.00 91.00 368 PRO A N 1
ATOM 2911 C CA . PRO A 1 368 ? 25.005 -16.233 -16.980 1.00 91.00 368 PRO A CA 1
ATOM 2912 C C . PRO A 1 368 ? 25.995 -15.695 -18.021 1.00 91.00 368 PRO A C 1
ATOM 2914 O O . PRO A 1 368 ? 25.903 -14.534 -18.427 1.00 91.00 368 PRO A O 1
ATOM 2917 N N . ASP A 1 369 ? 26.902 -16.545 -18.502 1.00 89.69 369 ASP A N 1
ATOM 2918 C CA . ASP A 1 369 ? 27.878 -16.170 -19.530 1.00 89.69 369 ASP A CA 1
ATOM 2919 C C . ASP A 1 369 ? 27.192 -15.949 -20.877 1.00 89.69 369 ASP A C 1
ATOM 2921 O O . ASP A 1 369 ? 27.478 -14.974 -21.573 1.00 89.69 369 ASP A O 1
ATOM 2925 N N . LEU A 1 370 ? 26.224 -16.806 -21.220 1.00 88.31 370 LEU A N 1
ATOM 2926 C CA . LEU A 1 370 ? 25.407 -16.636 -22.420 1.00 88.31 370 LEU A CA 1
ATOM 2927 C C . LEU A 1 370 ? 24.636 -15.311 -22.393 1.00 88.31 370 LEU A C 1
ATOM 2929 O O . LEU A 1 370 ? 24.602 -14.601 -23.397 1.00 88.31 370 LEU A O 1
ATOM 2933 N N . HIS A 1 371 ? 24.029 -14.975 -21.252 1.00 87.50 371 HIS A N 1
ATOM 2934 C CA . HIS A 1 371 ? 23.352 -13.698 -21.058 1.00 87.50 371 HIS A CA 1
ATOM 2935 C C . HIS A 1 371 ? 24.319 -12.530 -21.259 1.00 87.50 371 HIS A C 1
ATOM 2937 O O . HIS A 1 371 ? 24.008 -11.616 -22.015 1.00 87.50 371 HIS A O 1
ATOM 2943 N N . SER A 1 372 ? 25.495 -12.578 -20.632 1.00 87.44 372 SER A N 1
ATOM 2944 C CA . SER A 1 372 ? 26.483 -11.495 -20.707 1.00 87.44 372 SER A CA 1
ATOM 2945 C C . SER A 1 372 ? 27.001 -11.298 -22.134 1.00 87.44 372 SER A C 1
ATOM 2947 O O . SER A 1 372 ? 27.032 -10.177 -22.634 1.00 87.44 372 SER A O 1
ATOM 2949 N N . ALA A 1 373 ? 27.299 -12.391 -22.843 1.00 88.12 373 ALA A N 1
ATOM 2950 C CA . ALA A 1 373 ? 27.695 -12.345 -24.249 1.00 88.12 373 ALA A CA 1
ATOM 2951 C C . ALA A 1 373 ? 26.582 -11.789 -25.154 1.00 88.12 373 ALA A C 1
ATOM 2953 O O . ALA A 1 373 ? 26.853 -11.051 -26.105 1.00 88.12 373 ALA A O 1
ATOM 2954 N N . PHE A 1 374 ? 25.322 -12.137 -24.874 1.00 85.31 374 PHE A N 1
ATOM 2955 C CA . PHE A 1 374 ? 24.181 -11.607 -25.613 1.00 85.31 374 PHE A CA 1
ATOM 2956 C C . PHE A 1 374 ? 23.938 -10.119 -25.324 1.00 85.31 374 PHE A C 1
ATOM 2958 O O . PHE A 1 374 ? 23.638 -9.370 -26.254 1.00 85.31 374 PHE A O 1
ATOM 2965 N N . ASP A 1 375 ? 24.095 -9.680 -24.076 1.00 82.88 375 ASP A N 1
ATOM 2966 C CA . ASP A 1 375 ? 23.981 -8.274 -23.677 1.00 82.88 375 ASP A CA 1
ATOM 2967 C C . ASP A 1 375 ? 25.069 -7.421 -24.350 1.00 82.88 375 ASP A C 1
ATOM 2969 O O . ASP A 1 375 ? 24.751 -6.431 -25.010 1.00 82.88 375 ASP A O 1
ATOM 2973 N N . ASP A 1 376 ? 26.328 -7.876 -24.333 1.00 84.69 376 ASP A N 1
ATOM 2974 C CA . ASP A 1 376 ? 27.429 -7.231 -25.061 1.00 84.69 376 ASP A CA 1
ATOM 2975 C C . ASP A 1 376 ? 27.154 -7.170 -26.573 1.00 84.69 376 ASP A C 1
ATOM 2977 O O . ASP A 1 376 ? 27.401 -6.151 -27.227 1.00 84.69 376 ASP A O 1
ATOM 2981 N N . PHE A 1 377 ? 26.617 -8.245 -27.159 1.00 85.06 377 PHE A N 1
ATOM 2982 C CA . PHE A 1 377 ? 26.222 -8.250 -28.566 1.00 85.06 377 PHE A CA 1
ATOM 2983 C C . PHE A 1 377 ? 25.157 -7.183 -28.863 1.00 85.06 377 PHE A C 1
ATOM 2985 O O . PHE A 1 377 ? 25.315 -6.412 -29.812 1.00 85.06 377 PHE A O 1
ATOM 2992 N N . GLN A 1 378 ? 24.091 -7.112 -28.064 1.00 79.81 378 GLN A N 1
ATOM 2993 C CA . GLN A 1 378 ? 23.005 -6.147 -28.262 1.00 79.81 378 GLN A CA 1
ATOM 2994 C C . GLN A 1 378 ? 23.479 -4.709 -28.058 1.00 79.81 378 GLN A C 1
ATOM 2996 O O . GLN A 1 378 ? 23.159 -3.835 -28.865 1.00 79.81 378 GLN A O 1
ATOM 3001 N N . PHE A 1 379 ? 24.310 -4.479 -27.045 1.00 78.62 379 PHE A N 1
ATOM 3002 C CA . PHE A 1 379 ? 24.950 -3.196 -26.796 1.00 78.62 379 PHE A CA 1
ATOM 3003 C C . PHE A 1 379 ? 25.761 -2.724 -28.012 1.00 78.62 379 PHE A C 1
ATOM 3005 O O . PHE A 1 379 ? 25.586 -1.600 -28.489 1.00 78.62 379 PHE A O 1
ATOM 3012 N N . ASN A 1 380 ? 26.593 -3.603 -28.576 1.00 84.31 380 ASN A N 1
ATOM 3013 C CA . ASN A 1 380 ? 27.394 -3.288 -29.757 1.00 84.31 380 ASN A CA 1
ATOM 3014 C C . ASN A 1 380 ? 26.526 -2.997 -30.992 1.00 84.31 380 ASN A C 1
ATOM 3016 O O . ASN A 1 380 ? 26.840 -2.092 -31.769 1.00 84.31 380 ASN A O 1
ATOM 3020 N N . VAL A 1 381 ? 25.422 -3.732 -31.177 1.00 80.94 381 VAL A N 1
ATOM 3021 C CA . VAL A 1 381 ? 24.458 -3.475 -32.260 1.00 80.94 381 VAL A CA 1
ATOM 3022 C C . VAL A 1 381 ? 23.817 -2.097 -32.101 1.00 80.94 381 VAL A C 1
ATOM 3024 O O . VAL A 1 381 ? 23.799 -1.329 -33.063 1.00 80.94 381 VAL A O 1
ATOM 3027 N N . PHE A 1 382 ? 23.349 -1.763 -30.899 1.00 78.44 382 PHE A N 1
ATOM 3028 C CA . PHE A 1 382 ? 22.723 -0.478 -30.597 1.00 78.44 382 PHE A CA 1
ATOM 3029 C C . PHE A 1 382 ? 23.671 0.702 -30.856 1.00 78.44 382 PHE A C 1
ATOM 3031 O O . PHE A 1 382 ? 23.313 1.639 -31.571 1.00 78.44 382 PHE A O 1
ATOM 3038 N N . TYR A 1 383 ? 24.912 0.638 -30.361 1.00 80.00 383 TYR A N 1
ATOM 3039 C CA . TYR A 1 383 ? 25.903 1.694 -30.604 1.00 80.00 383 TYR A CA 1
ATOM 3040 C C . TYR A 1 383 ? 26.259 1.836 -32.084 1.00 80.00 383 TYR A C 1
ATOM 3042 O O . TYR A 1 383 ? 26.396 2.956 -32.573 1.00 80.00 383 TYR A O 1
ATOM 3050 N N . ALA A 1 384 ? 26.359 0.728 -32.824 1.00 84.06 384 ALA A N 1
ATOM 3051 C CA . ALA A 1 384 ? 26.601 0.780 -34.262 1.00 84.06 384 ALA A CA 1
ATOM 3052 C C . ALA A 1 384 ? 25.428 1.412 -35.037 1.00 84.06 384 ALA A C 1
ATOM 3054 O O . ALA A 1 384 ? 25.637 2.036 -36.077 1.00 84.06 384 ALA A O 1
ATOM 3055 N N . GLU A 1 385 ? 24.189 1.244 -34.572 1.00 81.50 385 GLU A N 1
ATOM 3056 C CA . GLU A 1 385 ? 23.019 1.905 -35.158 1.00 81.50 385 GLU A CA 1
ATOM 3057 C C . GLU A 1 385 ? 22.994 3.405 -34.844 1.00 81.50 385 GLU A C 1
ATOM 3059 O O . GLU A 1 385 ? 22.804 4.208 -35.763 1.00 81.50 385 GLU A O 1
ATOM 3064 N N . LEU A 1 386 ? 23.268 3.788 -33.594 1.00 80.81 386 LEU A N 1
ATOM 3065 C CA . LEU A 1 386 ? 23.396 5.191 -33.198 1.00 80.81 386 LEU A CA 1
ATOM 3066 C C . LEU A 1 386 ? 24.507 5.909 -33.963 1.00 80.81 386 LEU A C 1
ATOM 3068 O O . LEU A 1 386 ? 24.286 7.007 -34.468 1.00 80.81 386 LEU A O 1
ATOM 3072 N N . ASP A 1 387 ? 25.679 5.290 -34.098 1.00 85.19 387 ASP A N 1
ATOM 3073 C CA . ASP A 1 387 ? 26.807 5.887 -34.811 1.00 85.19 387 ASP A CA 1
ATOM 3074 C C . ASP A 1 387 ? 26.476 6.149 -36.289 1.00 85.19 387 ASP A C 1
ATOM 3076 O O . ASP A 1 387 ? 26.757 7.229 -36.807 1.00 85.19 387 ASP A O 1
ATOM 3080 N N . ARG A 1 388 ? 25.771 5.222 -36.955 1.00 85.94 388 ARG A N 1
ATOM 3081 C CA . ARG A 1 388 ? 25.274 5.433 -38.329 1.00 85.94 388 ARG A CA 1
ATOM 3082 C C . ARG A 1 388 ? 24.238 6.553 -38.416 1.00 85.94 388 ARG A C 1
ATOM 3084 O O . ARG A 1 388 ? 24.257 7.329 -39.373 1.00 85.94 388 ARG A O 1
ATOM 3091 N N . ALA A 1 389 ? 23.323 6.636 -37.451 1.00 85.56 389 ALA A N 1
ATOM 3092 C CA . ALA A 1 389 ? 22.331 7.707 -37.408 1.00 85.56 389 ALA A CA 1
ATOM 3093 C C . ALA A 1 389 ? 23.009 9.073 -37.217 1.00 85.56 389 ALA A C 1
ATOM 3095 O O . ALA A 1 389 ? 22.710 10.019 -37.944 1.00 85.56 389 ALA A O 1
ATOM 3096 N N . LEU A 1 390 ? 23.987 9.155 -36.313 1.00 85.81 390 LEU A N 1
ATOM 3097 C CA . LEU A 1 390 ? 24.798 10.351 -36.106 1.00 85.81 390 LEU A CA 1
ATOM 3098 C C . LEU A 1 390 ? 25.617 10.702 -37.342 1.00 85.81 390 LEU A C 1
ATOM 3100 O O . LEU A 1 390 ? 25.686 11.874 -37.692 1.00 85.81 390 LEU A O 1
ATOM 3104 N N . GLN A 1 391 ? 26.184 9.717 -38.040 1.00 86.81 391 GLN A N 1
ATOM 3105 C CA . GLN A 1 391 ? 26.883 9.957 -39.301 1.00 86.81 391 GLN A CA 1
ATOM 3106 C C . GLN A 1 391 ? 25.955 10.581 -40.350 1.00 86.81 391 GLN A C 1
ATOM 3108 O O . GLN A 1 391 ? 26.339 11.529 -41.020 1.00 86.81 391 GLN A O 1
ATOM 3113 N N . THR A 1 392 ? 24.696 10.143 -40.413 1.00 87.94 392 THR A N 1
ATOM 3114 C CA . THR A 1 392 ? 23.694 10.739 -41.316 1.00 87.94 392 THR A CA 1
ATOM 3115 C C . THR A 1 392 ? 23.425 12.216 -40.987 1.00 87.94 392 THR A C 1
ATOM 3117 O O . THR A 1 392 ? 23.168 13.012 -41.886 1.00 87.94 392 THR A O 1
ATOM 3120 N N . LEU A 1 393 ? 23.494 12.603 -39.706 1.00 87.62 393 LEU A N 1
ATOM 3121 C CA . LEU A 1 393 ? 23.371 14.004 -39.282 1.00 87.62 393 LEU A CA 1
ATOM 3122 C C . LEU A 1 393 ? 24.635 14.816 -39.583 1.00 87.62 393 LEU A C 1
ATOM 3124 O O . LEU A 1 393 ? 24.529 15.981 -39.961 1.00 87.62 393 LEU A O 1
ATOM 3128 N N . VAL A 1 394 ? 25.815 14.204 -39.443 1.00 85.75 394 VAL A N 1
ATOM 3129 C CA . VAL A 1 394 ? 27.105 14.808 -39.817 1.00 85.75 394 VAL A CA 1
ATOM 3130 C C . VAL A 1 394 ? 27.155 15.100 -41.316 1.00 85.75 394 VAL A C 1
ATOM 3132 O O . VAL A 1 394 ? 27.613 16.167 -41.717 1.00 85.75 394 VAL A O 1
ATOM 3135 N N . ASP A 1 395 ? 26.644 14.183 -42.134 1.00 86.69 395 ASP A N 1
ATOM 3136 C CA . ASP A 1 395 ? 26.635 14.302 -43.595 1.00 86.69 395 ASP A CA 1
ATOM 3137 C C . ASP A 1 395 ? 25.543 15.268 -44.106 1.00 86.69 395 ASP A C 1
ATOM 3139 O O . ASP A 1 395 ? 25.430 15.507 -45.309 1.00 86.69 395 ASP A O 1
ATOM 3143 N N . SER A 1 396 ? 24.732 15.841 -43.209 1.00 86.88 396 SER A N 1
ATOM 3144 C CA . SER A 1 396 ? 23.686 16.802 -43.557 1.00 86.88 396 SER A CA 1
ATOM 3145 C C . SER A 1 396 ? 24.260 18.177 -43.905 1.00 86.88 396 SER A C 1
ATOM 3147 O O . SER A 1 396 ? 25.138 18.715 -43.225 1.00 86.88 396 SER A O 1
ATOM 3149 N N . GLU A 1 397 ? 23.696 18.814 -44.931 1.00 85.81 397 GLU A N 1
ATOM 3150 C CA . GLU A 1 397 ? 24.089 20.167 -45.340 1.00 85.81 397 GLU A CA 1
ATOM 3151 C C . GLU A 1 397 ? 23.715 21.229 -44.290 1.00 85.81 397 GLU A C 1
ATOM 3153 O O . GLU A 1 397 ? 24.369 22.272 -44.201 1.00 85.81 397 GLU A O 1
ATOM 3158 N N . VAL A 1 398 ? 22.731 20.940 -43.430 1.00 90.50 398 VAL A N 1
ATOM 3159 C CA . VAL A 1 398 ? 22.225 21.855 -42.396 1.00 90.50 398 VAL A CA 1
ATOM 3160 C C . VAL A 1 398 ? 23.244 22.000 -41.250 1.00 90.50 398 VAL A C 1
ATOM 3162 O O . VAL A 1 398 ? 23.499 21.023 -40.538 1.00 90.50 398 VAL A O 1
ATOM 3165 N N . PRO A 1 399 ? 23.816 23.199 -41.009 1.00 85.69 399 PRO A N 1
ATOM 3166 C CA . PRO A 1 399 ? 24.832 23.412 -39.970 1.00 85.69 399 PRO A CA 1
ATOM 3167 C C . PRO A 1 399 ? 24.369 23.049 -38.551 1.00 85.69 399 PRO A C 1
ATOM 3169 O O . PRO A 1 399 ? 25.141 22.476 -37.784 1.00 85.69 399 PRO A O 1
ATOM 3172 N N . ASP A 1 400 ? 23.101 23.311 -38.227 1.00 87.12 400 ASP A N 1
ATOM 3173 C CA . ASP A 1 400 ? 22.519 23.008 -36.912 1.00 87.12 400 ASP A CA 1
ATOM 3174 C C . ASP A 1 400 ? 22.428 21.499 -36.637 1.00 87.12 400 ASP A C 1
ATOM 3176 O O . ASP A 1 400 ? 22.599 21.050 -35.505 1.00 87.12 400 ASP A O 1
ATOM 3180 N N . LEU A 1 401 ? 22.204 20.683 -37.673 1.00 85.94 401 LEU A N 1
ATOM 3181 C CA . LEU A 1 401 ? 22.180 19.224 -37.526 1.00 85.94 401 LEU A CA 1
ATOM 3182 C C . LEU A 1 401 ? 23.588 18.661 -37.301 1.00 85.94 401 LEU A C 1
ATOM 3184 O O . LEU A 1 401 ? 23.763 17.724 -36.518 1.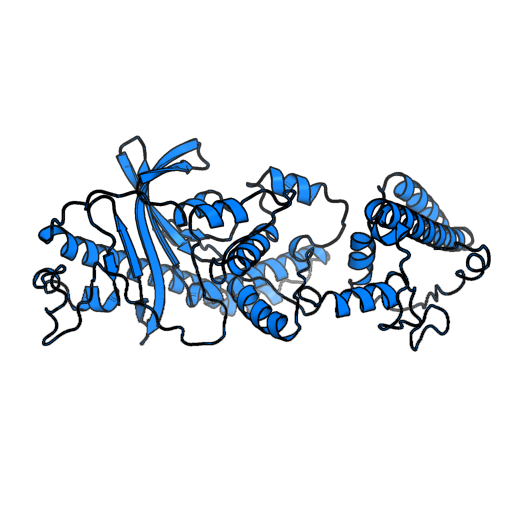00 85.94 401 LEU A O 1
ATOM 3188 N N . ARG A 1 402 ? 24.602 19.281 -37.915 1.00 84.00 402 ARG A N 1
ATOM 3189 C CA . ARG A 1 402 ? 26.008 18.938 -37.682 1.00 84.00 402 ARG A CA 1
ATOM 3190 C C . ARG A 1 402 ? 26.447 19.288 -36.263 1.00 84.00 402 ARG A C 1
ATOM 3192 O O . ARG A 1 402 ? 27.028 18.435 -35.592 1.00 84.00 402 ARG A O 1
ATOM 3199 N N . SER A 1 403 ? 26.129 20.485 -35.770 1.00 83.56 403 SER A N 1
ATOM 3200 C CA . SER A 1 403 ? 26.466 20.880 -34.393 1.00 83.56 403 SER A CA 1
ATOM 3201 C C . SER A 1 403 ? 25.766 19.992 -33.355 1.00 83.56 403 SER A C 1
ATOM 3203 O O . SER A 1 403 ? 26.416 19.513 -32.421 1.00 83.56 403 SER A O 1
ATOM 3205 N N . LEU A 1 404 ? 24.485 19.666 -33.576 1.00 86.88 404 LEU A N 1
ATOM 3206 C CA . LEU A 1 404 ? 23.728 18.727 -32.747 1.00 86.88 404 LEU A CA 1
ATOM 3207 C C . LEU A 1 404 ? 24.387 17.342 -32.700 1.00 86.88 404 LEU A C 1
ATOM 3209 O O . LEU A 1 404 ? 24.523 16.767 -31.620 1.00 86.88 404 LEU A O 1
ATOM 3213 N N . SER A 1 405 ? 24.839 16.814 -33.843 1.00 85.31 405 SER A N 1
ATOM 3214 C CA . SER A 1 405 ? 25.498 15.503 -33.902 1.00 85.31 405 SER A CA 1
ATOM 3215 C C . SER A 1 405 ? 26.768 15.444 -33.040 1.00 85.31 405 SER A C 1
ATOM 3217 O O . SER A 1 405 ? 26.977 14.469 -32.316 1.00 85.31 405 SER A O 1
ATOM 3219 N N . GLN A 1 406 ? 27.573 16.514 -33.036 1.00 80.88 406 GLN A N 1
ATOM 3220 C CA . GLN A 1 406 ? 28.791 16.612 -32.231 1.00 80.88 406 GLN A CA 1
ATOM 3221 C C . GLN A 1 406 ? 28.464 16.659 -30.731 1.00 80.88 406 GLN A C 1
ATOM 3223 O O . GLN A 1 406 ? 29.093 15.965 -29.931 1.00 80.88 406 GLN A O 1
ATOM 3228 N N . SER A 1 407 ? 27.444 17.432 -30.341 1.00 84.31 407 SER A N 1
ATOM 3229 C CA . SER A 1 407 ? 26.973 17.484 -28.952 1.00 84.31 407 SER A CA 1
ATOM 3230 C C . SER A 1 407 ? 26.429 16.137 -28.466 1.00 84.31 407 SER A C 1
ATOM 3232 O O . SER A 1 407 ? 26.698 15.743 -27.331 1.00 84.31 407 SER A O 1
ATOM 3234 N N . LEU A 1 408 ? 25.699 15.409 -29.318 1.00 83.94 408 LEU A N 1
ATOM 3235 C CA . LEU A 1 408 ? 25.180 14.077 -28.996 1.00 83.94 408 LEU A CA 1
ATOM 3236 C C . LEU A 1 408 ? 26.303 13.044 -28.848 1.00 83.94 408 LEU A C 1
ATOM 3238 O O . LEU A 1 408 ? 26.280 12.274 -27.891 1.00 83.94 408 LEU A O 1
ATOM 3242 N N . ARG A 1 409 ? 27.316 13.064 -29.728 1.00 81.31 409 ARG A N 1
ATOM 3243 C CA . ARG A 1 409 ? 28.506 12.198 -29.617 1.00 81.31 409 ARG A CA 1
ATOM 3244 C C . ARG A 1 409 ? 29.247 12.404 -28.295 1.00 81.31 409 ARG A C 1
ATOM 3246 O O . ARG A 1 409 ? 29.605 11.423 -27.651 1.00 81.31 409 ARG A O 1
ATOM 3253 N N . ASN A 1 410 ? 29.424 13.655 -27.869 1.00 79.94 410 ASN A N 1
ATOM 3254 C CA . ASN A 1 410 ? 30.087 13.967 -26.600 1.00 79.94 410 ASN A CA 1
ATOM 3255 C C . ASN A 1 410 ? 29.290 13.434 -25.401 1.00 79.94 410 ASN A C 1
ATOM 3257 O O . ASN A 1 410 ? 29.855 12.767 -24.541 1.00 79.94 410 ASN A O 1
ATOM 3261 N N . ARG A 1 411 ? 27.964 13.633 -25.389 1.00 76.69 411 ARG A N 1
ATOM 3262 C CA . ARG A 1 411 ? 27.090 13.098 -24.330 1.00 76.69 411 ARG A CA 1
ATOM 3263 C C . ARG A 1 411 ? 27.034 11.572 -24.318 1.00 76.69 411 ARG A C 1
ATOM 3265 O O . ARG A 1 411 ? 26.948 10.979 -23.253 1.00 76.69 411 ARG A O 1
ATOM 3272 N N . MET A 1 412 ? 27.106 10.913 -25.473 1.00 70.44 412 MET A N 1
ATOM 3273 C CA . MET A 1 412 ? 27.131 9.447 -25.538 1.00 70.44 412 MET A CA 1
ATOM 3274 C C . MET A 1 412 ? 28.351 8.822 -24.853 1.00 70.44 412 MET A C 1
ATOM 3276 O O . MET A 1 412 ? 28.251 7.686 -24.399 1.00 70.44 412 MET A O 1
ATOM 3280 N N . GLY A 1 413 ? 29.480 9.534 -24.782 1.00 65.44 413 GLY A N 1
ATOM 3281 C CA . GLY A 1 413 ? 30.650 9.091 -24.018 1.00 65.44 413 GLY A CA 1
ATOM 3282 C C . GLY A 1 413 ? 30.457 9.180 -22.500 1.00 65.44 413 GLY A C 1
ATOM 3283 O O . GLY A 1 413 ? 31.154 8.493 -21.760 1.00 65.44 413 GLY A O 1
ATOM 3284 N N . GLU A 1 414 ? 29.508 10.000 -22.043 1.00 63.47 414 GLU A N 1
ATOM 3285 C CA . GLU A 1 414 ? 29.197 10.230 -20.626 1.00 63.47 414 GLU A CA 1
ATOM 3286 C C . GLU A 1 414 ? 28.070 9.316 -20.112 1.00 63.47 414 GLU A C 1
ATOM 3288 O O . GLU A 1 414 ? 27.995 9.029 -18.918 1.00 63.47 414 GLU A O 1
ATOM 3293 N N . VAL A 1 415 ? 27.185 8.847 -20.999 1.00 61.91 415 VAL A N 1
ATOM 3294 C CA . VAL A 1 415 ? 26.063 7.967 -20.644 1.00 61.91 415 VAL A CA 1
ATOM 3295 C C . VAL A 1 415 ? 26.561 6.525 -20.490 1.00 61.91 415 VAL A C 1
ATOM 3297 O O . VAL A 1 415 ? 27.152 5.956 -21.406 1.00 61.91 415 VAL A O 1
ATOM 3300 N N . GLY A 1 416 ? 26.313 5.927 -19.320 1.00 63.06 416 GLY A N 1
ATOM 3301 C CA . GLY A 1 416 ? 26.642 4.527 -19.030 1.00 63.06 416 GLY A CA 1
ATOM 3302 C C . GLY A 1 416 ? 25.920 3.524 -19.942 1.00 63.06 416 GLY A C 1
ATOM 3303 O O . GLY A 1 416 ? 25.029 3.880 -20.713 1.00 63.06 416 GLY A O 1
ATOM 3304 N N . ARG A 1 417 ? 26.292 2.238 -19.855 1.00 66.81 417 ARG A N 1
ATOM 3305 C CA . ARG A 1 417 ? 25.726 1.195 -20.725 1.00 66.81 417 ARG A CA 1
ATOM 3306 C C . ARG A 1 417 ? 24.208 1.032 -20.499 1.00 66.81 417 ARG A C 1
ATOM 3308 O O . ARG A 1 417 ? 23.818 0.713 -19.374 1.00 66.81 417 ARG A O 1
ATOM 3315 N N . PRO A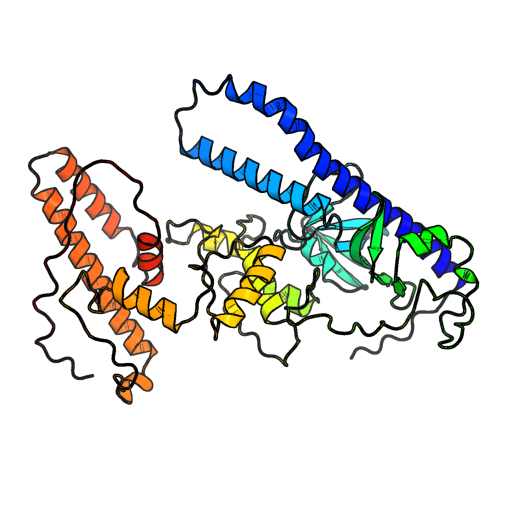 1 418 ? 23.350 1.213 -21.525 1.00 64.00 418 PRO A N 1
ATOM 3316 C CA . PRO A 1 418 ? 21.929 0.913 -21.411 1.00 64.00 418 PRO A CA 1
ATOM 3317 C C . PRO A 1 418 ? 21.720 -0.601 -21.306 1.00 64.00 418 PRO A C 1
ATOM 3319 O O . PRO A 1 418 ? 22.419 -1.373 -21.958 1.00 64.00 418 PRO A O 1
ATOM 3322 N N . THR A 1 419 ? 20.740 -1.023 -20.511 1.00 65.38 419 THR A N 1
ATOM 3323 C CA . THR A 1 419 ? 20.343 -2.432 -20.395 1.00 65.38 419 THR A CA 1
ATOM 3324 C C . THR A 1 419 ? 19.259 -2.775 -21.419 1.00 65.38 419 THR A C 1
ATOM 3326 O O . THR A 1 419 ? 18.537 -1.906 -21.910 1.00 65.38 419 THR A O 1
ATOM 3329 N N . LEU A 1 420 ? 19.045 -4.059 -21.709 1.00 65.31 420 LEU A N 1
ATOM 3330 C CA . LEU A 1 420 ? 17.937 -4.484 -22.582 1.00 65.31 420 LEU A CA 1
ATOM 3331 C C . LEU A 1 420 ? 16.562 -3.969 -22.127 1.00 65.31 420 LEU A C 1
ATOM 3333 O O . LEU A 1 420 ? 15.717 -3.610 -22.950 1.00 65.31 420 LEU A O 1
ATOM 3337 N N . LEU A 1 421 ? 16.346 -3.886 -20.814 1.00 62.47 421 LEU A N 1
ATOM 3338 C CA . LEU A 1 421 ? 15.114 -3.348 -20.241 1.00 62.47 421 LEU A CA 1
ATOM 3339 C C . LEU A 1 421 ? 15.000 -1.831 -20.434 1.00 62.47 421 LEU A C 1
ATOM 3341 O O . LEU A 1 421 ? 13.889 -1.341 -20.636 1.00 62.47 421 LEU A O 1
ATOM 3345 N N . SER A 1 422 ? 16.121 -1.096 -20.432 1.00 62.28 422 SER A N 1
ATOM 3346 C CA . SER A 1 422 ? 16.122 0.337 -20.751 1.00 62.28 422 SER A CA 1
ATOM 3347 C C . SER A 1 422 ? 15.804 0.598 -22.220 1.00 62.28 422 SER A C 1
ATOM 3349 O O . SER A 1 422 ? 15.114 1.556 -22.545 1.00 62.28 422 SER A O 1
ATOM 3351 N N . ILE A 1 423 ? 16.283 -0.262 -23.121 1.00 63.88 423 ILE A N 1
ATOM 3352 C CA . ILE A 1 423 ? 15.982 -0.160 -24.554 1.00 63.88 423 ILE A CA 1
ATOM 3353 C C . ILE A 1 423 ? 14.491 -0.445 -24.795 1.00 63.88 423 ILE A C 1
ATOM 3355 O O . ILE A 1 423 ? 13.811 0.324 -25.472 1.00 63.88 423 ILE A O 1
ATOM 3359 N N . HIS A 1 424 ? 13.949 -1.494 -24.167 1.00 65.25 424 HIS A N 1
ATOM 3360 C CA . HIS A 1 424 ? 12.522 -1.809 -24.245 1.00 65.25 424 HIS A CA 1
ATOM 3361 C C . HIS A 1 424 ? 11.638 -0.670 -23.708 1.00 65.25 424 HIS A C 1
ATOM 3363 O O . HIS A 1 424 ? 10.613 -0.348 -24.309 1.00 65.25 424 HIS A O 1
ATOM 3369 N N . SER A 1 425 ? 11.988 -0.059 -22.569 1.00 59.53 425 SER A N 1
ATOM 3370 C CA . SER A 1 425 ? 11.177 1.019 -21.987 1.00 59.53 425 SER A CA 1
ATOM 3371 C C . SER A 1 425 ? 11.138 2.272 -22.865 1.00 59.53 425 SER A C 1
ATOM 3373 O O . SER A 1 425 ? 10.082 2.895 -22.959 1.00 59.53 425 SER A O 1
ATOM 3375 N N . LEU A 1 426 ? 12.231 2.594 -23.566 1.00 57.38 426 LEU A N 1
ATOM 3376 C CA . LEU A 1 426 ? 12.284 3.699 -24.529 1.00 57.38 426 LEU A CA 1
ATOM 3377 C C . LEU A 1 426 ? 11.348 3.467 -25.724 1.00 57.38 426 LEU A C 1
ATOM 3379 O O . LEU A 1 426 ? 10.593 4.369 -26.092 1.00 57.38 426 LEU A O 1
ATOM 3383 N N . GLU A 1 427 ? 11.332 2.255 -26.285 1.00 53.22 427 GLU A N 1
ATOM 3384 C CA . GLU A 1 427 ? 10.475 1.903 -27.429 1.00 53.22 427 GLU A CA 1
ATOM 3385 C C . GLU A 1 427 ? 8.992 1.694 -27.078 1.00 53.22 427 GLU A C 1
ATOM 3387 O O . GLU A 1 427 ? 8.125 1.741 -27.957 1.00 53.22 427 GLU A O 1
ATOM 3392 N N . ALA A 1 428 ? 8.679 1.458 -25.801 1.00 42.59 428 ALA A N 1
ATOM 3393 C CA . ALA A 1 428 ? 7.305 1.337 -25.317 1.00 42.59 428 ALA A CA 1
ATOM 3394 C C . ALA A 1 428 ? 6.578 2.694 -25.225 1.00 42.59 428 ALA A C 1
ATOM 3396 O O . ALA A 1 428 ? 5.347 2.729 -25.150 1.00 42.59 428 ALA A O 1
ATOM 3397 N N . THR A 1 429 ? 7.312 3.811 -25.263 1.00 35.78 429 THR A N 1
ATOM 3398 C CA . THR A 1 429 ? 6.742 5.162 -25.322 1.00 35.78 429 THR A CA 1
ATOM 3399 C C . THR A 1 429 ? 6.221 5.428 -26.739 1.00 35.78 429 THR A C 1
ATOM 3401 O O . THR A 1 429 ? 7.003 5.347 -27.688 1.00 35.78 429 THR A O 1
ATOM 3404 N N . PRO A 1 430 ? 4.926 5.744 -26.949 1.00 28.33 430 PRO A N 1
ATOM 3405 C CA . PRO A 1 430 ? 4.463 6.112 -28.280 1.00 28.33 430 PRO A CA 1
ATOM 3406 C C . PRO A 1 430 ? 5.235 7.355 -28.745 1.00 28.33 430 PRO A C 1
ATOM 3408 O O . PRO A 1 430 ? 5.458 8.259 -27.931 1.00 28.33 430 PRO A O 1
ATOM 3411 N N . PRO A 1 431 ? 5.641 7.437 -30.026 1.00 28.38 431 PRO A N 1
ATOM 3412 C CA . PRO A 1 431 ? 6.218 8.668 -30.535 1.00 28.38 431 PRO A CA 1
ATOM 3413 C C . PRO A 1 431 ? 5.200 9.782 -30.292 1.00 28.38 431 PRO A C 1
ATOM 3415 O O . PRO A 1 431 ? 4.032 9.649 -30.671 1.00 28.38 431 PRO A O 1
ATOM 3418 N N . MET A 1 432 ? 5.625 10.873 -29.642 1.00 25.95 432 MET A N 1
ATOM 3419 C CA . MET A 1 432 ? 4.869 12.118 -29.736 1.00 25.95 432 MET A CA 1
ATOM 3420 C C . MET A 1 432 ? 4.625 12.339 -31.224 1.00 25.95 432 MET A C 1
ATOM 3422 O O . MET A 1 432 ? 5.573 12.287 -32.007 1.00 25.95 432 MET A O 1
ATOM 3426 N N . MET A 1 433 ? 3.364 12.516 -31.617 1.00 24.86 433 MET A N 1
ATOM 3427 C CA . MET A 1 433 ? 3.028 12.934 -32.970 1.00 24.86 433 MET A CA 1
ATOM 3428 C C . MET A 1 433 ? 3.671 14.305 -33.207 1.00 24.86 433 MET A C 1
ATOM 3430 O O . MET A 1 433 ? 3.049 15.337 -32.978 1.00 24.86 433 MET A O 1
ATOM 3434 N N . SER A 1 434 ? 4.932 14.321 -33.636 1.00 25.50 434 SER A N 1
ATOM 3435 C CA . SER A 1 434 ? 5.485 15.424 -34.393 1.00 25.50 434 SER A CA 1
ATOM 3436 C C . SER A 1 434 ? 5.168 15.139 -35.853 1.00 25.50 434 SER A C 1
ATOM 3438 O O . SER A 1 434 ? 5.467 14.091 -36.430 1.00 25.50 434 SER A O 1
ATOM 3440 N N . THR A 1 435 ? 4.426 16.066 -36.431 1.00 29.14 435 THR A N 1
ATOM 3441 C CA . THR A 1 435 ? 4.104 16.104 -37.845 1.00 29.14 435 THR A CA 1
ATOM 3442 C C . THR A 1 435 ? 5.387 16.143 -38.671 1.00 29.14 435 THR A C 1
ATOM 3444 O O . THR A 1 435 ? 6.177 17.070 -38.530 1.00 29.14 435 THR A O 1
ATOM 3447 N N . GLY A 1 436 ? 5.536 15.183 -39.586 1.00 29.67 436 GLY A N 1
ATOM 3448 C CA . GLY A 1 436 ? 6.377 15.327 -40.773 1.00 29.67 436 GLY A CA 1
ATOM 3449 C C . GLY A 1 436 ? 7.828 14.866 -40.638 1.00 29.67 436 GLY A C 1
ATOM 3450 O O . GLY A 1 436 ? 8.698 15.621 -40.234 1.00 29.67 436 GLY A O 1
ATOM 3451 N N . THR A 1 437 ? 8.073 13.637 -41.097 1.00 27.02 437 THR A N 1
ATOM 3452 C CA . THR A 1 437 ? 9.139 13.168 -42.016 1.00 27.02 437 THR A CA 1
ATOM 3453 C C . THR A 1 437 ? 9.589 11.765 -41.610 1.00 27.02 437 THR A C 1
ATOM 3455 O O . THR A 1 437 ? 10.102 11.516 -40.525 1.00 27.02 437 THR A O 1
ATOM 3458 N N . GLY A 1 438 ? 9.301 10.798 -42.483 1.00 28.80 438 GLY A N 1
ATOM 3459 C CA . GLY A 1 438 ? 9.568 9.388 -42.241 1.00 28.80 438 GLY A CA 1
ATOM 3460 C C . GLY A 1 438 ? 11.052 9.063 -42.365 1.00 28.80 438 GLY A C 1
ATOM 3461 O O . GLY A 1 438 ? 11.563 8.952 -43.475 1.00 28.80 438 GLY A O 1
ATOM 3462 N N . PHE A 1 439 ? 11.717 8.807 -41.242 1.00 27.11 439 PHE A N 1
ATOM 3463 C CA . PHE A 1 439 ? 13.014 8.136 -41.228 1.00 27.11 439 PHE A CA 1
ATOM 3464 C C . PHE A 1 439 ? 12.809 6.614 -41.231 1.00 27.11 439 PHE A C 1
ATOM 3466 O O . PHE A 1 439 ? 12.441 6.003 -40.230 1.00 27.11 439 PHE A O 1
ATOM 3473 N N . HIS A 1 440 ? 13.023 5.985 -42.389 1.00 32.28 440 HIS A N 1
ATOM 3474 C CA . HIS A 1 440 ? 13.074 4.527 -42.531 1.00 32.28 440 HIS A CA 1
ATOM 3475 C C . HIS A 1 440 ? 14.472 4.009 -42.158 1.00 32.28 440 HIS A C 1
ATOM 3477 O O . HIS A 1 440 ? 15.316 3.769 -43.023 1.00 32.28 440 HIS A O 1
ATOM 3483 N N . GLY A 1 441 ? 14.712 3.796 -40.865 1.00 30.83 441 GLY A N 1
ATOM 3484 C CA . GLY A 1 441 ? 15.881 3.069 -40.365 1.00 30.83 441 GLY A CA 1
ATOM 3485 C C . GLY A 1 441 ? 15.747 1.565 -40.616 1.00 30.83 441 GLY A C 1
ATOM 3486 O O . GLY A 1 441 ? 15.354 0.816 -39.734 1.00 30.83 441 GLY A O 1
ATOM 3487 N N . ASN A 1 442 ? 16.016 1.104 -41.839 1.00 34.97 442 ASN A N 1
ATOM 3488 C CA . ASN A 1 442 ? 16.036 -0.324 -42.177 1.00 34.97 442 ASN A CA 1
ATOM 3489 C C . ASN A 1 442 ? 17.082 -0.596 -43.260 1.00 34.97 442 ASN A C 1
ATOM 3491 O O . ASN A 1 442 ? 16.747 -0.814 -44.425 1.00 34.97 442 ASN A O 1
ATOM 3495 N N . ARG A 1 443 ? 18.371 -0.567 -42.900 1.00 31.52 443 ARG A N 1
ATOM 3496 C CA . ARG A 1 443 ? 19.441 -1.071 -43.776 1.00 31.52 443 ARG A CA 1
ATOM 3497 C C . ARG A 1 443 ? 20.767 -1.255 -43.023 1.00 31.52 443 ARG A C 1
ATOM 3499 O O . ARG A 1 443 ? 21.689 -0.491 -43.237 1.00 31.52 443 ARG A O 1
ATOM 3506 N N . CYS A 1 444 ? 20.871 -2.265 -42.148 1.00 31.55 444 CYS A N 1
ATOM 3507 C CA . CYS A 1 444 ? 22.144 -2.955 -41.839 1.00 31.55 444 CYS A CA 1
ATOM 3508 C C . CYS A 1 444 ? 21.971 -4.111 -40.826 1.00 31.55 444 CYS A C 1
ATOM 3510 O O . CYS A 1 444 ? 22.349 -4.008 -39.668 1.00 31.55 444 CYS A O 1
ATOM 3512 N N . ARG A 1 445 ? 21.469 -5.266 -41.282 1.00 39.56 445 ARG A N 1
ATOM 3513 C CA . ARG A 1 445 ? 21.664 -6.576 -40.611 1.00 39.56 445 ARG A CA 1
ATOM 3514 C C . ARG A 1 445 ? 22.193 -7.629 -41.589 1.00 39.56 445 ARG A C 1
ATOM 3516 O O . ARG A 1 445 ? 21.794 -8.785 -41.568 1.00 39.56 445 ARG A O 1
ATOM 3523 N N . ARG A 1 446 ? 23.041 -7.212 -42.536 1.00 34.38 446 ARG A N 1
ATOM 3524 C CA . ARG A 1 446 ? 23.330 -8.005 -43.744 1.00 34.38 446 ARG A CA 1
ATOM 3525 C C . ARG A 1 446 ? 24.658 -8.767 -43.770 1.00 34.38 446 ARG A C 1
ATOM 3527 O O . ARG A 1 446 ? 24.928 -9.359 -44.806 1.00 34.38 446 ARG A O 1
ATOM 3534 N N . LYS A 1 447 ? 25.487 -8.790 -42.713 1.00 31.16 447 LYS A N 1
ATOM 3535 C CA . LYS A 1 447 ? 26.843 -9.376 -42.852 1.00 31.16 447 LYS A CA 1
ATOM 3536 C C . LYS A 1 447 ? 27.438 -10.263 -41.749 1.00 31.16 447 LYS A C 1
ATOM 3538 O O . LYS A 1 447 ? 28.552 -10.715 -41.965 1.00 31.16 447 LYS A O 1
ATOM 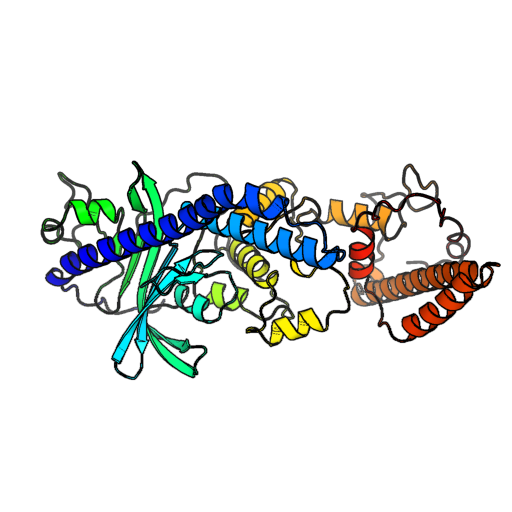3543 N N . PHE A 1 448 ? 26.746 -10.616 -40.662 1.00 33.25 448 PHE A N 1
ATOM 3544 C CA . PHE A 1 448 ? 27.380 -11.444 -39.608 1.00 33.25 448 PHE A CA 1
ATOM 3545 C C . PHE A 1 448 ? 26.772 -12.830 -39.342 1.00 33.25 448 PHE A C 1
ATOM 3547 O O . PHE A 1 448 ? 27.323 -13.575 -38.546 1.00 33.25 448 PHE A O 1
ATOM 3554 N N . LEU A 1 449 ? 25.734 -13.252 -40.076 1.00 33.59 449 LEU A N 1
ATOM 3555 C CA . LEU A 1 449 ? 25.180 -14.615 -39.950 1.00 33.59 449 LEU A CA 1
ATOM 3556 C C . LEU A 1 449 ? 25.926 -15.696 -40.766 1.00 33.59 449 LEU A C 1
ATOM 3558 O O . LEU A 1 449 ? 25.557 -16.860 -40.689 1.00 33.59 449 LEU A O 1
ATOM 3562 N N . ASN A 1 450 ? 26.984 -15.341 -41.510 1.00 27.52 450 ASN A N 1
ATOM 3563 C CA . ASN A 1 450 ? 27.799 -16.305 -42.274 1.00 27.52 450 ASN A CA 1
ATOM 3564 C C . ASN A 1 450 ? 29.127 -16.690 -41.593 1.00 27.52 450 ASN A C 1
ATOM 3566 O O . ASN A 1 450 ? 29.861 -17.516 -42.128 1.00 27.52 450 ASN A O 1
ATOM 3570 N N . GLY A 1 451 ? 29.450 -16.121 -40.428 1.00 27.48 451 GLY A N 1
ATOM 3571 C CA . GLY A 1 451 ? 30.544 -16.599 -39.584 1.00 27.48 451 GLY A CA 1
ATOM 3572 C C . GLY A 1 451 ? 29.951 -17.463 -38.485 1.00 27.48 451 GLY A C 1
ATOM 3573 O O . GLY A 1 451 ? 29.363 -16.924 -37.556 1.00 27.48 451 GLY A O 1
ATOM 3574 N N . GLY A 1 452 ? 30.029 -18.784 -38.635 1.00 29.39 452 GLY A N 1
ATOM 3575 C CA . GLY A 1 452 ? 29.394 -19.740 -37.733 1.00 29.39 452 GLY A CA 1
ATOM 3576 C C . GLY A 1 452 ? 29.748 -19.512 -36.264 1.00 29.39 452 GLY A C 1
ATOM 3577 O O . GLY A 1 452 ? 30.796 -19.949 -35.801 1.00 29.39 452 GLY A O 1
ATOM 3578 N N . LEU A 1 453 ? 28.819 -18.916 -35.520 1.00 27.14 453 LEU A N 1
ATOM 3579 C CA . LEU A 1 453 ? 28.625 -19.240 -34.115 1.00 27.14 453 LEU A CA 1
ATOM 3580 C C . LEU A 1 453 ? 27.900 -20.584 -34.093 1.00 27.14 453 LEU A C 1
ATOM 3582 O O . LEU A 1 453 ? 26.681 -20.659 -34.242 1.00 27.14 453 LEU A O 1
ATOM 3586 N N . LYS A 1 454 ? 28.682 -21.662 -34.001 1.00 25.69 454 LYS A N 1
ATOM 3587 C CA . LYS A 1 454 ? 28.160 -22.942 -33.526 1.00 25.69 454 LYS A CA 1
ATOM 3588 C C . LYS A 1 454 ? 27.825 -22.742 -32.045 1.00 25.69 454 LYS A C 1
ATOM 3590 O O . LYS A 1 454 ? 28.750 -22.570 -31.254 1.00 25.69 454 LYS A O 1
ATOM 3595 N N . PHE A 1 455 ? 26.535 -22.694 -31.719 1.00 33.41 455 PHE A N 1
ATOM 3596 C CA . PHE A 1 455 ? 26.029 -22.854 -30.354 1.00 33.41 455 PHE A CA 1
ATOM 3597 C C . PHE A 1 455 ? 25.809 -24.329 -30.044 1.00 33.41 455 PHE A C 1
ATOM 3599 O O . PHE A 1 455 ? 25.403 -25.063 -30.976 1.00 33.41 455 PHE A O 1
#